Protein 9JBQ (pdb70)

Foldseek 3Di:
DAWAKDAAEEAEAQAKDKMKIFDDDDQLQPAKKWKWKAAPPGDIGTAWIARQVPGDIDGDPVQVVFWHWGADNVRSMIMIMGGRDDQVPFTWMKMWTDDPVCVVPVDIDIYPTYGYGYHNDDADFFDWAKAADCPKIWIKGDFGDDDDKDKDKPVNPDDPQKDKDDWDQDPVRGTITMIMGNDPPVPCPWIWMWMADPVVRDTDIGTHD/DKAKAKPPQEAEDAQQAKDKIKIFIPWWDQAKWKWWDAPPDDTHTAATRFFHGDPPHDPQWGKHDGIGMIMIMGGRDDLVRQTKMKMWDPGDPPTDIYPIYGYAYDADFDFWDKDKDWFDPVVLVVFKTKIKMKGPFGPDPDKDKFKAFLHHTDPDFKDKDKDDQDSPRRGIMMMMIGMDTSVVVVVTFKIWMWMDDPNDPHIDIDIGTPVD/DLVVLLQLLVLLLLLLVLVLVQLVVCVVVLWKAFQAPPHDWSLDQVSVPDDVPPPVSCVGSNVVLQCPWPLDDVTHGNQSNQQTDDDPLHHDPDDDRMFGGDPPPGRSVVVSVVSCVSCVVSVVSSCVSVVPPD

Nearest PDB structures (foldseek):
  9jbq-assembly1_A  TM=1.005E+00  e=4.884E-42  Homo sapiens
  4jdt-assembly1_H  TM=9.151E-01  e=2.539E-35  Homo sapiens
  4nm8-assembly1_J  TM=9.551E-01  e=8.050E-33  Homo sapiens
  8vlt-assembly1_H  TM=7.913E-01  e=8.785E-31  Homo sapiens
  6wo5-assembly1_A  TM=7.440E-01  e=3.707E-30  Homo sapiens

Solvent-accessible surface area: 24765 Å² total; per-residue (Å²): 52,118,12,77,9,35,54,79,45,50,64,93,70,58,39,48,2,112,0,28,0,93,3,50,65,34,57,16,32,3,8,39,0,4,0,0,18,25,16,97,94,116,28,14,51,2,0,0,0,0,5,0,29,77,24,169,43,59,56,14,159,119,1,77,129,28,5,66,5,59,76,57,64,105,70,25,11,0,68,0,48,0,32,61,4,111,63,118,1,23,2,45,0,11,0,0,0,2,2,22,10,0,38,49,105,51,63,17,53,33,1,115,13,2,56,0,6,3,19,94,13,68,68,84,18,10,48,13,22,21,3,26,112,111,13,3,8,0,0,4,0,11,37,0,1,6,62,86,17,77,25,41,1,46,104,42,92,34,96,81,26,36,19,55,4,69,23,27,94,27,132,76,18,32,25,5,12,6,0,0,0,26,12,88,58,112,30,104,96,90,20,28,0,24,2,37,0,153,60,34,136,30,148,50,89,56,85,6,175,140,12,128,6,76,4,63,47,46,153,41,43,6,44,77,43,50,169,10,61,0,37,0,36,8,77,84,72,12,35,31,0,0,0,0,16,21,66,98,90,128,28,6,102,6,3,0,17,16,14,56,108,63,5,58,80,12,61,107,42,4,51,10,59,37,85,29,47,85,0,32,0,16,0,44,52,0,65,81,92,2,28,9,27,0,11,0,0,0,4,12,60,80,19,3,25,20,2,90,6,0,74,5,30,40,117,87,75,83,20,43,8,58,9,36,20,1,40,14,14,114,72,2,28,180,82,36,40,0,1,0,1,0,0,0,5,49,0,17,20,100,119,28,110,18,56,10,54,7,62,121,54,108,55,108,90,38,53,73,90,17,28,16,93,35,25,106,157,57,14,5,12,0,3,7,3,20,0,47,13,59,74,63,55,8,76,158,52,122,35,0,8,0,39,0,49,17,128,28,33,130,71,74,43,74,88,60,30,47,92,70,160,108,61,128,89,81,24,128,58,13,64,2,5,34,86,0,3,51,13,0,38,65,55,0,76,61,10,59,98,57,134,96,36,21,71,0,6,13,29,25,54,64,0,26,44,21,77,45,17,75,48,67,122,68,23,109,167,18,129,125,5,39,22,42,51,28,0,18,67,0,17,1,6,5,16,18,1,13,2,19,6,0,0,16,0,33,84,22,101,18,23,86,18,192,77,22,58,31,91,32,68,73,85,105,78,123,28,24,0,25,63,3,14,64,56,0,39,73,81,13,130,70,2,54,80,75,16,89,103,40,64,95,91,74,193

Organism: Pseudomonas aeruginosa (strain ATCC 15692 / DSM 22644 / CIP 104116 / JCM 14847 / LMG 12228 / 1C / PRS 101 / PAO1) (NCBI:txid208964)

Secondary structure (DSSP, 8-state):
-EEEEPPPEEE-TT--EEEEEEEESS-GGGS-EEEEEE-TT--EEEEEEE-TTT--EEE-TTTTTTEEEEEETTTTEEEEEE-S--GGG-EEEEEEE-THHHHHHS--EE---EEEEE-S---BPPEEEEE---EEEEEEEEEEBSS--EEEEGGGTB-TTEEEPPPEE-TTS-EEEEEEEEE-GGG---EEEEEEEGGGTEEEEEEE-/---EEEE-SEEEE-TT-EEEEEEEESS--S--EEEEE-TTS--EEEEETTTEEPTT--TTEEEEEETTEEEEEEES--GGG-SEEEEEE-SSSSPEE---EEEEE----BPPEEEEEPPPHHHHTTTEEEEEEEEEEEBSS--EEEEEETTEE--SSEEEEEPPPPTTT--EEEEEEEEEEHHHHTT--EEEEEEE-TT-SS-EEEEEETT-/-HHHHHHHHHHHHHHHHHHHHHHHHHHHTT--EE-STTS--S--GGGGTPPTT-GGGGGSHHHHHHHTSTT-SSS--HHHHHH-SS-TT----S--SEE---SSS-HHHHHHHHHHHHHHHHHHHHHHHHHT--

Structure (mmCIF, N/CA/C/O backbone):
data_9JBQ
#
_entry.id   9JBQ
#
_cell.length_a   44.680
_cell.length_b   52.005
_cell.length_c   69.964
_cell.angle_alpha   99.02
_cell.angle_beta   104.61
_cell.angle_gamma   115.21
#
_symmetry.space_group_name_H-M   'P 1'
#
loop_
_entity.id
_entity.type
_entity.pdbx_description
1 polymer 'Heavy chain'
2 polymer 'light chain'
3 polymer PcrV
4 water water
#
loop_
_atom_site.group_PDB
_atom_site.id
_atom_site.type_symbol
_atom_site.label_atom_id
_atom_site.label_alt_id
_atom_site.label_comp_id
_atom_site.label_asym_id
_atom_site.label_entity_id
_atom_site.label_seq_id
_atom_site.pdbx_PDB_ins_code
_atom_site.Cartn_x
_atom_site.Cartn_y
_atom_site.Cartn_z
_atom_site.occupancy
_atom_site.B_iso_or_equiv
_atom_site.auth_seq_id
_atom_site.auth_comp_id
_atom_site.auth_asym_id
_atom_site.auth_atom_id
_atom_site.pdbx_PDB_model_num
ATOM 1 N N . VAL A 1 2 ? -14.591 40.767 -13.599 1.00 19.94 2 VAL A N 1
ATOM 2 C CA . VAL A 1 2 ? -14.147 41.771 -12.627 1.00 23.72 2 VAL A CA 1
ATOM 3 C C . VAL A 1 2 ? -13.638 41.143 -11.331 1.00 22.46 2 VAL A C 1
ATOM 4 O O . VAL A 1 2 ? -14.290 40.274 -10.758 1.00 22.23 2 VAL A O 1
ATOM 8 N N . GLN A 1 3 ? -12.470 41.582 -10.867 1.00 21.60 3 GLN A N 1
ATOM 9 C CA . GLN A 1 3 ? -11.983 41.164 -9.554 1.00 22.92 3 GLN A CA 1
ATOM 10 C C . GLN A 1 3 ? -11.592 42.356 -8.694 1.00 21.73 3 GLN A C 1
ATOM 11 O O . GLN A 1 3 ? -10.984 43.304 -9.188 1.00 18.89 3 GLN A O 1
ATOM 17 N N . LEU A 1 4 ? -11.946 42.304 -7.411 1.00 18.75 4 LEU A N 1
ATOM 18 C CA . LEU A 1 4 ? -11.489 43.304 -6.439 1.00 18.17 4 LEU A CA 1
ATOM 19 C C . LEU A 1 4 ? -10.731 42.568 -5.333 1.00 19.92 4 LEU A C 1
ATOM 20 O O . LEU A 1 4 ? -11.313 41.777 -4.578 1.00 19.32 4 LEU A O 1
ATOM 25 N N . VAL A 1 5 ? -9.428 42.808 -5.244 1.00 20.25 5 VAL A N 1
ATOM 26 C CA . VAL A 1 5 ? -8.594 42.006 -4.345 1.00 18.75 5 VAL A CA 1
ATOM 27 C C . VAL A 1 5 ? -8.023 42.852 -3.219 1.00 16.33 5 VAL A C 1
ATOM 28 O O . VAL A 1 5 ? -7.188 43.736 -3.453 1.00 17.24 5 VAL A O 1
ATOM 32 N N . GLN A 1 6 ? -8.472 42.570 -1.997 1.00 15.75 6 GLN A N 1
ATOM 33 C CA . GLN A 1 6 ? -8.117 43.386 -0.845 1.00 17.62 6 GLN A CA 1
ATOM 34 C C . GLN A 1 6 ? -6.920 42.822 -0.102 1.00 17.97 6 GLN A C 1
ATOM 35 O O . GLN A 1 6 ? -6.563 41.644 -0.262 1.00 14.73 6 GLN A O 1
ATOM 41 N N . SER A 1 7 ? -6.293 43.676 0.701 1.00 18.99 7 SER A N 1
ATOM 42 C CA . SER A 1 7 ? -5.161 43.264 1.510 1.00 16.94 7 SER A CA 1
ATOM 43 C C . SER A 1 7 ? -5.622 42.389 2.679 1.00 22.03 7 SER A C 1
ATOM 44 O O . SER A 1 7 ? -6.835 42.282 2.965 1.00 16.52 7 SER A O 1
ATOM 47 N N . GLY A 1 8 ? -4.651 41.766 3.352 1.00 18.30 8 GLY A N 1
ATOM 48 C CA . GLY A 1 8 ? -4.941 40.788 4.385 1.00 20.22 8 GLY A CA 1
ATOM 49 C C . GLY A 1 8 ? -5.338 41.389 5.719 1.00 22.86 8 GLY A C 1
ATOM 50 O O . GLY A 1 8 ? -5.180 42.587 5.948 1.00 19.24 8 GLY A O 1
ATOM 51 N N . ALA A 1 9 ? -5.854 40.535 6.604 1.00 19.39 9 ALA A N 1
ATOM 52 C CA . ALA A 1 9 ? -6.398 40.955 7.893 1.00 19.85 9 ALA A CA 1
ATOM 53 C C . ALA A 1 9 ? -5.383 41.740 8.727 1.00 20.27 9 ALA A C 1
ATOM 54 O O . ALA A 1 9 ? -4.179 41.517 8.621 1.00 17.31 9 ALA A O 1
ATOM 56 N N . GLU A 1 10 ? -5.865 42.668 9.553 1.00 17.45 10 GLU A N 1
ATOM 57 C CA . GLU A 1 10 ? -4.944 43.452 10.366 1.00 19.56 10 GLU A CA 1
ATOM 58 C C . GLU A 1 10 ? -5.395 43.551 11.802 1.00 19.07 10 GLU A C 1
ATOM 59 O O . GLU A 1 10 ? -6.578 43.365 12.107 1.00 18.81 10 GLU A O 1
ATOM 65 N N . VAL A 1 11 ? -4.438 43.829 12.682 1.00 20.25 11 VAL A N 1
ATOM 66 C CA . VAL A 1 11 ? -4.715 44.084 14.089 1.00 22.60 11 VAL A CA 1
ATOM 67 C C . VAL A 1 11 ? -4.091 45.422 14.481 1.00 25.65 11 VAL A C 1
ATOM 68 O O . VAL A 1 11 ? -2.962 45.713 14.081 1.00 22.68 11 VAL A O 1
ATOM 72 N N . LYS A 1 12 ? -4.833 46.249 15.219 1.00 22.51 12 LYS A N 1
ATOM 73 C CA . LYS A 1 12 ? -4.353 47.586 15.585 1.00 20.76 12 LYS A CA 1
ATOM 74 C C . LYS A 1 12 ? -4.711 47.925 17.021 1.00 22.32 12 LYS A C 1
ATOM 75 O O . LYS A 1 12 ? -5.702 47.420 17.551 1.00 22.50 12 LYS A O 1
ATOM 81 N N . LYS A 1 13 ? -3.900 48.783 17.642 1.00 24.15 13 LYS A N 1
ATOM 82 C CA . LYS A 1 13 ? -4.190 49.296 18.977 1.00 23.29 13 LYS A CA 1
ATOM 83 C C . LYS A 1 13 ? -5.096 50.519 18.832 1.00 21.83 13 LYS A C 1
ATOM 84 O O . LYS A 1 13 ? -5.119 51.145 17.768 1.00 24.12 13 LYS A O 1
ATOM 90 N N . PRO A 1 14 ? -5.861 50.851 19.891 1.00 19.83 14 PRO A N 1
ATOM 91 C CA . PRO A 1 14 ? -6.713 52.040 19.823 1.00 22.08 14 PRO A CA 1
ATOM 92 C C . PRO A 1 14 ? -5.843 53.260 19.596 1.00 21.66 14 PRO A C 1
ATOM 93 O O . PRO A 1 14 ? -4.748 53.317 20.167 1.00 21.25 14 PRO A O 1
ATOM 97 N N . GLY A 1 15 ? -6.308 54.200 18.776 1.00 19.01 15 GLY A N 1
ATOM 98 C CA . GLY A 1 15 ? -5.557 55.418 18.503 1.00 22.02 15 GLY A CA 1
ATOM 99 C C . GLY A 1 15 ? -4.728 55.338 17.238 1.00 23.79 15 GLY A C 1
ATOM 100 O O . GLY A 1 15 ? -4.420 56.357 16.613 1.00 26.03 15 GLY A O 1
ATOM 101 N N . ALA A 1 16 ? -4.365 54.118 16.856 1.00 21.28 16 ALA A N 1
ATOM 102 C CA . ALA A 1 16 ? -3.609 53.894 15.633 1.00 20.61 16 ALA A CA 1
ATOM 103 C C . ALA A 1 16 ? -4.493 54.041 14.393 1.00 20.23 16 ALA A C 1
ATOM 104 O O . ALA A 1 16 ? -5.657 54.412 14.480 1.00 19.04 16 ALA A O 1
ATOM 106 N N . SER A 1 17 ? -3.926 53.741 13.233 1.00 20.41 17 SER A N 1
ATOM 107 C CA . SER A 1 17 ? -4.654 53.876 11.982 1.00 24.47 17 SER A CA 1
ATOM 108 C C . SER A 1 17 ? -4.370 52.640 11.165 1.00 21.81 17 SER A C 1
ATOM 109 O O . SER A 1 17 ? -3.350 51.977 11.376 1.00 22.53 17 SER A O 1
ATOM 112 N N . VAL A 1 18 ? -5.269 52.332 10.234 1.00 19.21 18 VAL A N 1
ATOM 113 C CA . VAL A 1 18 ? -5.116 51.159 9.382 1.00 18.50 18 VAL A CA 1
ATOM 114 C C . VAL A 1 18 ? -5.280 51.625 7.943 1.00 21.23 18 VAL A C 1
ATOM 115 O O . VAL A 1 18 ? -6.007 52.590 7.687 1.00 20.17 18 VAL A O 1
ATOM 119 N N . LYS A 1 19 ? -4.580 50.978 7.011 1.00 17.42 19 LYS A N 1
ATOM 120 C CA . LYS A 1 19 ? -4.676 51.314 5.587 1.00 18.33 19 LYS A CA 1
ATOM 121 C C . LYS A 1 19 ? -4.871 50.022 4.798 1.00 19.27 19 LYS A C 1
ATOM 122 O O . LYS A 1 19 ? -3.997 49.148 4.780 1.00 17.05 19 LYS A O 1
ATOM 128 N N . VAL A 1 20 ? -6.047 49.897 4.185 1.00 20.56 20 VAL A N 1
ATOM 129 C CA . VAL A 1 20 ? -6.451 48.680 3.478 1.00 16.67 20 VAL A CA 1
ATOM 130 C C . VAL A 1 20 ? -6.395 48.985 1.990 1.00 18.17 20 VAL A C 1
ATOM 131 O O . VAL A 1 20 ? -6.784 50.076 1.570 1.00 16.86 20 VAL A O 1
ATOM 135 N N . SER A 1 21 ? -5.918 48.043 1.182 1.00 18.08 21 SER A N 1
ATOM 136 C CA . SER A 1 21 ? -5.839 48.299 -0.245 1.00 16.99 21 SER A CA 1
ATOM 137 C C . SER A 1 21 ? -6.873 47.468 -0.978 1.00 18.10 21 SER A C 1
ATOM 138 O O . SER A 1 21 ? -7.292 46.419 -0.488 1.00 16.91 21 SER A O 1
ATOM 141 N N . CYS A 1 22 ? -7.303 47.954 -2.141 1.00 17.39 22 CYS A N 1
ATOM 142 C CA . CYS A 1 22 ? -8.235 47.205 -2.973 1.00 16.91 22 CYS A CA 1
ATOM 143 C C . CYS A 1 22 ? -7.782 47.325 -4.414 1.00 18.31 22 CYS A C 1
ATOM 144 O O . CYS A 1 22 ? -7.832 48.406 -5.007 1.00 17.64 22 CYS A O 1
ATOM 147 N N . LYS A 1 23 ? -7.309 46.203 -4.947 1.00 15.15 23 LYS A N 1
ATOM 148 C CA . LYS A 1 23 ? -6.748 46.121 -6.296 1.00 18.32 23 LYS A CA 1
ATOM 149 C C . LYS A 1 23 ? -7.839 45.697 -7.285 1.00 20.86 23 LYS A C 1
ATOM 150 O O . LYS A 1 23 ? -8.410 44.609 -7.162 1.00 19.71 23 LYS A O 1
ATOM 156 N N . ALA A 1 24 ? -8.123 46.559 -8.263 1.00 16.32 24 ALA A N 1
ATOM 157 C CA . ALA A 1 24 ? -9.236 46.343 -9.188 1.00 19.04 24 ALA A CA 1
ATOM 158 C C . ALA A 1 24 ? -8.811 45.868 -10.578 1.00 20.09 24 ALA A C 1
ATOM 159 O O . ALA A 1 24 ? -7.819 46.330 -11.126 1.00 19.20 24 ALA A O 1
ATOM 161 N N . SER A 1 25 ? -9.579 44.950 -11.156 1.00 19.68 25 SER A N 1
ATOM 162 C CA . SER A 1 25 ? -9.340 44.535 -12.535 1.00 19.27 25 SER A CA 1
ATOM 163 C C . SER A 1 25 ? -10.641 44.156 -13.257 1.00 20.18 25 SER A C 1
ATOM 164 O O . SER A 1 25 ? -11.654 43.836 -12.617 1.00 19.71 25 SER A O 1
ATOM 167 N N . GLY A 1 26 ? -10.619 44.213 -14.586 1.00 19.47 26 GLY A N 1
ATOM 168 C CA . GLY A 1 26 ? -11.707 43.661 -15.382 1.00 17.50 26 GLY A CA 1
ATOM 169 C C . GLY A 1 26 ? -12.719 44.681 -15.854 1.00 21.23 26 GLY A C 1
ATOM 170 O O . GLY A 1 26 ? -13.706 44.334 -16.494 1.00 21.67 26 GLY A O 1
ATOM 171 N N . TYR A 1 27 ? -12.474 45.944 -15.538 1.00 19.99 27 TYR A N 1
ATOM 172 C CA . TYR A 1 27 ? -13.370 47.018 -15.943 1.00 18.72 27 TYR A CA 1
ATOM 173 C C . TYR A 1 27 ? -12.560 48.285 -16.044 1.00 20.17 27 TYR A C 1
ATOM 174 O O . TYR A 1 27 ? -11.428 48.352 -15.549 1.00 21.76 27 TYR A O 1
ATOM 183 N N . SER A 1 28 ? -13.131 49.300 -16.674 1.00 17.09 28 SER A N 1
ATOM 184 C CA . SER A 1 28 ? -12.459 50.588 -16.758 1.00 19.60 28 SER A CA 1
ATOM 185 C C . SER A 1 28 ? -12.355 51.270 -15.380 1.00 20.80 28 SER A C 1
ATOM 186 O O . SER A 1 28 ? -13.304 51.917 -14.926 1.00 19.46 28 SER A O 1
ATOM 189 N N . PHE A 1 29 ? -11.189 51.138 -14.741 1.00 21.93 29 PHE A N 1
ATOM 190 C CA . PHE A 1 29 ? -10.953 51.609 -13.364 1.00 18.98 29 PHE A CA 1
ATOM 191 C C . PHE A 1 29 ? -11.418 53.034 -13.111 1.00 19.55 29 PHE A C 1
ATOM 192 O O . PHE A 1 29 ? -12.117 53.287 -12.125 1.00 19.70 29 PHE A O 1
ATOM 200 N N . THR A 1 30 ? -11.066 53.964 -13.998 1.00 18.93 30 THR A N 1
ATOM 201 C CA . THR A 1 30 ? -11.367 55.373 -13.731 1.00 21.90 30 THR A CA 1
ATOM 202 C C . THR A 1 30 ? -12.771 55.796 -14.171 1.00 19.88 30 THR A C 1
ATOM 203 O O . THR A 1 30 ? -13.114 56.975 -14.108 1.00 22.95 30 THR A O 1
ATOM 207 N N . SER A 1 31 ? -13.581 54.836 -14.602 1.00 18.57 31 SER A N 1
ATOM 208 C CA . SER A 1 31 ? -14.877 55.160 -15.181 1.00 18.22 31 SER A CA 1
ATOM 209 C C . SER A 1 31 ? -16.029 55.139 -14.163 1.00 20.15 31 SER A C 1
ATOM 210 O O . SER A 1 31 ? -17.124 55.612 -14.469 1.00 21.37 31 SER A O 1
ATOM 213 N N . TYR A 1 32 ? -15.785 54.570 -12.984 1.00 15.96 32 TYR A N 1
ATOM 214 C CA . TYR A 1 32 ? -16.829 54.377 -11.966 1.00 19.74 32 TYR A CA 1
ATOM 215 C C . TYR A 1 32 ? -16.285 54.633 -10.571 1.00 21.08 32 TYR A C 1
ATOM 216 O O . TYR A 1 32 ? -15.123 54.368 -10.305 1.00 18.14 32 TYR A O 1
ATOM 225 N N . TRP A 1 33 ? -17.138 55.149 -9.690 1.00 18.69 33 TRP A N 1
ATOM 226 C CA . TRP A 1 33 ? -16.776 55.364 -8.306 1.00 19.63 33 TRP A CA 1
ATOM 227 C C . TRP A 1 33 ? -16.606 54.034 -7.571 1.00 18.69 33 TRP A C 1
ATOM 228 O O . TRP A 1 33 ? -17.316 53.059 -7.843 1.00 19.46 33 TRP A O 1
ATOM 239 N N . MET A 1 34 ? -15.659 54.010 -6.641 1.00 16.39 34 MET A N 1
ATOM 240 C CA . MET A 1 34 ? -15.432 52.847 -5.773 1.00 18.54 34 MET A CA 1
ATOM 241 C C . MET A 1 34 ? -15.895 53.165 -4.361 1.00 17.72 34 MET A C 1
ATOM 242 O O . MET A 1 34 ? -15.606 54.247 -3.822 1.00 18.14 34 MET A O 1
ATOM 247 N N . HIS A 1 35 ? -16.596 52.221 -3.746 1.00 17.19 35 HIS A N 1
ATOM 248 C CA . HIS A 1 35 ? -17.143 52.449 -2.416 1.00 14.21 35 HIS A CA 1
ATOM 249 C C . HIS A 1 35 ? -16.469 51.595 -1.357 1.00 17.79 35 HIS A C 1
ATOM 250 O O . HIS A 1 35 ? -15.837 50.580 -1.675 1.00 16.69 35 HIS A O 1
ATOM 257 N N . TRP A 1 36 ? -16.609 52.011 -0.098 1.00 15.17 36 TRP A N 1
ATOM 258 C CA . TRP A 1 36 ? -16.255 51.166 1.029 1.00 16.63 36 TRP A CA 1
ATOM 259 C C . TRP A 1 36 ? -17.442 50.976 1.959 1.00 16.81 36 TRP A C 1
ATOM 260 O O . TRP A 1 36 ? -18.189 51.921 2.262 1.00 15.32 36 TRP A O 1
ATOM 271 N N . VAL A 1 37 ? -17.620 49.736 2.392 1.00 14.12 37 VAL A N 1
ATOM 272 C CA . VAL A 1 37 ? -18.746 49.374 3.234 1.00 14.35 37 VAL A CA 1
ATOM 273 C C . VAL A 1 37 ? -18.151 48.503 4.310 1.00 15.19 37 VAL A C 1
ATOM 274 O O . VAL A 1 37 ? -17.259 47.710 4.016 1.00 15.37 37 VAL A O 1
ATOM 278 N N . ARG A 1 38 ? -18.614 48.643 5.548 1.00 14.60 38 ARG A N 1
ATOM 279 C CA . ARG A 1 38 ? -18.079 47.806 6.604 1.00 16.42 38 ARG A CA 1
ATOM 280 C C . ARG A 1 38 ? -19.172 47.082 7.357 1.00 17.81 38 ARG A C 1
ATOM 281 O O . ARG A 1 38 ? -20.358 47.422 7.245 1.00 17.79 38 ARG A O 1
ATOM 289 N N . GLN A 1 39 ? -18.766 46.084 8.135 1.00 17.41 39 GLN A N 1
ATOM 290 C CA . GLN A 1 39 ? -19.712 45.299 8.901 1.00 15.49 39 GLN A CA 1
ATOM 291 C C . GLN A 1 39 ? -19.069 44.778 10.175 1.00 17.66 39 GLN A C 1
ATOM 292 O O . GLN A 1 39 ? -18.150 43.952 10.119 1.00 16.23 39 GLN A O 1
ATOM 298 N N . ALA A 1 40 ? -19.561 45.247 11.322 1.00 17.14 40 ALA A N 1
ATOM 299 C CA . ALA A 1 40 ? -19.031 44.819 12.624 1.00 22.13 40 ALA A CA 1
ATOM 300 C C . ALA A 1 40 ? -19.637 43.457 12.965 1.00 24.96 40 ALA A C 1
ATOM 301 O O . ALA A 1 40 ? -20.707 43.133 12.455 1.00 22.89 40 ALA A O 1
ATOM 303 N N . PRO A 1 41 ? -18.955 42.652 13.807 1.00 24.13 41 PRO A N 1
ATOM 304 C CA . PRO A 1 41 ? -19.435 41.312 14.170 1.00 27.95 41 PRO A CA 1
ATOM 305 C C . PRO A 1 41 ? -20.883 41.306 14.644 1.00 23.08 41 PRO A C 1
ATOM 306 O O . PRO A 1 41 ? -21.244 42.091 15.529 1.00 24.66 41 PRO A O 1
ATOM 310 N N . GLY A 1 42 ? -21.698 40.433 14.061 1.00 28.50 42 GLY A N 1
ATOM 311 C CA . GLY A 1 42 ? -23.077 40.253 14.494 1.00 28.45 42 GLY A CA 1
ATOM 312 C C . GLY A 1 42 ? -23.992 41.391 14.088 1.00 28.68 42 GLY A C 1
ATOM 313 O O . GLY A 1 42 ? -25.166 41.422 14.452 1.00 30.03 42 GLY A O 1
ATOM 314 N N . GLN A 1 43 ? -23.455 42.337 13.330 1.00 27.45 43 GLN A N 1
ATOM 315 C CA . GLN A 1 43 ? -24.214 43.528 12.983 1.00 25.46 43 GLN A CA 1
ATOM 316 C C . GLN A 1 43 ? -24.519 43.622 11.497 1.00 24.67 43 GLN A C 1
ATOM 317 O O . GLN A 1 43 ? -24.249 42.688 10.735 1.00 25.73 43 GLN A O 1
ATOM 323 N N . GLY A 1 44 ? -25.083 44.760 11.099 1.00 21.37 44 GLY A N 1
ATOM 324 C CA . GLY A 1 44 ? -25.456 44.994 9.723 1.00 21.15 44 GLY A CA 1
ATOM 325 C C . GLY A 1 44 ? -24.380 45.734 8.958 1.00 20.58 44 GLY A C 1
ATOM 326 O O . GLY A 1 44 ? -23.225 45.801 9.398 1.00 18.63 44 GLY A O 1
ATOM 327 N N . LEU A 1 45 ? -24.772 46.307 7.820 1.00 18.00 45 LEU A N 1
ATOM 328 C CA . LEU A 1 45 ? -23.842 46.944 6.911 1.00 19.04 45 LEU A CA 1
ATOM 329 C C . LEU A 1 45 ? -23.943 48.465 6.959 1.00 20.52 45 LEU A C 1
ATOM 330 O O . LEU A 1 45 ? -25.027 49.036 7.154 1.00 19.81 45 LEU A O 1
ATOM 335 N N . GLU A 1 46 ? -22.800 49.118 6.781 1.00 17.82 46 GLU A N 1
ATOM 336 C CA . GLU A 1 46 ? -22.740 50.570 6.800 1.00 19.47 46 GLU A CA 1
ATOM 337 C C . GLU A 1 46 ? -21.828 51.047 5.678 1.00 19.82 46 GLU A C 1
ATOM 338 O O . GLU A 1 46 ? -20.705 50.549 5.530 1.00 15.46 46 GLU A O 1
ATOM 344 N N . TRP A 1 47 ? -22.331 52.000 4.889 1.00 16.06 47 TRP A N 1
ATOM 345 C CA . TRP A 1 47 ? -21.573 52.641 3.820 1.00 16.19 47 TRP A CA 1
ATOM 346 C C . TRP A 1 47 ? -20.638 53.689 4.404 1.00 18.24 47 TRP A C 1
ATOM 347 O O . TRP A 1 47 ? -21.063 54.546 5.198 1.00 16.05 47 TRP A O 1
ATOM 358 N N . MET A 1 48 ? -19.370 53.645 4.005 1.00 15.92 48 MET A N 1
ATOM 359 C CA . MET A 1 48 ? -18.377 54.537 4.610 1.00 16.95 48 MET A CA 1
ATOM 360 C C . MET A 1 48 ? -18.102 55.774 3.766 1.00 17.54 48 MET A C 1
ATOM 361 O O . MET A 1 48 ? -17.836 56.851 4.305 1.00 17.06 48 MET A O 1
ATOM 366 N N . GLY A 1 49 ? -18.168 55.616 2.445 1.00 16.44 49 GLY A N 1
ATOM 367 C CA . GLY A 1 49 ? -17.838 56.694 1.534 1.00 17.67 49 GLY A CA 1
ATOM 368 C C . GLY A 1 49 ? -17.434 56.154 0.185 1.00 18.36 49 GLY A C 1
ATOM 369 O O . GLY A 1 49 ? -17.480 54.943 -0.040 1.00 16.88 49 GLY A O 1
ATOM 370 N N . GLU A 1 50 ? -17.020 57.050 -0.703 1.00 15.96 50 GLU A N 1
ATOM 371 C CA . GLU A 1 50 ? -16.752 56.698 -2.086 1.00 17.28 50 GLU A CA 1
ATOM 372 C C . GLU A 1 50 ? -15.619 57.561 -2.602 1.00 17.02 50 GLU A C 1
ATOM 373 O O . GLU A 1 50 ? -15.383 58.659 -2.092 1.00 18.64 50 GLU A O 1
ATOM 379 N N . ILE A 1 51 ? -14.942 57.077 -3.636 1.00 16.05 51 ILE A N 1
ATOM 380 C CA . ILE A 1 51 ? -13.893 57.841 -4.290 1.00 17.80 51 ILE A CA 1
ATOM 381 C C . ILE A 1 51 ? -13.999 57.675 -5.794 1.00 18.78 51 ILE A C 1
ATOM 382 O O . ILE A 1 51 ? -14.266 56.586 -6.284 1.00 18.71 51 ILE A O 1
ATOM 387 N N . ASN A 1 52 ? -13.804 58.777 -6.514 1.00 19.24 52 ASN A N 1
ATOM 388 C CA . ASN A 1 52 ? -13.795 58.797 -7.966 1.00 21.32 52 ASN A CA 1
ATOM 389 C C . ASN A 1 52 ? -12.346 58.624 -8.390 1.00 20.65 52 ASN A C 1
ATOM 390 O O . ASN A 1 52 ? -11.530 59.523 -8.171 1.00 21.78 52 ASN A O 1
ATOM 395 N N . PRO A 1 53 ? -12.016 57.470 -8.991 1.00 20.06 53 PRO A N 1
ATOM 396 C CA . PRO A 1 53 ? -10.605 57.200 -9.298 1.00 21.45 53 PRO A CA 1
ATOM 397 C C . PRO A 1 53 ? -10.024 58.043 -10.433 1.00 25.43 53 PRO A C 1
ATOM 398 O O . PRO A 1 53 ? -8.800 58.109 -10.563 1.00 21.53 53 PRO A O 1
ATOM 402 N N . SER A 1 54 ? -10.865 58.668 -11.251 1.00 22.36 54 SER A N 1
ATOM 403 C CA . SER A 1 54 ? -10.326 59.506 -12.321 1.00 20.72 54 SER A CA 1
ATOM 404 C C . SER A 1 54 ? -9.709 60.786 -11.763 1.00 23.70 54 SER A C 1
ATOM 405 O O . SER A 1 54 ? -8.790 61.355 -12.351 1.00 23.63 54 SER A O 1
ATOM 408 N N . ASN A 1 55 ? -10.210 61.255 -10.629 1.00 25.86 55 ASN A N 1
ATOM 409 C CA . ASN A 1 55 ? -9.763 62.555 -10.135 1.00 25.30 55 ASN A CA 1
ATOM 410 C C . ASN A 1 55 ? -9.477 62.652 -8.631 1.00 26.99 55 ASN A C 1
ATOM 411 O O . ASN A 1 55 ? -9.108 63.719 -8.141 1.00 27.65 55 ASN A O 1
ATOM 416 N N . GLY A 1 56 ? -9.669 61.562 -7.890 1.00 23.22 56 GLY A N 1
ATOM 417 C CA . GLY A 1 56 ? -9.350 61.569 -6.469 1.00 25.14 56 GLY A CA 1
ATOM 418 C C . GLY A 1 56 ? -10.394 62.222 -5.572 1.00 27.11 56 GLY A C 1
ATOM 419 O O . GLY A 1 56 ? -10.233 62.260 -4.350 1.00 24.47 56 GLY A O 1
ATOM 420 N N . ARG A 1 57 ? -11.458 62.748 -6.175 1.00 22.15 57 ARG A N 1
ATOM 421 C CA . ARG A 1 57 ? -12.580 63.310 -5.422 1.00 25.47 57 ARG A CA 1
ATOM 422 C C . ARG A 1 57 ? -13.204 62.245 -4.527 1.00 21.85 57 ARG A C 1
ATOM 423 O O . ARG A 1 57 ? -13.266 61.080 -4.900 1.00 20.94 57 ARG A O 1
ATOM 431 N N . THR A 1 58 ? -13.685 62.646 -3.356 1.00 20.18 58 THR A N 1
ATOM 432 C CA . THR A 1 58 ? -14.256 61.694 -2.402 1.00 22.20 58 THR A CA 1
ATOM 433 C C . THR A 1 58 ? -15.521 62.266 -1.777 1.00 24.32 58 THR A C 1
ATOM 434 O O . THR A 1 58 ? -15.710 63.484 -1.743 1.00 25.11 58 THR A O 1
ATOM 438 N N . ASN A 1 59 ? -16.392 61.385 -1.300 1.00 21.64 59 ASN A N 1
ATOM 439 C CA . ASN A 1 59 ? -17.496 61.787 -0.441 1.00 22.32 59 ASN A CA 1
ATOM 440 C C . ASN A 1 59 ? -17.600 60.767 0.659 1.00 22.82 59 ASN A C 1
ATOM 441 O O . ASN A 1 59 ? -17.702 59.572 0.380 1.00 18.34 59 ASN A O 1
ATOM 446 N N . TYR A 1 60 ? -17.591 61.238 1.902 1.00 20.66 60 TYR A N 1
ATOM 447 C CA . TYR A 1 60 ? -17.601 60.351 3.058 1.00 20.41 60 TYR A CA 1
ATOM 448 C C . TYR A 1 60 ? -18.903 60.462 3.845 1.00 20.89 60 TYR A C 1
ATOM 449 O O . TYR A 1 60 ? -19.524 61.528 3.906 1.00 21.68 60 TYR A O 1
ATOM 458 N N . ASN A 1 61 ? -19.313 59.345 4.431 1.00 16.97 61 ASN A N 1
ATOM 459 C CA . ASN A 1 61 ? -20.353 59.329 5.441 1.00 19.86 61 ASN A CA 1
ATOM 460 C C . ASN A 1 61 ? -19.885 60.218 6.581 1.00 21.53 61 ASN A C 1
ATOM 461 O O . ASN A 1 61 ? -18.772 60.040 7.098 1.00 19.56 61 ASN A O 1
ATOM 466 N N . GLU A 1 62 ? -20.737 61.169 6.963 1.00 21.61 62 GLU A N 1
ATOM 467 C CA . GLU A 1 62 ? -20.431 62.165 7.988 1.00 23.56 62 GLU A CA 1
ATOM 468 C C . GLU A 1 62 ? -19.878 61.514 9.244 1.00 25.61 62 GLU A C 1
ATOM 469 O O . GLU A 1 62 ? -19.060 62.104 9.952 1.00 28.12 62 GLU A O 1
ATOM 475 N N . LYS A 1 63 ? -20.311 60.284 9.502 1.00 24.36 63 LYS A N 1
ATOM 476 C CA . LYS A 1 63 ? -19.854 59.516 10.657 1.00 26.01 63 LYS A CA 1
ATOM 477 C C . LYS A 1 63 ? -18.338 59.263 10.641 1.00 26.31 63 LYS A C 1
ATOM 478 O O . LYS A 1 63 ? -17.717 59.092 11.687 1.00 26.19 63 LYS A O 1
ATOM 484 N N . PHE A 1 64 ? -17.741 59.245 9.454 1.00 22.39 64 PHE A N 1
ATOM 485 C CA . PHE A 1 64 ? -16.328 58.892 9.336 1.00 23.28 64 PHE A CA 1
ATOM 486 C C . PHE A 1 64 ? -15.495 60.022 8.771 1.00 22.98 64 PHE A C 1
ATOM 487 O O . PHE A 1 64 ? -14.273 59.907 8.647 1.00 24.69 64 PHE A O 1
ATOM 495 N N . ASN A 1 65 ? -16.166 61.114 8.439 1.00 22.72 65 ASN A N 1
ATOM 496 C CA . ASN A 1 65 ? -15.576 62.171 7.619 1.00 25.44 65 ASN A CA 1
ATOM 497 C C . ASN A 1 65 ? -14.243 62.741 8.119 1.00 32.59 65 ASN A C 1
ATOM 498 O O . ASN A 1 65 ? -13.387 63.128 7.316 1.00 32.81 65 ASN A O 1
ATOM 503 N N . THR A 1 66 ? -14.052 62.769 9.435 1.00 23.37 66 THR A N 1
ATOM 504 C CA . THR A 1 66 ? -12.812 63.302 9.993 1.00 28.75 66 THR A CA 1
ATOM 505 C C . THR A 1 66 ? -11.752 62.236 10.244 1.00 26.31 66 THR A C 1
ATOM 506 O O . THR A 1 66 ? -10.628 62.569 10.635 1.00 28.16 66 THR A O 1
ATOM 510 N N . ARG A 1 67 ? -12.106 60.965 10.056 1.00 20.74 67 ARG A N 1
ATOM 511 C CA . ARG A 1 67 ? -11.172 59.879 10.361 1.00 24.18 67 ARG A CA 1
ATOM 512 C C . ARG A 1 67 ? -10.754 59.052 9.153 1.00 22.22 67 ARG A C 1
ATOM 513 O O . ARG A 1 67 ? -9.744 58.344 9.207 1.00 22.60 67 ARG A O 1
ATOM 521 N N . VAL A 1 68 ? -11.512 59.150 8.066 1.00 22.17 68 VAL A N 1
ATOM 522 C CA . VAL A 1 68 ? -11.259 58.303 6.892 1.00 20.20 68 VAL A CA 1
ATOM 523 C C . VAL A 1 68 ? -10.630 59.058 5.715 1.00 23.35 68 VAL A C 1
ATOM 524 O O . VAL A 1 68 ? -10.980 60.214 5.427 1.00 20.81 68 VAL A O 1
ATOM 528 N N . THR A 1 69 ? -9.690 58.401 5.040 1.00 18.06 69 THR A N 1
ATOM 529 C CA . THR A 1 69 ? -9.058 58.993 3.869 1.00 19.86 69 THR A CA 1
ATOM 530 C C . THR A 1 69 ? -9.023 57.962 2.773 1.00 20.24 69 THR A C 1
ATOM 531 O O . THR A 1 69 ? -8.408 56.892 2.924 1.00 20.41 69 THR A O 1
ATOM 535 N N . MET A 1 70 ? -9.675 58.266 1.663 1.00 18.52 70 MET A N 1
ATOM 536 C CA . MET A 1 70 ? -9.599 57.373 0.520 1.00 18.97 70 MET A CA 1
ATOM 537 C C . MET A 1 70 ? -8.716 57.980 -0.544 1.00 16.43 70 MET A C 1
ATOM 538 O O . MET A 1 70 ? -8.833 59.163 -0.841 1.00 17.53 70 MET A O 1
ATOM 543 N N . THR A 1 71 ? -7.839 57.162 -1.121 1.00 18.43 71 THR A N 1
ATOM 544 C CA . THR A 1 71 ? -6.964 57.599 -2.206 1.00 16.91 71 THR A CA 1
ATOM 545 C C . THR A 1 71 ? -6.905 56.500 -3.251 1.00 20.18 71 THR A C 1
ATOM 546 O O . THR A 1 71 ? -7.388 55.386 -3.027 1.00 17.46 71 THR A O 1
ATOM 550 N N . ARG A 1 72 ? -6.316 56.802 -4.398 1.00 17.10 72 ARG A N 1
ATOM 551 C CA . ARG A 1 72 ? -6.137 55.772 -5.402 1.00 17.50 72 ARG A CA 1
ATOM 552 C C . ARG A 1 72 ? -4.838 55.982 -6.149 1.00 18.73 72 ARG A C 1
ATOM 553 O O . ARG A 1 72 ? -4.228 57.054 -6.087 1.00 20.44 72 ARG A O 1
ATOM 561 N N . ASP A 1 73 ? -4.409 54.929 -6.831 1.00 20.94 73 ASP A N 1
ATOM 562 C CA . ASP A 1 73 ? -3.306 55.009 -7.765 1.00 23.37 73 ASP A CA 1
ATOM 563 C C . ASP A 1 73 ? -3.814 54.472 -9.099 1.00 22.35 73 ASP A C 1
ATOM 564 O O . ASP A 1 73 ? -4.083 53.278 -9.232 1.00 19.84 73 ASP A O 1
ATOM 569 N N . THR A 1 74 ? -3.969 55.343 -10.091 1.00 24.47 74 THR A N 1
ATOM 570 C CA . THR A 1 74 ? -4.542 54.883 -11.352 1.00 23.01 74 THR A CA 1
ATOM 571 C C . THR A 1 74 ? -3.611 53.937 -12.117 1.00 25.81 74 THR A C 1
ATOM 572 O O . THR A 1 74 ? -4.076 53.035 -12.814 1.00 28.73 74 THR A O 1
ATOM 576 N N . SER A 1 75 ? -2.305 54.125 -11.976 1.00 25.27 75 SER A N 1
ATOM 577 C CA . SER A 1 75 ? -1.339 53.272 -12.673 1.00 25.46 75 SER A CA 1
ATOM 578 C C . SER A 1 75 ? -1.479 51.800 -12.299 1.00 25.43 75 SER A C 1
ATOM 579 O O . SER A 1 75 ? -1.300 50.917 -13.140 1.00 25.64 75 SER A O 1
ATOM 582 N N . THR A 1 76 ? -1.813 51.540 -11.040 1.00 23.93 76 THR A N 1
ATOM 583 C CA . THR A 1 76 ? -1.926 50.165 -10.551 1.00 24.15 76 THR A CA 1
ATOM 584 C C . THR A 1 76 ? -3.365 49.730 -10.286 1.00 23.69 76 THR A C 1
ATOM 585 O O . THR A 1 76 ? -3.598 48.650 -9.747 1.00 24.49 76 THR A O 1
ATOM 589 N N . SER A 1 77 ? -4.320 50.573 -10.668 1.00 23.32 77 SER A N 1
ATOM 590 C CA . SER A 1 77 ? -5.739 50.274 -10.469 1.00 22.69 77 SER A CA 1
ATOM 591 C C . SER A 1 77 ? -6.061 49.870 -9.029 1.00 19.65 77 SER A C 1
ATOM 592 O O . SER A 1 77 ? -6.783 48.896 -8.790 1.00 19.67 77 SER A O 1
ATOM 595 N N . THR A 1 78 ? -5.509 50.612 -8.075 1.00 17.81 78 THR A N 1
ATOM 596 C CA . THR A 1 78 ? -5.695 50.288 -6.660 1.00 18.93 78 THR A CA 1
ATOM 597 C C . THR A 1 78 ? -6.297 51.472 -5.907 1.00 17.12 78 THR A C 1
ATOM 598 O O . THR A 1 78 ? -5.911 52.626 -6.120 1.00 19.61 78 THR A O 1
ATOM 602 N N . VAL A 1 79 ? -7.258 51.177 -5.039 1.00 15.18 79 VAL A N 1
ATOM 603 C CA . VAL A 1 79 ? -7.826 52.171 -4.130 1.00 17.14 79 VAL A CA 1
ATOM 604 C C . VAL A 1 79 ? -7.379 51.850 -2.694 1.00 17.68 79 VAL A C 1
ATOM 605 O O . VAL A 1 79 ? -7.269 50.673 -2.324 1.00 17.39 79 VAL A O 1
ATOM 609 N N . TYR A 1 80 ? -7.097 52.873 -1.891 1.00 16.53 80 TYR A N 1
ATOM 610 C CA . TYR A 1 80 ? -6.752 52.653 -0.488 1.00 17.43 80 TYR A CA 1
ATOM 611 C C . TYR A 1 80 ? -7.801 53.300 0.399 1.00 19.30 80 TYR A C 1
ATOM 612 O O . TYR A 1 80 ? -8.322 54.368 0.071 1.00 20.37 80 TYR A O 1
ATOM 621 N N . MET A 1 81 ? -8.124 52.639 1.508 1.00 18.23 81 MET A N 1
ATOM 622 C CA . MET A 1 81 ? -8.957 53.233 2.543 1.00 19.86 81 MET A CA 1
ATOM 623 C C . MET A 1 81 ? -8.114 53.287 3.798 1.00 21.83 81 MET A C 1
ATOM 624 O O . MET A 1 81 ? -7.667 52.244 4.295 1.00 20.26 81 MET A O 1
ATOM 629 N N . GLU A 1 82 ? -7.882 54.493 4.310 1.00 18.58 82 GLU A N 1
ATOM 630 C CA . GLU A 1 82 ? -7.225 54.619 5.605 1.00 22.53 82 GLU A CA 1
ATOM 631 C C . GLU A 1 82 ? -8.182 55.145 6.660 1.00 22.00 82 GLU A C 1
ATOM 632 O O . GLU A 1 82 ? -8.895 56.128 6.444 1.00 22.28 82 GLU A O 1
ATOM 638 N N . LEU A 1 83 ? -8.209 54.474 7.802 1.00 22.17 83 LEU A N 1
ATOM 639 C CA . LEU A 1 83 ? -9.087 54.879 8.883 1.00 19.86 83 LEU A CA 1
ATOM 640 C C . LEU A 1 83 ? -8.213 55.158 10.109 1.00 22.72 83 LEU A C 1
ATOM 641 O O . LEU A 1 83 ? -7.478 54.282 10.559 1.00 18.05 83 LEU A O 1
ATOM 646 N N . SER A 1 84 ? -8.296 56.379 10.635 1.00 22.04 84 SER A N 1
ATOM 647 C CA . SER A 1 84 ? -7.418 56.811 11.719 1.00 22.71 84 SER A CA 1
ATOM 648 C C . SER A 1 84 ? -8.161 56.929 13.045 1.00 21.32 84 SER A C 1
ATOM 649 O O . SER A 1 84 ? -9.385 56.790 13.090 1.00 21.25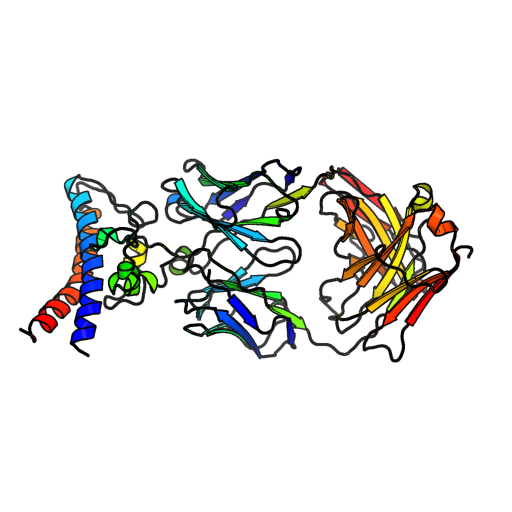 84 SER A O 1
ATOM 652 N N . SER A 1 85 ? -7.405 57.194 14.113 1.00 22.08 85 SER A N 1
ATOM 653 C CA . SER A 1 85 ? -7.921 57.243 15.483 1.00 22.48 85 SER A CA 1
ATOM 654 C C . SER A 1 85 ? -8.837 56.070 15.804 1.00 20.92 85 SER A C 1
ATOM 655 O O . SER A 1 85 ? -9.971 56.259 16.242 1.00 20.16 85 SER A O 1
ATOM 658 N N . LEU A 1 86 ? -8.325 54.862 15.583 1.00 19.23 86 LEU A N 1
ATOM 659 C CA . LEU A 1 86 ? -9.135 53.656 15.672 1.00 20.38 86 LEU A CA 1
ATOM 660 C C . LEU A 1 86 ? -9.644 53.402 17.084 1.00 22.68 86 LEU A C 1
ATOM 661 O O . LEU A 1 86 ? -8.936 53.627 18.073 1.00 21.43 86 LEU A O 1
ATOM 666 N N . ARG A 1 87 ? -10.885 52.942 17.178 1.00 21.26 87 ARG A N 1
ATOM 667 C CA . ARG A 1 87 ? -11.405 52.470 18.453 1.00 23.48 87 ARG A CA 1
ATOM 668 C C . ARG A 1 87 ? -11.921 51.062 18.298 1.00 22.14 87 ARG A C 1
ATOM 669 O O . ARG A 1 87 ? -12.020 50.561 17.174 1.00 19.30 87 ARG A O 1
ATOM 677 N N . SER A 1 88 ? -12.246 50.417 19.415 1.00 20.65 88 SER A N 1
ATOM 678 C CA . SER A 1 88 ? -12.717 49.029 19.351 1.00 23.06 88 SER A CA 1
ATOM 679 C C . SER A 1 88 ? -14.004 48.908 18.530 1.00 21.85 88 SER A C 1
ATOM 680 O O . SER A 1 88 ? -14.282 47.863 17.958 1.00 23.31 88 SER A O 1
ATOM 683 N N . GLU A 1 89 ? -14.777 49.982 18.443 1.00 21.38 89 GLU A N 1
ATOM 684 C CA . GLU A 1 89 ? -16.023 49.940 17.674 1.00 22.47 89 GLU A CA 1
ATOM 685 C C . GLU A 1 89 ? -15.729 49.850 16.186 1.00 18.13 89 GLU A C 1
ATOM 686 O O . GLU A 1 89 ? -16.628 49.595 15.390 1.00 22.26 89 GLU A O 1
ATOM 692 N N . ASP A 1 90 ? -14.469 50.066 15.813 1.00 17.02 90 ASP A N 1
ATOM 693 C CA . ASP A 1 90 ? -14.061 49.994 14.413 1.00 19.98 90 ASP A CA 1
ATOM 694 C C . ASP A 1 90 ? -13.685 48.582 14.007 1.00 20.19 90 ASP A C 1
ATOM 695 O O . ASP A 1 90 ? -13.315 48.349 12.849 1.00 18.96 90 ASP A O 1
ATOM 700 N N . THR A 1 91 ? -13.732 47.650 14.959 1.00 19.43 91 THR A N 1
ATOM 701 C CA . THR A 1 91 ? -13.519 46.236 14.640 1.00 18.43 91 THR A CA 1
ATOM 702 C C . THR A 1 91 ? -14.627 45.768 13.685 1.00 20.63 91 THR A C 1
ATOM 703 O O . THR A 1 91 ? -15.816 45.803 14.019 1.00 17.94 91 THR A O 1
ATOM 707 N N . ALA A 1 92 ? -14.235 45.346 12.491 1.00 18.18 92 ALA A N 1
ATOM 708 C CA . ALA A 1 92 ? -15.198 45.077 11.427 1.00 17.57 92 ALA A CA 1
ATOM 709 C C . ALA A 1 92 ? -14.525 44.414 10.245 1.00 20.32 92 ALA A C 1
ATOM 710 O O . ALA A 1 92 ? -13.294 44.382 10.163 1.00 17.20 92 ALA A O 1
ATOM 712 N N . VAL A 1 93 ? -15.342 43.895 9.331 1.00 15.78 93 VAL A N 1
ATOM 713 C CA . VAL A 1 93 ? -14.864 43.518 8.007 1.00 15.08 93 VAL A CA 1
ATOM 714 C C . VAL A 1 93 ? -15.099 44.719 7.096 1.00 17.80 93 VAL A C 1
ATOM 715 O O . VAL A 1 93 ? -16.180 45.304 7.118 1.00 17.06 93 VAL A O 1
ATOM 719 N N . TYR A 1 94 ? -14.074 45.110 6.338 1.00 14.58 94 TYR A N 1
ATOM 720 C CA . TYR A 1 94 ? -14.156 46.255 5.447 1.00 16.12 94 TYR A CA 1
ATOM 721 C C . TYR A 1 94 ? -14.151 45.732 4.009 1.00 17.90 94 TYR A C 1
ATOM 722 O O . TYR A 1 94 ? -13.317 44.884 3.662 1.00 15.81 94 TYR A O 1
ATOM 731 N N . TYR A 1 95 ? -15.096 46.209 3.192 1.00 13.84 95 TYR A N 1
ATOM 732 C CA . TYR A 1 95 ? -15.219 45.792 1.796 1.00 16.58 95 TYR A CA 1
ATOM 733 C C . TYR A 1 95 ? -15.082 46.977 0.852 1.00 17.43 95 TYR A C 1
ATOM 734 O O . TYR A 1 95 ? -15.665 48.044 1.100 1.00 18.17 95 TYR A O 1
ATOM 743 N N . CYS A 1 96 ? -14.320 46.802 -0.227 1.00 14.80 96 CYS A N 1
ATOM 744 C CA . CYS A 1 96 ? -14.412 47.744 -1.340 1.00 16.62 96 CYS A CA 1
ATOM 745 C C . CYS A 1 96 ? -15.476 47.193 -2.284 1.00 16.56 96 CYS A C 1
ATOM 746 O O . CYS A 1 96 ? -15.620 45.976 -2.405 1.00 17.21 96 CYS A O 1
ATOM 749 N N . VAL A 1 97 ? -16.252 48.080 -2.911 1.00 13.51 97 VAL A N 1
ATOM 750 C CA . VAL A 1 97 ? -17.432 47.667 -3.660 1.00 15.87 97 VAL A CA 1
ATOM 751 C C . VAL A 1 97 ? -17.562 48.508 -4.909 1.00 16.34 97 VAL A C 1
ATOM 752 O O . VAL A 1 97 ? -17.340 49.725 -4.868 1.00 17.26 97 VAL A O 1
ATOM 756 N N . LEU A 1 98 ? -17.895 47.849 -6.017 1.00 18.01 98 LEU A N 1
ATOM 757 C CA . LEU A 1 98 ? -18.206 48.515 -7.269 1.00 17.22 98 LEU A CA 1
ATOM 758 C C . LEU A 1 98 ? -19.673 48.247 -7.532 1.00 15.06 98 LEU A C 1
ATOM 759 O O . LEU A 1 98 ? -20.063 47.115 -7.799 1.00 15.52 98 LEU A O 1
ATOM 764 N N . TYR A 1 99 ? -20.493 49.285 -7.418 1.00 16.09 99 TYR A N 1
ATOM 765 C CA . TYR A 1 99 ? -21.922 49.127 -7.649 1.00 19.97 99 TYR A CA 1
ATOM 766 C C . TYR A 1 99 ? -22.528 50.420 -8.194 1.00 19.56 99 TYR A C 1
ATOM 767 O O . TYR A 1 99 ? -21.895 51.085 -9.011 1.00 19.95 99 TYR A O 1
ATOM 776 N N . GLY A 1 100 ? -23.733 50.775 -7.774 1.00 20.24 100 GLY A N 1
ATOM 777 C CA . GLY A 1 100 ? -24.369 51.973 -8.294 1.00 19.26 100 GLY A CA 1
ATOM 778 C C . GLY A 1 100 ? -24.686 51.875 -9.777 1.00 21.00 100 GLY A C 1
ATOM 779 O O . GLY A 1 100 ? -25.251 50.882 -10.241 1.00 19.26 100 GLY A O 1
ATOM 780 N N . ASN A 1 101 ? -24.303 52.901 -10.528 1.00 17.43 101 ASN A N 1
ATOM 781 C CA . ASN A 1 101 ? -24.631 52.957 -11.946 1.00 18.89 101 ASN A CA 1
ATOM 782 C C . ASN A 1 101 ? -24.003 51.805 -12.742 1.00 20.19 101 ASN A C 1
ATOM 783 O O . ASN A 1 101 ? -24.518 51.420 -13.796 1.00 20.63 101 ASN A O 1
ATOM 788 N N . TYR A 1 102 ? -22.906 51.245 -12.239 1.00 18.83 102 TYR A N 1
ATOM 789 C CA . TYR A 1 102 ? -22.273 50.101 -12.903 1.00 16.68 102 TYR A CA 1
ATOM 790 C C . TYR A 1 102 ? -23.263 48.937 -13.081 1.00 19.44 102 TYR A C 1
ATOM 791 O O . TYR A 1 102 ? -23.230 48.213 -14.084 1.00 18.32 102 TYR A O 1
ATOM 800 N N . VAL A 1 103 ? -24.148 48.764 -12.106 1.00 18.51 103 VAL A N 1
ATOM 801 C CA . VAL A 1 103 ? -25.096 47.657 -12.143 1.00 16.02 103 VAL A CA 1
ATOM 802 C C . VAL A 1 103 ? -26.151 47.840 -13.236 1.00 18.54 103 VAL A C 1
ATOM 803 O O . VAL A 1 103 ? -26.612 46.863 -13.829 1.00 17.28 103 VAL A O 1
ATOM 807 N N . VAL A 1 104 ? -26.542 49.086 -13.499 1.00 19.32 104 VAL A N 1
ATOM 808 C CA . VAL A 1 104 ? -27.492 49.345 -14.585 1.00 17.00 104 VAL A CA 1
ATOM 809 C C . VAL A 1 104 ? -26.874 48.900 -15.907 1.00 18.99 104 VAL A C 1
ATOM 810 O O . VAL A 1 104 ? -27.533 48.252 -16.719 1.00 19.04 104 VAL A O 1
ATOM 814 N N . TYR A 1 105 ? -25.596 49.211 -16.103 1.00 17.92 105 TYR A N 1
ATOM 815 C CA . TYR A 1 105 ? -24.921 48.864 -17.353 1.00 19.09 105 TYR A CA 1
ATOM 816 C C . TYR A 1 105 ? -24.655 47.371 -17.497 1.00 20.63 105 TYR A C 1
ATOM 817 O O . TYR A 1 105 ? -24.790 46.832 -18.590 1.00 18.52 105 TYR A O 1
ATOM 826 N N . TYR A 1 106 ? -24.289 46.696 -16.408 1.00 16.74 106 TYR A N 1
ATOM 827 C CA . TYR A 1 106 ? -23.775 45.321 -16.528 1.00 18.64 106 TYR A CA 1
ATOM 828 C C . TYR A 1 106 ? -24.579 44.230 -15.818 1.00 17.80 106 TYR A C 1
ATOM 829 O O . TYR A 1 106 ? -24.281 43.038 -15.965 1.00 18.35 106 TYR A O 1
ATOM 838 N N . THR A 1 107 ? -25.595 44.651 -15.062 1.00 15.78 107 THR A N 1
ATOM 839 C CA . THR A 1 107 ? -26.547 43.769 -14.366 1.00 16.23 107 THR A CA 1
ATOM 840 C C . THR A 1 107 ? -25.952 43.006 -13.193 1.00 18.62 107 THR A C 1
ATOM 841 O O . THR A 1 107 ? -26.513 42.002 -12.737 1.00 18.83 107 THR A O 1
ATOM 845 N N . MET A 1 108 ? -24.827 43.487 -12.685 1.00 16.97 108 MET A N 1
ATOM 846 C CA . MET A 1 108 ? -24.272 42.912 -11.474 1.00 18.10 108 MET A CA 1
ATOM 847 C C . MET A 1 108 ? -23.347 43.914 -10.816 1.00 17.98 108 MET A C 1
ATOM 848 O O . MET A 1 108 ? -22.912 44.864 -11.462 1.00 18.50 108 MET A O 1
ATOM 853 N N . ASP A 1 109 ? -23.065 43.712 -9.533 1.00 18.01 109 ASP A N 1
ATOM 854 C CA . ASP A 1 109 ? -22.066 44.506 -8.837 1.00 14.64 109 ASP A CA 1
ATOM 855 C C . ASP A 1 109 ? -20.895 43.595 -8.468 1.00 19.30 109 ASP A C 1
ATOM 856 O O . ASP A 1 109 ? -20.925 42.404 -8.774 1.00 19.27 109 ASP A O 1
ATOM 861 N N . TYR A 1 110 ? -19.870 44.145 -7.823 1.00 15.56 110 TYR A N 1
ATOM 862 C CA . TYR A 1 110 ? -18.738 43.337 -7.378 1.00 16.90 110 TYR A CA 1
ATOM 863 C C . TYR A 1 110 ? -18.248 43.847 -6.045 1.00 16.06 110 TYR A C 1
ATOM 864 O O . TYR A 1 110 ? -18.160 45.067 -5.835 1.00 15.82 110 TYR A O 1
ATOM 873 N N . TRP A 1 111 ? -17.927 42.912 -5.156 1.00 14.11 111 TRP A N 1
ATOM 874 C CA . TRP A 1 111 ? -17.378 43.233 -3.844 1.00 17.49 111 TRP A CA 1
ATOM 875 C C . TRP A 1 111 ? -16.017 42.564 -3.703 1.00 16.71 111 TRP A C 1
ATOM 876 O O . TRP A 1 111 ? -15.802 41.476 -4.245 1.00 17.35 111 TRP A O 1
ATOM 887 N N . GLY A 1 112 ? -15.102 43.200 -2.973 1.00 17.72 112 GLY A N 1
ATOM 888 C CA . GLY A 1 112 ? -13.851 42.551 -2.606 1.00 18.61 112 GLY A CA 1
ATOM 889 C C . GLY A 1 112 ? -14.121 41.415 -1.630 1.00 20.24 112 GLY A C 1
ATOM 890 O O . GLY A 1 112 ? -15.257 41.239 -1.188 1.00 18.78 112 GLY A O 1
ATOM 891 N N . GLN A 1 113 ? -13.104 40.631 -1.290 1.00 18.82 113 GLN A N 1
ATOM 892 C CA . GLN A 1 113 ? -13.340 39.497 -0.412 1.00 18.97 113 GLN A CA 1
ATOM 893 C C . GLN A 1 113 ? -13.483 39.965 1.036 1.00 19.65 113 GLN A C 1
ATOM 894 O O . GLN A 1 113 ? -13.899 39.202 1.908 1.00 18.11 113 GLN A O 1
ATOM 900 N N . GLY A 1 114 ? -13.153 41.228 1.289 1.00 17.31 114 GLY A N 1
ATOM 901 C CA . GLY A 1 114 ? -13.214 41.766 2.640 1.00 18.03 114 GLY A CA 1
ATOM 902 C C . GLY A 1 114 ? -11.881 41.688 3.364 1.00 19.09 114 GLY A C 1
ATOM 903 O O . GLY A 1 114 ? -11.052 40.808 3.088 1.00 18.53 114 GLY A O 1
ATOM 904 N N . THR A 1 115 ? -11.672 42.638 4.271 1.00 15.57 115 THR A N 1
ATOM 905 C CA . THR A 1 115 ? -10.521 42.659 5.161 1.00 16.47 115 THR A CA 1
ATOM 906 C C . THR A 1 115 ? -11.013 42.820 6.583 1.00 18.55 115 THR A C 1
ATOM 907 O O . THR A 1 115 ? -11.706 43.798 6.899 1.00 17.03 115 THR A O 1
ATOM 911 N N . THR A 1 116 ? -10.656 41.865 7.440 1.00 15.95 116 THR A N 1
ATOM 912 C CA . THR A 1 116 ? -10.967 41.947 8.873 1.00 20.23 116 THR A CA 1
ATOM 913 C C . THR A 1 116 ? -9.961 42.859 9.560 1.00 20.53 116 THR A C 1
ATOM 914 O O . THR A 1 116 ? -8.758 42.667 9.419 1.00 18.54 116 THR A O 1
ATOM 918 N N . VAL A 1 117 ? -10.450 43.866 10.276 1.00 17.00 117 VAL A N 1
ATOM 919 C CA . VAL A 1 117 ? -9.578 44.716 11.067 1.00 16.71 117 VAL A CA 1
ATOM 920 C C . VAL A 1 117 ? -10.063 44.589 12.505 1.00 20.03 117 VAL A C 1
ATOM 921 O O . VAL A 1 117 ? -11.258 44.741 12.779 1.00 17.17 117 VAL A O 1
ATOM 925 N N . THR A 1 118 ? -9.143 44.268 13.406 1.00 15.30 118 THR A N 1
ATOM 926 C CA . THR A 1 118 ? -9.472 44.143 14.817 1.00 16.03 118 THR A CA 1
ATOM 927 C C . THR A 1 118 ? -8.730 45.223 15.577 1.00 21.56 118 THR A C 1
ATOM 928 O O . THR A 1 118 ? -7.506 45.336 15.457 1.00 21.27 118 THR A O 1
ATOM 932 N N . VAL A 1 119 ? -9.472 46.031 16.333 1.00 18.83 119 VAL A N 1
ATOM 933 C CA . VAL A 1 119 ? -8.882 47.100 17.127 1.00 17.51 119 VAL A CA 1
ATOM 934 C C . VAL A 1 119 ? -9.098 46.748 18.593 1.00 23.16 119 VAL A C 1
ATOM 935 O O . VAL A 1 119 ? -10.236 46.541 19.035 1.00 19.09 119 VAL A O 1
ATOM 939 N N . SER A 1 120 ? -7.996 46.676 19.336 1.00 19.97 120 SER A N 1
ATOM 940 C CA . SER A 1 120 ? -8.037 46.244 20.725 1.00 19.68 120 SER A CA 1
ATOM 941 C C . SER A 1 120 ? -6.727 46.579 21.412 1.00 21.49 120 SER A C 1
ATOM 942 O O . SER A 1 120 ? -5.678 46.645 20.763 1.00 19.94 120 SER A O 1
ATOM 945 N N . SER A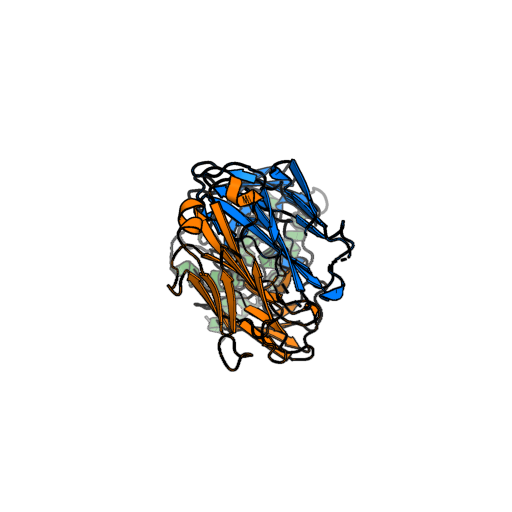 1 121 ? -6.766 46.774 22.728 1.00 22.58 121 SER A N 1
ATOM 946 C CA . SER A 1 121 ? -5.518 46.989 23.449 1.00 24.62 121 SER A CA 1
ATOM 947 C C . SER A 1 121 ? -4.851 45.642 23.702 1.00 25.40 121 SER A C 1
ATOM 948 O O . SER A 1 121 ? -3.735 45.570 24.224 1.00 23.57 121 SER A O 1
ATOM 951 N N . ALA A 1 122 ? -5.534 44.571 23.307 1.00 22.18 122 ALA A N 1
ATOM 952 C CA . ALA A 1 122 ? -4.966 43.229 23.422 1.00 24.83 122 ALA A CA 1
ATOM 953 C C . ALA A 1 122 ? -3.808 43.064 22.442 1.00 26.58 122 ALA A C 1
ATOM 954 O O . ALA A 1 122 ? -3.701 43.807 21.466 1.00 29.19 122 ALA A O 1
ATOM 956 N N . SER A 1 123 ? -2.947 42.087 22.708 1.00 30.33 123 SER A N 1
ATOM 957 C CA . SER A 1 123 ? -1.890 41.720 21.771 1.00 34.67 123 SER A CA 1
ATOM 958 C C . SER A 1 123 ? -2.011 40.252 21.315 1.00 30.80 123 SER A C 1
ATOM 959 O O . SER A 1 123 ? -2.573 39.407 22.026 1.00 26.55 123 SER A O 1
ATOM 962 N N . THR A 1 124 ? -1.491 39.964 20.125 1.00 30.58 124 THR A N 1
ATOM 963 C CA . THR A 1 124 ? -1.611 38.630 19.536 1.00 32.48 124 THR A CA 1
ATOM 964 C C . THR A 1 124 ? -1.141 37.526 20.484 1.00 30.57 124 THR A C 1
ATOM 965 O O . THR A 1 124 ? -0.018 37.565 20.984 1.00 30.38 124 THR A O 1
ATOM 969 N N . LYS A 1 125 ? -2.016 36.550 20.739 1.00 28.87 125 LYS A N 1
ATOM 970 C CA . LYS A 1 125 ? -1.721 35.470 21.683 1.00 23.19 125 LYS A CA 1
ATOM 971 C C . LYS A 1 125 ? -2.454 34.182 21.324 1.00 24.98 125 LYS A C 1
ATOM 972 O O . LYS A 1 125 ? -3.631 34.218 20.946 1.00 22.79 125 LYS A O 1
ATOM 978 N N . GLY A 1 126 ? -1.769 33.049 21.457 1.00 23.95 126 GLY A N 1
ATOM 979 C CA . GLY A 1 126 ? -2.360 31.768 21.122 1.00 26.95 126 GLY A CA 1
ATOM 980 C C . GLY A 1 126 ? -3.178 31.209 22.266 1.00 22.23 126 GLY A C 1
ATOM 981 O O . GLY A 1 126 ? -2.881 31.479 23.424 1.00 25.15 126 GLY A O 1
ATOM 982 N N . PRO A 1 127 ? -4.206 30.409 21.947 1.00 24.52 127 PRO A N 1
ATOM 983 C CA . PRO A 1 127 ? -5.118 29.907 22.987 1.00 23.44 127 PRO A CA 1
ATOM 984 C C . PRO A 1 127 ? -4.533 28.765 23.792 1.00 23.19 127 PRO A C 1
ATOM 985 O O . PRO A 1 127 ? -3.633 28.081 23.314 1.00 20.07 127 PRO A O 1
ATOM 989 N N . SER A 1 128 ? -5.066 28.556 24.991 1.00 21.98 128 SER A N 1
ATOM 990 C CA . SER A 1 128 ? -4.857 27.303 25.695 1.00 24.11 128 SER A CA 1
ATOM 991 C C . SER A 1 128 ? -6.010 26.414 25.276 1.00 24.59 128 SER A C 1
ATOM 992 O O . SER A 1 128 ? -7.125 26.907 25.082 1.00 24.92 128 SER A O 1
ATOM 995 N N . VAL A 1 129 ? -5.754 25.119 25.103 1.00 20.02 129 VAL A N 1
ATOM 996 C CA . VAL A 1 129 ? -6.816 24.216 24.678 1.00 21.57 129 VAL A CA 1
ATOM 997 C C . VAL A 1 129 ? -7.072 23.202 25.776 1.00 23.44 129 VAL A C 1
ATOM 998 O O . VAL A 1 129 ? -6.215 22.372 26.061 1.00 24.98 129 VAL A O 1
ATOM 1002 N N . PHE A 1 130 ? -8.243 23.283 26.401 1.00 22.06 130 PHE A N 1
ATOM 1003 C CA . PHE A 1 130 ? -8.569 22.404 27.524 1.00 23.23 130 PHE A CA 1
ATOM 1004 C C . PHE A 1 130 ? -9.644 21.395 27.121 1.00 20.80 130 PHE A C 1
ATOM 1005 O O . PHE A 1 130 ? -10.532 21.721 26.323 1.00 21.51 130 PHE A O 1
ATOM 1013 N N . PRO A 1 131 ? -9.565 20.165 27.663 1.00 23.13 131 PRO A N 1
ATOM 1014 C CA . PRO A 1 131 ? -10.584 19.147 27.367 1.00 19.85 131 PRO A CA 1
ATOM 1015 C C . PRO A 1 131 ? -11.915 19.499 28.022 1.00 25.77 131 PRO A C 1
ATOM 1016 O O . PRO A 1 131 ? -11.923 20.083 29.111 1.00 23.67 131 PRO A O 1
ATOM 1020 N N . LEU A 1 132 ? -13.016 19.172 27.351 1.00 20.91 132 LEU A N 1
ATOM 1021 C CA . LEU A 1 132 ? -14.347 19.240 27.948 1.00 20.90 132 LEU A CA 1
ATOM 1022 C C . LEU A 1 132 ? -14.825 17.798 28.055 1.00 26.01 132 LEU A C 1
ATOM 1023 O O . LEU A 1 132 ? -15.064 17.142 27.042 1.00 22.71 132 LEU A O 1
ATOM 1028 N N . ALA A 1 133 ? -14.920 17.294 29.280 1.00 25.75 133 ALA A N 1
ATOM 1029 C CA . ALA A 1 133 ? -15.252 15.896 29.516 1.00 31.06 133 ALA A CA 1
ATOM 1030 C C . ALA A 1 133 ? -16.298 15.793 30.622 1.00 31.13 133 ALA A C 1
ATOM 1031 O O . ALA A 1 133 ? -16.220 16.521 31.614 1.00 31.51 133 ALA A O 1
ATOM 1033 N N . PRO A 1 134 ? -17.265 14.871 30.467 1.00 39.07 134 PRO A N 1
ATOM 1034 C CA . PRO A 1 134 ? -18.360 14.609 31.419 1.00 37.26 134 PRO A CA 1
ATOM 1035 C C . PRO A 1 134 ? -17.969 14.693 32.892 1.00 38.55 134 PRO A C 1
ATOM 1036 O O . PRO A 1 134 ? -16.868 14.257 33.232 1.00 43.49 134 PRO A O 1
ATOM 1040 N N . THR A 1 143 ? -26.174 8.651 24.781 1.00 33.79 143 THR A N 1
ATOM 1041 C CA . THR A 1 143 ? -25.487 9.766 24.123 1.00 37.67 143 THR A CA 1
ATOM 1042 C C . THR A 1 143 ? -24.667 10.651 25.070 1.00 36.41 143 THR A C 1
ATOM 1043 O O . THR A 1 143 ? -25.191 11.193 26.045 1.00 36.86 143 THR A O 1
ATOM 1047 N N . ALA A 1 144 ? -23.381 10.802 24.759 1.00 34.23 144 ALA A N 1
ATOM 1048 C CA . ALA A 1 144 ? -22.463 11.635 25.540 1.00 31.60 144 ALA A CA 1
ATOM 1049 C C . ALA A 1 144 ? -21.949 12.811 24.714 1.00 33.20 144 ALA A C 1
ATOM 1050 O O . ALA A 1 144 ? -21.950 12.781 23.478 1.00 27.84 144 ALA A O 1
ATOM 1052 N N . ALA A 1 145 ? -21.483 13.841 25.404 1.00 27.40 145 ALA A N 1
ATOM 1053 C CA . ALA A 1 145 ? -20.880 14.969 24.724 1.00 26.99 145 ALA A CA 1
ATOM 1054 C C . ALA A 1 145 ? -19.480 15.192 25.261 1.00 26.21 145 ALA A C 1
ATOM 1055 O O . ALA A 1 145 ? -19.206 14.937 26.429 1.00 29.87 145 ALA A O 1
ATOM 1057 N N . LEU A 1 146 ? -18.586 15.640 24.395 1.00 25.95 146 LEU A N 1
ATOM 1058 C CA . LEU A 1 146 ? -17.237 15.990 24.796 1.00 25.10 146 LEU A CA 1
ATOM 1059 C C . LEU A 1 146 ? -16.796 17.115 23.881 1.00 27.36 146 LEU A C 1
ATOM 1060 O O . LEU A 1 146 ? -17.472 17.404 22.891 1.00 24.11 146 LEU A O 1
ATOM 1065 N N . GLY A 1 147 ? -15.678 17.758 24.197 1.00 22.60 147 GLY A N 1
ATOM 1066 C CA . GLY A 1 147 ? -15.271 18.907 23.409 1.00 22.38 147 GLY A CA 1
ATOM 1067 C C . GLY A 1 147 ? -13.963 19.518 23.842 1.00 23.22 147 GLY A C 1
ATOM 1068 O O . GLY A 1 147 ? -13.272 18.966 24.700 1.00 21.28 147 GLY A O 1
ATOM 1069 N N . CYS A 1 148 ? -13.628 20.659 23.245 1.00 21.37 148 CYS A N 1
ATOM 1070 C CA . CYS A 1 148 ? -12.415 21.387 23.595 1.00 20.87 148 CYS A CA 1
ATOM 1071 C C . CYS A 1 148 ? -12.730 22.843 23.881 1.00 21.12 148 CYS A C 1
ATOM 1072 O O . CYS A 1 148 ? -13.489 23.477 23.145 1.00 19.90 148 CYS A O 1
ATOM 1075 N N . LEU A 1 149 ? -12.166 23.359 24.969 1.00 21.24 149 LEU A N 1
ATOM 1076 C CA . LEU A 1 149 ? -12.313 24.771 25.300 1.00 20.37 149 LEU A CA 1
ATOM 1077 C C . LEU A 1 149 ? -11.058 25.486 24.811 1.00 20.24 149 LEU A C 1
ATOM 1078 O O . LEU A 1 149 ? -9.948 25.230 25.294 1.00 19.24 149 LEU A O 1
ATOM 1083 N N . VAL A 1 150 ? -11.239 26.351 23.817 1.00 18.30 150 VAL A N 1
ATOM 1084 C CA . VAL A 1 150 ? -10.139 27.068 23.173 1.00 19.39 150 VAL A CA 1
ATOM 1085 C C . VAL A 1 150 ? -10.120 28.476 23.752 1.00 21.10 150 VAL A C 1
ATOM 1086 O O . VAL A 1 150 ? -10.910 29.331 23.355 1.00 22.35 150 VAL A O 1
ATOM 1090 N N . LYS A 1 151 ? -9.244 28.708 24.723 1.00 21.37 151 LYS A N 1
ATOM 1091 C CA . LYS A 1 151 ? -9.421 29.856 25.604 1.00 25.36 151 LYS A CA 1
ATOM 1092 C C . LYS A 1 151 ? -8.255 30.854 25.585 1.00 22.90 151 LYS A C 1
ATOM 1093 O O . LYS A 1 151 ? -7.077 30.463 25.511 1.00 18.05 151 LYS A O 1
ATOM 1099 N N . ASP A 1 152 ? -8.607 32.140 25.641 1.00 21.20 152 ASP A N 1
ATOM 1100 C CA . ASP A 1 152 ? -7.644 33.232 25.812 1.00 22.87 152 ASP A CA 1
ATOM 1101 C C . ASP A 1 152 ? -6.735 33.438 24.601 1.00 21.06 152 ASP A C 1
ATOM 1102 O O . ASP A 1 152 ? -5.514 33.451 24.725 1.00 20.17 152 ASP A O 1
ATOM 1107 N N . TYR A 1 153 ? -7.337 33.629 23.430 1.00 18.12 153 TYR A N 1
ATOM 1108 C CA . TYR A 1 153 ? -6.551 33.915 22.233 1.00 18.11 153 TYR A CA 1
ATOM 1109 C C . TYR A 1 153 ? -6.946 35.265 21.658 1.00 19.02 153 TYR A C 1
ATOM 1110 O O . TYR A 1 153 ? -8.020 35.796 21.971 1.00 19.55 153 TYR A O 1
ATOM 1119 N N . PHE A 1 154 ? -6.078 35.815 20.811 1.00 18.04 154 PHE A N 1
ATOM 1120 C CA . PHE A 1 154 ? -6.374 37.051 20.096 1.00 19.08 154 PHE A CA 1
ATOM 1121 C C . PHE A 1 154 ? -5.429 37.147 18.891 1.00 20.80 154 PHE A C 1
ATOM 1122 O O . PHE A 1 154 ? -4.277 36.730 18.974 1.00 24.13 154 PHE A O 1
ATOM 1130 N N . PRO A 1 155 ? -5.919 37.653 17.751 1.00 21.56 155 PRO A N 1
ATOM 1131 C CA . PRO A 1 155 ? -7.307 37.990 17.439 1.00 21.81 155 PRO A CA 1
ATOM 1132 C C . PRO A 1 155 ? -8.008 36.758 16.870 1.00 21.79 155 PRO A C 1
ATOM 1133 O O . PRO A 1 155 ? -7.428 35.670 16.876 1.00 20.86 155 PRO A O 1
ATOM 1137 N N . GLU A 1 156 ? -9.237 36.929 16.398 1.00 20.57 156 GLU A N 1
ATOM 1138 C CA . GLU A 1 156 ? -9.887 35.916 15.578 1.00 23.40 156 GLU A CA 1
ATOM 1139 C C . GLU A 1 156 ? -9.100 35.817 14.268 1.00 26.26 156 GLU A C 1
ATOM 1140 O O . GLU A 1 156 ? -8.349 36.735 13.939 1.00 24.37 156 GLU A O 1
ATOM 1146 N N . PRO A 1 157 ? -9.246 34.703 13.523 1.00 27.21 157 PRO A N 1
ATOM 1147 C CA . PRO A 1 157 ? -10.054 33.522 13.823 1.00 23.42 157 PRO A CA 1
ATOM 1148 C C . PRO A 1 157 ? -9.223 32.361 14.349 1.00 22.55 157 PRO A C 1
ATOM 1149 O O . PRO A 1 157 ? -7.987 32.393 14.391 1.00 20.26 157 PRO A O 1
ATOM 1153 N N . VAL A 1 158 ? -9.947 31.323 14.749 1.00 22.14 158 VAL A N 1
ATOM 1154 C CA . VAL A 1 158 ? -9.379 30.043 15.119 1.00 21.91 158 VAL A CA 1
ATOM 1155 C C . VAL A 1 158 ? -10.154 28.985 14.318 1.00 20.85 158 VAL A C 1
ATOM 1156 O O . VAL A 1 158 ? -11.340 29.168 14.063 1.00 27.72 158 VAL A O 1
ATOM 1160 N N . THR A 1 159 ? -9.490 27.914 13.883 1.00 25.37 159 THR A N 1
ATOM 1161 C CA . THR A 1 159 ? -10.184 26.814 13.201 1.00 23.35 159 THR A CA 1
ATOM 1162 C C . THR A 1 159 ? -10.086 25.596 14.087 1.00 22.00 159 THR A C 1
ATOM 1163 O O . THR A 1 159 ? -9.040 25.368 14.705 1.00 20.24 159 THR A O 1
ATOM 1167 N N . VAL A 1 160 ? -11.168 24.827 14.173 1.00 17.96 160 VAL A N 1
ATOM 1168 C CA . VAL A 1 160 ? -11.148 23.597 14.951 1.00 21.15 160 VAL A CA 1
ATOM 1169 C C . VAL A 1 160 ? -11.687 22.479 14.073 1.00 22.42 160 VAL A C 1
ATOM 1170 O O . VAL A 1 160 ? -12.719 22.645 13.415 1.00 24.33 160 VAL A O 1
ATOM 1174 N N . SER A 1 161 ? -10.969 21.363 14.026 1.00 20.00 161 SER A N 1
ATOM 1175 C CA . SER A 1 161 ? -11.490 20.154 13.405 1.00 22.70 161 SER A CA 1
ATOM 1176 C C . SER A 1 161 ? -11.428 19.047 14.439 1.00 24.96 161 SER A C 1
ATOM 1177 O O . SER A 1 161 ? -10.813 19.216 15.504 1.00 25.91 161 SER A O 1
ATOM 1180 N N . TRP A 1 162 ? -12.066 17.919 14.148 1.00 21.68 162 TRP A N 1
ATOM 1181 C CA . TRP A 1 162 ? -11.977 16.765 15.038 1.00 22.17 162 TRP A CA 1
ATOM 1182 C C . TRP A 1 162 ? -11.457 15.548 14.286 1.00 23.41 162 TRP A C 1
ATOM 1183 O O . TRP A 1 162 ? -11.925 15.248 13.186 1.00 24.38 162 TRP A O 1
ATOM 1194 N N . ASN A 1 163 ? -10.499 14.853 14.892 1.00 19.88 163 ASN A N 1
ATOM 1195 C CA . ASN A 1 163 ? -9.875 13.686 14.278 1.00 24.40 163 ASN A CA 1
ATOM 1196 C C . ASN A 1 163 ? -9.327 13.968 12.889 1.00 25.57 163 ASN A C 1
ATOM 1197 O O . ASN A 1 163 ? -9.573 13.205 11.950 1.00 28.40 163 ASN A O 1
ATOM 1202 N N . SER A 1 164 ? -8.591 15.071 12.776 1.00 23.70 164 SER A N 1
ATOM 1203 C CA . SER A 1 164 ? -7.989 15.505 11.515 1.00 27.97 164 SER A CA 1
ATOM 1204 C C . SER A 1 164 ? -8.988 15.757 10.380 1.00 27.73 164 SER A C 1
ATOM 1205 O O . SER A 1 164 ? -8.629 15.666 9.202 1.00 27.82 164 SER A O 1
ATOM 1208 N N . GLY A 1 165 ? -10.233 16.074 10.728 1.00 21.83 165 GLY A N 1
ATOM 1209 C CA . GLY A 1 165 ? -11.219 16.436 9.721 1.00 22.18 165 GLY A CA 1
ATOM 1210 C C . GLY A 1 165 ? -12.163 15.303 9.385 1.00 27.65 165 GLY A C 1
ATOM 1211 O O . GLY A 1 165 ? -13.163 15.494 8.690 1.00 33.33 165 GLY A O 1
ATOM 1212 N N . ALA A 1 166 ? -11.857 14.118 9.902 1.00 27.37 166 ALA A N 1
ATOM 1213 C CA . ALA A 1 166 ? -12.646 12.927 9.610 1.00 26.70 166 ALA A CA 1
ATOM 1214 C C . ALA A 1 166 ? -13.973 12.907 10.363 1.00 29.09 166 ALA A C 1
ATOM 1215 O O . ALA A 1 166 ? -14.943 12.291 9.921 1.00 28.48 166 ALA A O 1
ATOM 1217 N N . LEU A 1 167 ? -14.009 13.563 11.518 1.00 23.46 167 LEU A N 1
ATOM 1218 C CA . LEU A 1 167 ? -15.222 13.597 12.318 1.00 23.33 167 LEU A CA 1
ATOM 1219 C C . LEU A 1 167 ? -15.932 14.944 12.144 1.00 29.60 167 LEU A C 1
ATOM 1220 O O . LEU A 1 167 ? -15.453 15.977 12.617 1.00 26.50 167 LEU A O 1
ATOM 1225 N N . THR A 1 168 ? -17.077 14.931 11.466 1.00 24.97 168 THR A N 1
ATOM 1226 C CA . THR A 1 168 ? -17.835 16.160 11.220 1.00 26.44 168 THR A CA 1
ATOM 1227 C C . THR A 1 168 ? -19.259 16.065 11.751 1.00 24.25 168 THR A C 1
ATOM 1228 O O . THR A 1 168 ? -19.835 17.057 12.199 1.00 27.42 168 THR A O 1
ATOM 1232 N N . SER A 1 169 ? -19.827 14.864 11.698 1.00 29.45 169 SER A N 1
ATOM 1233 C CA . SER A 1 169 ? -21.197 14.633 12.172 1.00 27.20 169 SER A CA 1
ATOM 1234 C C . SER A 1 169 ? -21.364 14.845 13.677 1.00 27.63 169 SER A C 1
ATOM 1235 O O . SER A 1 169 ? -20.604 14.301 14.480 1.00 28.88 169 SER A O 1
ATOM 1238 N N . GLY A 1 170 ? -22.367 15.632 14.058 1.00 26.15 170 GLY A N 1
ATOM 1239 C CA . GLY A 1 170 ? -22.591 15.963 15.454 1.00 29.85 170 GLY A CA 1
ATOM 1240 C C . GLY A 1 170 ? -21.552 16.902 16.054 1.00 29.63 170 GLY A C 1
ATOM 1241 O O . GLY A 1 170 ? -21.492 17.082 17.273 1.00 25.52 170 GLY A O 1
ATOM 1242 N N . VAL A 1 171 ? -20.720 17.500 15.214 1.00 26.16 171 VAL A N 1
ATOM 1243 C CA . VAL A 1 171 ? -19.773 18.508 15.705 1.00 26.72 171 VAL A CA 1
ATOM 1244 C C . VAL A 1 171 ? -20.426 19.890 15.728 1.00 28.46 171 VAL A C 1
ATOM 1245 O O . VAL A 1 171 ? -21.099 20.287 14.770 1.00 21.98 171 VAL A O 1
ATOM 1249 N N . HIS A 1 172 ? -20.257 20.613 16.832 1.00 21.56 172 HIS A N 1
ATOM 1250 C CA . HIS A 1 172 ? -20.679 22.008 16.871 1.00 21.80 172 HIS A CA 1
ATOM 1251 C C . HIS A 1 172 ? -19.506 22.841 17.342 1.00 23.53 172 HIS A C 1
ATOM 1252 O O . HIS A 1 172 ? -18.997 22.621 18.439 1.00 19.67 172 HIS A O 1
ATOM 1259 N N . THR A 1 173 ? -19.056 23.770 16.504 1.00 22.20 173 THR A N 1
ATOM 1260 C CA . THR A 1 173 ? -18.027 24.724 16.905 1.00 21.63 173 THR A CA 1
ATOM 1261 C C . THR A 1 173 ? -18.698 26.083 17.049 1.00 22.06 173 THR A C 1
ATOM 1262 O O . THR A 1 173 ? -19.222 26.630 16.088 1.00 21.20 173 THR A O 1
ATOM 1266 N N . PHE A 1 174 ? -18.698 26.617 18.265 1.00 22.09 174 PHE A N 1
ATOM 1267 C CA . PHE A 1 174 ? -19.479 27.807 18.577 1.00 17.31 174 PHE A CA 1
ATOM 1268 C C . PHE A 1 174 ? -18.770 29.109 18.213 1.00 18.79 174 PHE A C 1
ATOM 1269 O O . PHE A 1 174 ? -17.540 29.144 18.101 1.00 20.82 174 PHE A O 1
ATOM 1277 N N . PRO A 1 175 ? -19.547 30.185 18.006 1.00 19.05 175 PRO A N 1
ATOM 1278 C CA . PRO A 1 175 ? -18.918 31.501 17.832 1.00 18.70 175 PRO A CA 1
ATOM 1279 C C . PRO A 1 175 ? -18.146 31.838 19.096 1.00 21.53 175 PRO A C 1
ATOM 1280 O O . PRO A 1 175 ? -18.605 31.535 20.211 1.00 19.06 175 PRO A O 1
ATOM 1284 N N . ALA A 1 176 ? -16.967 32.423 18.925 1.00 18.64 176 ALA A N 1
ATOM 1285 C CA . ALA A 1 176 ? -16.151 32.854 20.049 1.00 20.62 176 ALA A CA 1
ATOM 1286 C C . ALA A 1 176 ? -16.864 33.975 20.795 1.00 20.01 176 ALA A C 1
ATOM 1287 O O . ALA A 1 176 ? -17.653 34.712 20.207 1.00 18.75 176 ALA A O 1
ATOM 1289 N N . VAL A 1 177 ? -16.590 34.098 22.090 1.00 19.41 177 VAL A N 1
ATOM 1290 C CA . VAL A 1 177 ? -17.045 35.259 22.854 1.00 21.45 177 VAL A CA 1
ATOM 1291 C C . VAL A 1 177 ? -15.827 36.085 23.220 1.00 19.55 177 VAL A C 1
ATOM 1292 O O . VAL A 1 177 ? -14.733 35.538 23.377 1.00 18.28 177 VAL A O 1
ATOM 1296 N N . LEU A 1 178 ? -16.015 37.396 23.334 1.00 20.38 178 LEU A N 1
ATOM 1297 C CA . LEU A 1 178 ? -14.931 38.301 23.694 1.00 21.42 178 LEU A CA 1
ATOM 1298 C C . LEU A 1 178 ? -14.993 38.590 25.182 1.00 19.92 178 LEU A C 1
ATOM 1299 O O . LEU A 1 178 ? -15.958 39.177 25.675 1.00 18.76 178 LEU A O 1
ATOM 1304 N N . GLN A 1 179 ? -13.968 38.162 25.904 1.00 21.79 179 GLN A N 1
ATOM 1305 C CA . GLN A 1 179 ? -13.967 38.310 27.352 1.00 21.31 179 GLN A CA 1
ATOM 1306 C C . GLN A 1 179 ? -13.559 39.717 27.761 1.00 19.30 179 GLN A C 1
ATOM 1307 O O . GLN A 1 179 ? -13.042 40.489 26.949 1.00 18.64 179 GLN A O 1
ATOM 1313 N N . SER A 1 180 ? -13.820 40.053 29.022 1.00 22.06 180 SER A N 1
ATOM 1314 C CA . SER A 1 180 ? -13.493 41.372 29.548 1.00 25.62 180 SER A CA 1
ATOM 1315 C C . SER A 1 180 ? -11.981 41.601 29.487 1.00 23.29 180 SER A C 1
ATOM 1316 O O . SER A 1 180 ? -11.518 42.739 29.443 1.00 21.66 180 SER A O 1
ATOM 1319 N N . SER A 1 181 ? -11.215 40.514 29.462 1.00 22.12 181 SER A N 1
ATOM 1320 C CA . SER A 1 181 ? -9.762 40.606 29.341 1.00 21.47 181 SER A CA 1
ATOM 1321 C C . SER A 1 181 ? -9.315 41.150 27.986 1.00 22.15 181 SER A C 1
ATOM 1322 O O . SER A 1 181 ? -8.176 41.588 27.842 1.00 22.62 181 SER A O 1
ATOM 1325 N N . GLY A 1 182 ? -10.203 41.129 26.994 1.00 21.17 182 GLY A N 1
ATOM 1326 C CA . GLY A 1 182 ? -9.831 41.491 25.628 1.00 17.34 182 GLY A CA 1
ATOM 1327 C C . GLY A 1 182 ? -9.506 40.273 24.761 1.00 22.95 182 GLY A C 1
ATOM 1328 O O . GLY A 1 182 ? -9.285 40.392 23.551 1.00 23.88 182 GLY A O 1
ATOM 1329 N N . LEU A 1 183 ? -9.492 39.097 25.388 1.00 18.99 183 LEU A N 1
ATOM 1330 C CA . LEU A 1 183 ? -9.144 37.848 24.715 1.00 21.02 183 LEU A CA 1
ATOM 1331 C C . LEU A 1 183 ? -10.405 37.076 24.375 1.00 22.98 183 LEU A C 1
ATOM 1332 O O . LEU A 1 183 ? -11.412 37.206 25.074 1.00 19.99 183 LEU A O 1
ATOM 1337 N N . TYR A 1 184 ? -10.340 36.259 23.319 1.00 20.55 184 TYR A N 1
ATOM 1338 C CA . TYR A 1 184 ? -11.498 35.479 22.858 1.00 18.20 184 TYR A CA 1
ATOM 1339 C C . TYR A 1 184 ? -11.515 34.083 23.466 1.00 17.02 184 TYR A C 1
ATOM 1340 O O . TYR A 1 184 ? -10.490 33.564 23.871 1.00 17.62 184 TYR A O 1
ATOM 1349 N N . SER A 1 185 ? -12.691 33.469 23.533 1.00 18.16 185 SER A N 1
ATOM 1350 C CA . SER A 1 185 ? -12.784 32.089 24.017 1.00 18.51 185 SER A CA 1
ATOM 1351 C C . SER A 1 185 ? -13.854 31.386 23.201 1.00 19.51 185 SER A C 1
ATOM 1352 O O . SER A 1 185 ? -14.872 31.984 22.845 1.00 16.10 185 SER A O 1
ATOM 1355 N N . LEU A 1 186 ? -13.604 30.125 22.875 1.00 19.97 186 LEU A N 1
ATOM 1356 C CA . LEU A 1 186 ? -14.449 29.396 21.950 1.00 20.39 186 LEU A CA 1
ATOM 1357 C C . LEU A 1 186 ? -14.539 27.976 22.463 1.00 15.86 186 LEU A C 1
ATOM 1358 O O . LEU A 1 186 ? -13.568 27.469 23.020 1.00 20.48 186 LEU A O 1
ATOM 1363 N N . SER A 1 187 ? -15.695 27.335 22.293 1.00 15.97 187 SER A N 1
ATOM 1364 C CA . SER A 1 187 ? -15.793 25.907 22.562 1.00 18.78 187 SER A CA 1
ATOM 1365 C C . SER A 1 187 ? -16.126 25.152 21.276 1.00 19.93 187 SER A C 1
ATOM 1366 O O . SER A 1 187 ? -16.756 25.694 20.363 1.00 16.73 187 SER A O 1
ATOM 1369 N N . SER A 1 188 ? -15.676 23.904 21.194 1.00 17.23 188 SER A N 1
ATOM 1370 C CA . SER A 1 188 ? -16.102 23.028 20.108 1.00 21.16 188 SER A CA 1
ATOM 1371 C C . SER A 1 188 ? -16.463 21.710 20.751 1.00 20.17 188 SER A C 1
ATOM 1372 O O . SER A 1 188 ? -15.719 21.223 21.592 1.00 18.19 188 SER A O 1
ATOM 1375 N N . VAL A 1 189 ? -17.623 21.154 20.406 1.00 17.28 189 VAL A N 1
ATOM 1376 C CA . VAL A 1 189 ? -18.050 19.888 20.995 1.00 21.52 189 VAL A CA 1
ATOM 1377 C C . VAL A 1 189 ? -18.491 18.881 19.942 1.00 26.45 189 VAL A C 1
ATOM 1378 O O . VAL A 1 189 ? -18.744 19.229 18.782 1.00 24.39 189 VAL A O 1
ATOM 1382 N N . VAL A 1 190 ? -18.576 17.622 20.351 1.00 24.64 190 VAL A N 1
ATOM 1383 C CA . VAL A 1 190 ? -19.180 16.606 19.501 1.00 24.61 190 VAL A CA 1
ATOM 1384 C C . VAL A 1 190 ? -19.983 15.666 20.383 1.00 28.54 190 VAL A C 1
ATOM 1385 O O . VAL A 1 190 ? -19.618 15.415 21.536 1.00 27.86 190 VAL A O 1
ATOM 1389 N N . THR A 1 191 ? -21.117 15.203 19.874 1.00 30.64 191 THR A N 1
ATOM 1390 C CA . THR A 1 191 ? -21.905 14.231 20.606 1.00 30.11 191 THR A CA 1
ATOM 1391 C C . THR A 1 191 ? -21.745 12.900 19.929 1.00 32.23 191 THR A C 1
ATOM 1392 O O . THR A 1 191 ? -21.690 12.823 18.700 1.00 31.48 191 THR A O 1
ATOM 1396 N N . VAL A 1 192 ? -21.650 11.854 20.738 1.00 27.18 192 VAL A N 1
ATOM 1397 C CA . VAL A 1 192 ? -21.471 10.510 20.226 1.00 32.02 192 VAL A CA 1
ATOM 1398 C C . VAL A 1 192 ? -22.339 9.559 21.056 1.00 34.98 192 VAL A C 1
ATOM 1399 O O . VAL A 1 192 ? -22.794 9.929 22.144 1.00 35.50 192 VAL A O 1
ATOM 1403 N N . PRO A 1 193 ? -22.602 8.343 20.540 1.00 36.74 193 PRO A N 1
ATOM 1404 C CA . PRO A 1 193 ? -23.178 7.323 21.430 1.00 37.29 193 PRO A CA 1
ATOM 1405 C C . PRO A 1 193 ? -22.257 7.059 22.625 1.00 34.32 193 PRO A C 1
ATOM 1406 O O . PRO A 1 193 ? -21.036 7.026 22.460 1.00 33.99 193 PRO A O 1
ATOM 1410 N N . SER A 1 194 ? -22.831 6.876 23.812 1.00 37.27 194 SER A N 1
ATOM 1411 C CA . SER A 1 194 ? -22.021 6.713 25.019 1.00 34.37 194 SER A CA 1
ATOM 1412 C C . SER A 1 194 ? -21.069 5.522 24.919 1.00 38.29 194 SER A C 1
ATOM 1413 O O . SER A 1 194 ? -19.941 5.580 25.413 1.00 39.20 194 SER A O 1
ATOM 1416 N N . SER A 1 195 ? -21.517 4.456 24.255 1.00 37.28 195 SER A N 1
ATOM 1417 C CA . SER A 1 195 ? -20.715 3.241 24.132 1.00 36.25 195 SER A CA 1
ATOM 1418 C C . SER A 1 195 ? -19.429 3.442 23.329 1.00 39.99 195 SER A C 1
ATOM 1419 O O . SER A 1 195 ? -18.516 2.617 23.412 1.00 44.24 195 SER A O 1
ATOM 1422 N N . SER A 1 196 ? -19.360 4.526 22.553 1.00 39.87 196 SER A N 1
ATOM 1423 C CA . SER A 1 196 ? -18.131 4.889 21.840 1.00 41.09 196 SER A CA 1
ATOM 1424 C C . SER A 1 196 ? -16.986 5.157 22.822 1.00 43.04 196 SER A C 1
ATOM 1425 O O . SER A 1 196 ? -15.843 4.768 22.582 1.00 47.52 196 SER A O 1
ATOM 1428 N N . LEU A 1 197 ? -17.307 5.829 23.924 1.00 41.84 197 LEU A N 1
ATOM 1429 C CA . LEU A 1 197 ? -16.323 6.170 24.955 1.00 43.42 197 LEU A CA 1
ATOM 1430 C C . LEU A 1 197 ? -15.627 4.939 25.540 1.00 46.85 197 LEU A C 1
ATOM 1431 O O . LEU A 1 197 ? -14.449 4.691 25.275 1.00 51.41 197 LEU A O 1
ATOM 1436 N N . LYS A 1 200 ? -13.502 4.410 21.646 1.00 41.38 200 LYS A N 1
ATOM 1437 C CA . LYS A 1 200 ? -12.905 5.106 20.508 1.00 43.38 200 LYS A CA 1
ATOM 1438 C C . LYS A 1 200 ? -12.235 6.422 20.925 1.00 37.96 200 LYS A C 1
ATOM 1439 O O . LYS A 1 200 ? -12.489 6.950 22.013 1.00 37.76 200 LYS A O 1
ATOM 1441 N N . THR A 1 201 ? -11.394 6.949 20.039 1.00 35.21 201 THR A N 1
ATOM 1442 C CA . THR A 1 201 ? -10.502 8.069 20.349 1.00 36.57 201 THR A CA 1
ATOM 1443 C C . THR A 1 201 ? -10.949 9.402 19.734 1.00 30.96 201 THR A C 1
ATOM 1444 O O . THR A 1 201 ? -11.284 9.455 18.562 1.00 29.35 201 THR A O 1
ATOM 1448 N N . TYR A 1 202 ? -10.933 10.476 20.529 1.00 30.36 202 TYR A N 1
ATOM 1449 C CA . TYR A 1 202 ? -11.392 11.788 20.071 1.00 26.03 202 TYR A CA 1
ATOM 1450 C C . TYR A 1 202 ? -10.360 12.887 20.320 1.00 27.15 202 TYR A C 1
ATOM 1451 O O . TYR A 1 202 ? -9.981 13.152 21.468 1.00 26.27 202 TYR A O 1
ATOM 1460 N N . THR A 1 203 ? -9.911 13.509 19.229 1.00 23.32 203 THR A N 1
ATOM 1461 C CA . THR A 1 203 ? -8.860 14.529 19.251 1.00 27.92 203 THR A CA 1
ATOM 1462 C C . THR A 1 203 ? -9.306 15.803 18.540 1.00 25.15 203 THR A C 1
ATOM 1463 O O . THR A 1 203 ? -9.746 15.749 17.387 1.00 20.79 203 THR A O 1
ATOM 1467 N N . CYS A 1 204 ? -9.193 16.952 19.207 1.00 22.91 204 CYS A N 1
ATOM 1468 C CA . CYS A 1 204 ? -9.512 18.210 18.534 1.00 23.69 204 CYS A CA 1
ATOM 1469 C C . CYS A 1 204 ? -8.244 18.857 18.011 1.00 26.40 204 CYS A C 1
ATOM 1470 O O . CYS A 1 204 ? -7.219 18.890 18.696 1.00 26.96 204 CYS A O 1
ATOM 1473 N N . ASN A 1 205 ? -8.304 19.336 16.775 1.00 24.73 205 ASN A N 1
ATOM 1474 C CA . ASN A 1 205 ? -7.157 19.984 16.158 1.00 23.77 205 ASN A CA 1
ATOM 1475 C C . ASN A 1 205 ? -7.430 21.480 16.080 1.00 23.21 205 ASN A C 1
ATOM 1476 O O . ASN A 1 205 ? -8.373 21.910 15.414 1.00 23.76 205 ASN A O 1
ATOM 1481 N N . VAL A 1 206 ? -6.622 22.270 16.776 1.00 19.77 206 VAL A N 1
ATOM 1482 C CA . VAL A 1 206 ? -6.843 23.714 16.855 1.00 22.61 206 VAL A CA 1
ATOM 1483 C C . VAL A 1 206 ? -5.722 24.434 16.129 1.00 22.14 206 VAL A C 1
ATOM 1484 O O . VAL A 1 206 ? -4.554 24.092 16.295 1.00 24.44 206 VAL A O 1
ATOM 1488 N N . ASP A 1 207 ? -6.065 25.441 15.337 1.00 21.55 207 ASP A N 1
ATOM 1489 C CA . ASP A 1 207 ? -5.044 26.183 14.620 1.00 22.66 207 ASP A CA 1
ATOM 1490 C C . ASP A 1 207 ? -5.358 27.666 14.730 1.00 24.62 207 ASP A C 1
ATOM 1491 O O . ASP A 1 207 ? -6.402 28.126 14.267 1.00 23.77 207 ASP A O 1
ATOM 1496 N N . HIS A 1 208 ? -4.468 28.414 15.377 1.00 21.10 208 HIS A N 1
ATOM 1497 C CA . HIS A 1 208 ? -4.646 29.861 15.491 1.00 22.46 208 HIS A CA 1
ATOM 1498 C C . HIS A 1 208 ? -3.525 30.497 14.701 1.00 24.00 208 HIS A C 1
ATOM 1499 O O . HIS A 1 208 ? -2.440 30.731 15.225 1.00 23.58 208 HIS A O 1
ATOM 1506 N N . LYS A 1 209 ? -3.787 30.752 13.427 1.00 26.02 209 LYS A N 1
ATOM 1507 C CA . LYS A 1 209 ? -2.751 31.251 12.528 1.00 27.76 209 LYS A CA 1
ATOM 1508 C C . LYS A 1 209 ? -2.007 32.520 12.988 1.00 29.85 209 LYS A C 1
ATOM 1509 O O . LYS A 1 209 ? -0.773 32.545 12.929 1.00 32.71 209 LYS A O 1
ATOM 1515 N N . PRO A 1 210 ? -2.734 33.559 13.469 1.00 27.57 210 PRO A N 1
ATOM 1516 C CA . PRO A 1 210 ? -2.015 34.786 13.843 1.00 27.68 210 PRO A CA 1
ATOM 1517 C C . PRO A 1 210 ? -0.896 34.582 14.859 1.00 29.94 210 PRO A C 1
ATOM 1518 O O . PRO A 1 210 ? 0.046 35.367 14.856 1.00 34.14 210 PRO A O 1
ATOM 1522 N N . SER A 1 211 ? -0.972 33.550 15.694 1.00 26.57 211 SER A N 1
ATOM 1523 C CA . SER A 1 211 ? 0.074 33.331 16.695 1.00 27.09 211 SER A CA 1
ATOM 1524 C C . SER A 1 211 ? 0.936 32.100 16.406 1.00 27.02 211 SER A C 1
ATOM 1525 O O . SER A 1 211 ? 1.804 31.745 17.197 1.00 29.76 211 SER A O 1
ATOM 1528 N N . ASN A 1 212 ? 0.682 31.457 15.273 1.00 29.85 212 ASN A N 1
ATOM 1529 C CA . ASN A 1 212 ? 1.307 30.172 14.946 1.00 31.78 212 ASN A CA 1
ATOM 1530 C C . ASN A 1 212 ? 1.180 29.141 16.067 1.00 26.06 212 ASN A C 1
ATOM 1531 O O . ASN A 1 212 ? 2.146 28.470 16.422 1.00 29.44 212 ASN A O 1
ATOM 1536 N N . THR A 1 213 ? -0.024 29.042 16.626 1.00 28.96 213 THR A N 1
ATOM 1537 C CA . THR A 1 213 ? -0.340 28.040 17.634 1.00 27.88 213 THR A CA 1
ATOM 1538 C C . THR A 1 213 ? -1.172 26.970 16.945 1.00 27.68 213 THR A C 1
ATOM 1539 O O . THR A 1 213 ? -2.345 27.197 16.627 1.00 27.13 213 THR A O 1
ATOM 1543 N N . LYS A 1 214 ? -0.562 25.816 16.696 1.00 27.72 214 LYS A N 1
ATOM 1544 C CA . LYS A 1 214 ? -1.268 24.684 16.105 1.00 28.13 214 LYS A CA 1
ATOM 1545 C C . LYS A 1 214 ? -1.140 23.542 17.077 1.00 29.69 214 LYS A C 1
ATOM 1546 O O . LYS A 1 214 ? -0.024 23.092 17.356 1.00 33.44 214 LYS A O 1
ATOM 1552 N N . VAL A 1 215 ? -2.285 23.082 17.590 1.00 25.62 215 VAL A N 1
ATOM 1553 C CA . VAL A 1 215 ? -2.339 22.169 18.725 1.00 29.91 215 VAL A CA 1
ATOM 1554 C C . VAL A 1 215 ? -3.311 21.013 18.475 1.00 29.97 215 VAL A C 1
ATOM 1555 O O . VAL A 1 215 ? -4.375 21.205 17.873 1.00 27.59 215 VAL A O 1
ATOM 1559 N N . ASP A 1 216 ? -2.921 19.814 18.909 1.00 27.51 216 ASP A N 1
ATOM 1560 C CA . ASP A 1 216 ? -3.781 18.638 18.849 1.00 31.34 216 ASP A CA 1
ATOM 1561 C C . ASP A 1 216 ? -4.067 18.160 20.259 1.00 32.70 216 ASP A C 1
ATOM 1562 O O . ASP A 1 216 ? -3.144 17.759 20.963 1.00 39.99 216 ASP A O 1
ATOM 1567 N N . LYS A 1 217 ? -5.329 18.182 20.681 1.00 26.56 217 LYS A N 1
ATOM 1568 C CA . LYS A 1 217 ? -5.657 17.793 22.052 1.00 29.61 217 LYS A CA 1
ATOM 1569 C C . LYS A 1 217 ? -6.524 16.542 22.082 1.00 28.72 217 LYS A C 1
ATOM 1570 O O . LYS A 1 217 ? -7.632 16.538 21.536 1.00 25.41 217 LYS A O 1
ATOM 1576 N N . ARG A 1 218 ? -6.019 15.485 22.711 1.00 26.17 218 ARG A N 1
ATOM 1577 C CA . ARG A 1 218 ? -6.774 14.245 22.860 1.00 27.30 218 ARG A CA 1
ATOM 1578 C C . ARG A 1 218 ? -7.738 14.415 24.021 1.00 30.00 218 ARG A C 1
ATOM 1579 O O . ARG A 1 218 ? -7.338 14.797 25.118 1.00 30.52 218 ARG A O 1
ATOM 1583 N N . VAL A 1 219 ? -9.015 14.147 23.781 1.00 30.35 219 VAL A N 1
ATOM 1584 C CA . VAL A 1 219 ? -10.030 14.385 24.803 1.00 33.00 219 VAL A CA 1
ATOM 1585 C C . VAL A 1 219 ? -10.484 13.086 25.462 1.00 39.96 219 VAL A C 1
ATOM 1586 O O . VAL A 1 219 ? -10.883 12.133 24.790 1.00 40.80 219 VAL A O 1
ATOM 1590 N N . GLU A 1 220 ? -10.418 13.069 26.789 1.00 48.52 220 GLU A N 1
ATOM 1591 C CA . GLU A 1 220 ? -10.690 11.872 27.571 1.00 52.04 220 GLU A CA 1
ATOM 1592 C C . GLU A 1 220 ? -11.341 12.256 28.894 1.00 49.26 220 GLU A C 1
ATOM 1593 O O . GLU A 1 220 ? -10.951 13.244 29.520 1.00 47.89 220 GLU A O 1
ATOM 1599 N N . ASP B 2 1 ? -30.449 61.595 6.608 1.00 30.64 1 ASP B N 1
ATOM 1600 C CA . ASP B 2 1 ? -30.314 60.174 6.326 1.00 29.01 1 ASP B CA 1
ATOM 1601 C C . ASP B 2 1 ? -31.677 59.547 6.090 1.00 28.88 1 ASP B C 1
ATOM 1602 O O . ASP B 2 1 ? -32.661 59.913 6.740 1.00 27.53 1 ASP B O 1
ATOM 1607 N N . ILE B 2 2 ? -31.726 58.602 5.156 1.00 23.87 2 ILE B N 1
ATOM 1608 C CA . ILE B 2 2 ? -32.908 57.774 4.964 1.00 19.59 2 ILE B CA 1
ATOM 1609 C C . ILE B 2 2 ? -32.748 56.469 5.731 1.00 23.55 2 ILE B C 1
ATOM 1610 O O . ILE B 2 2 ? -31.884 55.653 5.410 1.00 23.87 2 ILE B O 1
ATOM 1615 N N . GLN B 2 3 ? -33.565 56.271 6.760 1.00 20.11 3 GLN B N 1
ATOM 1616 C CA . GLN B 2 3 ? -33.516 55.019 7.492 1.00 22.49 3 GLN B CA 1
ATOM 1617 C C . GLN B 2 3 ? -34.363 53.982 6.777 1.00 19.68 3 GLN B C 1
ATOM 1618 O O . GLN B 2 3 ? -35.475 54.279 6.343 1.00 19.25 3 GLN B O 1
ATOM 1624 N N . LEU B 2 4 ? -33.829 52.774 6.638 1.00 18.06 4 LEU B N 1
ATOM 1625 C CA . LEU B 2 4 ? -34.573 51.669 6.036 1.00 19.13 4 LEU B CA 1
ATOM 1626 C C . LEU B 2 4 ? -34.912 50.688 7.150 1.00 17.68 4 LEU B C 1
ATOM 1627 O O . LEU B 2 4 ? -34.021 50.216 7.855 1.00 19.62 4 LEU B O 1
ATOM 1632 N N . THR B 2 5 ? -36.199 50.415 7.339 1.00 15.84 5 THR B N 1
ATOM 1633 C CA . THR B 2 5 ? -36.643 49.495 8.382 1.00 16.68 5 THR B CA 1
ATOM 1634 C C . THR B 2 5 ? -37.274 48.292 7.707 1.00 15.91 5 THR B C 1
ATOM 1635 O O . THR B 2 5 ? -38.241 48.435 6.948 1.00 17.25 5 THR B O 1
ATOM 1639 N N . GLN B 2 6 ? -36.723 47.109 7.965 1.00 15.93 6 GLN B N 1
ATOM 1640 C CA . GLN B 2 6 ? -37.237 45.896 7.333 1.00 18.74 6 GLN B CA 1
ATOM 1641 C C . GLN B 2 6 ? -38.232 45.202 8.240 1.00 21.70 6 GLN B C 1
ATOM 1642 O O . GLN B 2 6 ? -38.063 45.194 9.463 1.00 20.82 6 GLN B O 1
ATOM 1648 N N . SER B 2 7 ? -39.257 44.599 7.648 1.00 19.58 7 SER B N 1
ATOM 1649 C CA . SER B 2 7 ? -40.121 43.725 8.438 1.00 21.39 7 SER B CA 1
ATOM 1650 C C . SER B 2 7 ? -40.477 42.452 7.664 1.00 22.01 7 SER B C 1
ATOM 1651 O O . SER B 2 7 ? -40.714 42.506 6.453 1.00 17.99 7 SER B O 1
ATOM 1654 N N . PRO B 2 8 ? -40.479 41.296 8.355 1.00 17.87 8 PRO B N 1
ATOM 1655 C CA . PRO B 2 8 ? -40.103 41.185 9.772 1.00 21.03 8 PRO B CA 1
ATOM 1656 C C . PRO B 2 8 ? -38.589 41.189 9.919 1.00 19.55 8 PRO B C 1
ATOM 1657 O O . PRO B 2 8 ? -37.875 41.112 8.903 1.00 18.32 8 PRO B O 1
ATOM 1661 N N . SER B 2 9 ? -38.104 41.294 11.154 1.00 21.77 9 SER B N 1
ATOM 1662 C CA . SER B 2 9 ? -36.679 41.161 11.420 1.00 20.74 9 SER B CA 1
ATOM 1663 C C . SER B 2 9 ? -36.245 39.704 11.318 1.00 22.66 9 SER B C 1
ATOM 1664 O O . SER B 2 9 ? -35.121 39.410 10.892 1.00 20.32 9 SER B O 1
ATOM 1667 N N . PHE B 2 10 ? -37.139 38.802 11.724 1.00 19.80 10 PHE B N 1
ATOM 1668 C CA . PHE B 2 10 ? -36.868 37.373 11.690 1.00 19.87 10 PHE B CA 1
ATOM 1669 C C . PHE B 2 10 ? -38.082 36.662 11.140 1.00 21.58 10 PHE B C 1
ATOM 1670 O O . PHE B 2 10 ? -39.208 36.981 11.499 1.00 22.32 10 PHE B O 1
ATOM 1678 N N . LEU B 2 11 ? -37.851 35.695 10.260 1.00 20.88 11 LEU B N 1
ATOM 1679 C CA . LEU B 2 11 ? -38.950 34.987 9.634 1.00 23.98 11 LEU B CA 1
ATOM 1680 C C . LEU B 2 11 ? -38.636 33.507 9.476 1.00 22.55 11 LEU B C 1
ATOM 1681 O O . LEU B 2 11 ? -37.563 33.135 8.993 1.00 22.01 11 LEU B O 1
ATOM 1686 N N . SER B 2 12 ? -39.574 32.667 9.901 1.00 22.49 12 SER B N 1
ATOM 1687 C CA . SER B 2 12 ? -39.447 31.226 9.742 1.00 23.39 12 SER B CA 1
ATOM 1688 C C . SER B 2 12 ? -40.386 30.761 8.637 1.00 24.06 12 SER B C 1
ATOM 1689 O O . SER B 2 12 ? -41.503 31.262 8.511 1.00 24.94 12 SER B O 1
ATOM 1692 N N . ALA B 2 13 ? -39.923 29.815 7.828 1.00 24.73 13 ALA B N 1
ATOM 1693 C CA . ALA B 2 13 ? -40.737 29.266 6.758 1.00 24.66 13 ALA B CA 1
ATOM 1694 C C . ALA B 2 13 ? -40.228 27.881 6.397 1.00 23.74 13 ALA B C 1
ATOM 1695 O O . ALA B 2 13 ? -39.232 27.407 6.958 1.00 23.95 13 ALA B O 1
ATOM 1697 N N . SER B 2 14 ? -40.903 27.238 5.456 1.00 23.23 14 SER B N 1
ATOM 1698 C CA . SER B 2 14 ? -40.498 25.916 4.996 1.00 22.49 14 SER B CA 1
ATOM 1699 C C . SER B 2 14 ? -40.052 25.971 3.538 1.00 22.11 14 SER B C 1
ATOM 1700 O O . SER B 2 14 ? -40.490 26.838 2.777 1.00 22.81 14 SER B O 1
ATOM 1703 N N . VAL B 2 15 ? -39.176 25.050 3.149 1.00 24.03 15 VAL B N 1
ATOM 1704 C CA . VAL B 2 15 ? -38.887 24.849 1.731 1.00 26.23 15 VAL B CA 1
ATOM 1705 C C . VAL B 2 15 ? -40.217 24.745 0.979 1.00 24.09 15 VAL B C 1
ATOM 1706 O O . VAL B 2 15 ? -41.139 24.069 1.436 1.00 18.74 15 VAL B O 1
ATOM 1710 N N . GLY B 2 16 ? -40.338 25.456 -0.140 1.00 22.98 16 GLY B N 1
ATOM 1711 C CA . GLY B 2 16 ? -41.573 25.439 -0.912 1.00 23.77 16 GLY B CA 1
ATOM 1712 C C . GLY B 2 16 ? -42.473 26.629 -0.626 1.00 23.48 16 GLY B C 1
ATOM 1713 O O . GLY B 2 16 ? -43.305 26.983 -1.460 1.00 24.46 16 GLY B O 1
ATOM 1714 N N . ASP B 2 17 ? -42.326 27.248 0.544 1.00 21.51 17 ASP B N 1
ATOM 1715 C CA . ASP B 2 17 ? -43.141 28.423 0.885 1.00 21.12 17 ASP B CA 1
ATOM 1716 C C . ASP B 2 17 ? -42.867 29.628 -0.028 1.00 23.53 17 ASP B C 1
ATOM 1717 O O . ASP B 2 17 ? -41.767 29.778 -0.565 1.00 25.99 17 ASP B O 1
ATOM 1722 N N . ARG B 2 18 ? -43.877 30.479 -0.201 1.00 21.59 18 ARG B N 1
ATOM 1723 C CA . ARG B 2 18 ? -43.692 31.797 -0.810 1.00 23.07 18 ARG B CA 1
ATOM 1724 C C . ARG B 2 18 ? -43.592 32.793 0.327 1.00 22.94 18 ARG B C 1
ATOM 1725 O O . ARG B 2 18 ? -44.459 32.812 1.194 1.00 21.52 18 ARG B O 1
ATOM 1733 N N . VAL B 2 19 ? -42.537 33.605 0.340 1.00 22.54 19 VAL B N 1
ATOM 1734 C CA . VAL B 2 19 ? -42.349 34.603 1.391 1.00 20.16 19 VAL B CA 1
ATOM 1735 C C . VAL B 2 19 ? -42.143 36.016 0.826 1.00 21.17 19 VAL B C 1
ATOM 1736 O O . VAL B 2 19 ? -41.634 36.181 -0.292 1.00 19.44 19 VAL B O 1
ATOM 1740 N N . THR B 2 20 ? -42.562 37.028 1.590 1.00 18.35 20 THR B N 1
ATOM 1741 C CA . THR B 2 20 ? -42.358 38.418 1.219 1.00 20.30 20 THR B CA 1
ATOM 1742 C C . THR B 2 20 ? -41.716 39.189 2.364 1.00 21.00 20 THR B C 1
ATOM 1743 O O . THR B 2 20 ? -42.148 39.088 3.511 1.00 19.99 20 THR B O 1
ATOM 1747 N N . ILE B 2 21 ? -40.665 39.940 2.048 1.00 19.18 21 ILE B N 1
ATOM 1748 C CA . ILE B 2 21 ? -39.950 40.729 3.037 1.00 16.40 21 ILE B CA 1
ATOM 1749 C C . ILE B 2 21 ? -40.152 42.175 2.639 1.00 18.97 21 ILE B C 1
ATOM 1750 O O . ILE B 2 21 ? -40.059 42.495 1.464 1.00 20.26 21 ILE B O 1
ATOM 1755 N N . THR B 2 22 ? -40.441 43.043 3.605 1.00 17.32 22 THR B N 1
ATOM 1756 C CA . THR B 2 22 ? -40.754 44.442 3.301 1.00 17.21 22 THR B CA 1
ATOM 1757 C C . THR B 2 22 ? -39.651 45.357 3.799 1.00 16.73 22 THR B C 1
ATOM 1758 O O . THR B 2 22 ? -39.046 45.108 4.844 1.00 17.01 22 THR B O 1
ATOM 1762 N N . CYS B 2 23 ? -39.384 46.414 3.039 1.00 17.52 23 CYS B N 1
ATOM 1763 C CA . CYS B 2 23 ? -38.413 47.426 3.432 1.00 19.04 23 CYS B CA 1
ATOM 1764 C C . CYS B 2 23 ? -39.133 48.771 3.377 1.00 19.82 23 CYS B C 1
ATOM 1765 O O . CYS B 2 23 ? -39.647 49.152 2.322 1.00 18.62 23 CYS B O 1
ATOM 1768 N N . SER B 2 24 ? -39.218 49.462 4.518 1.00 16.15 24 SER B N 1
ATOM 1769 C CA . SER B 2 24 ? -39.885 50.768 4.581 1.00 19.34 24 SER B CA 1
ATOM 1770 C C . SER B 2 24 ? -38.883 51.887 4.835 1.00 18.67 24 SER B C 1
ATOM 1771 O O . SER B 2 24 ? -38.158 51.864 5.832 1.00 18.17 24 SER B O 1
ATOM 1774 N N . ALA B 2 25 ? -38.842 52.854 3.924 1.00 18.00 25 ALA B N 1
ATOM 1775 C CA . ALA B 2 25 ? -37.923 53.981 4.019 1.00 16.78 25 ALA B CA 1
ATOM 1776 C C . ALA B 2 25 ? -38.592 55.144 4.747 1.00 21.43 25 ALA B C 1
ATOM 1777 O O . ALA B 2 25 ? -39.805 55.344 4.637 1.00 19.75 25 ALA B O 1
ATOM 1779 N N . SER B 2 26 ? -37.801 55.927 5.469 1.00 19.60 26 SER B N 1
ATOM 1780 C CA . SER B 2 26 ? -38.348 57.015 6.277 1.00 19.30 26 SER B CA 1
ATOM 1781 C C . SER B 2 26 ? -38.778 58.211 5.424 1.00 20.69 26 SER B C 1
ATOM 1782 O O . SER B 2 26 ? -39.497 59.102 5.896 1.00 21.26 26 SER B O 1
ATOM 1785 N N . THR B 2 27 ? -38.334 58.224 4.168 1.00 16.68 27 THR B N 1
ATOM 1786 C CA . THR B 2 27 ? -38.795 59.177 3.166 1.00 23.92 27 THR B CA 1
ATOM 1787 C C . THR B 2 27 ? -38.774 58.465 1.820 1.00 23.15 27 THR B C 1
ATOM 1788 O O . THR B 2 27 ? -38.133 57.425 1.684 1.00 21.71 27 THR B O 1
ATOM 1792 N N . SER B 2 28 ? -39.464 59.024 0.832 1.00 18.32 28 SER B N 1
ATOM 1793 C CA . SER B 2 28 ? -39.501 58.440 -0.500 1.00 19.68 28 SER B CA 1
ATOM 1794 C C . SER B 2 28 ? -38.120 58.318 -1.112 1.00 21.91 28 SER B C 1
ATOM 1795 O O . SER B 2 28 ? -37.262 59.183 -0.926 1.00 20.96 28 SER B O 1
ATOM 1798 N N . VAL B 2 29 ? -37.912 57.236 -1.848 1.00 23.58 29 VAL B N 1
ATOM 1799 C CA . VAL B 2 29 ? -36.659 57.024 -2.536 1.00 17.23 29 VAL B CA 1
ATOM 1800 C C . VAL B 2 29 ? -37.004 56.454 -3.906 1.00 21.81 29 VAL B C 1
ATOM 1801 O O . VAL B 2 29 ? -37.997 55.733 -4.045 1.00 17.73 29 VAL B O 1
ATOM 1805 N N . SER B 2 30 ? -36.211 56.806 -4.915 1.00 16.49 30 SER B N 1
ATOM 1806 C CA . SER B 2 30 ? -36.516 56.447 -6.302 1.00 19.65 30 SER B CA 1
ATOM 1807 C C . SER B 2 30 ? -36.477 54.948 -6.578 1.00 16.79 30 SER B C 1
ATOM 1808 O O . SER B 2 30 ? -37.324 54.435 -7.310 1.00 20.42 30 SER B O 1
ATOM 1811 N N . TYR B 2 31 ? -35.492 54.242 -6.020 1.00 15.25 31 TYR B N 1
ATOM 1812 C CA . TYR B 2 31 ? -35.372 52.787 -6.233 1.00 15.96 31 TYR B CA 1
ATOM 1813 C C . TYR B 2 31 ? -34.820 52.074 -4.991 1.00 19.56 31 TYR B C 1
ATOM 1814 O O . TYR B 2 31 ? -34.188 52.694 -4.133 1.00 18.67 31 TYR B O 1
ATOM 1823 N N . MET B 2 32 ? -35.020 50.766 -4.910 1.00 16.89 32 MET B N 1
ATOM 1824 C CA . MET B 2 32 ? -34.417 49.991 -3.825 1.00 17.18 32 MET B CA 1
ATOM 1825 C C . MET B 2 32 ? -33.556 48.865 -4.408 1.00 16.27 32 MET B C 1
ATOM 1826 O O . MET B 2 32 ? -33.842 48.365 -5.489 1.00 16.69 32 MET B O 1
ATOM 1831 N N . GLU B 2 33 ? -32.490 48.486 -3.705 1.00 17.21 33 GLU B N 1
ATOM 1832 C CA . GLU B 2 33 ? -31.679 47.331 -4.100 1.00 15.09 33 GLU B CA 1
ATOM 1833 C C . GLU B 2 33 ? -31.776 46.286 -2.991 1.00 16.15 33 GLU B C 1
ATOM 1834 O O . GLU B 2 33 ? -32.034 46.641 -1.843 1.00 15.58 33 GLU B O 1
ATOM 1840 N N . TRP B 2 34 ? -31.583 45.007 -3.321 1.00 15.01 34 TRP B N 1
ATOM 1841 C CA . TRP B 2 34 ? -31.697 43.940 -2.322 1.00 14.65 34 TRP B CA 1
ATOM 1842 C C . TRP B 2 34 ? -30.505 43.007 -2.358 1.00 17.16 34 TRP B C 1
ATOM 1843 O O . TRP B 2 34 ? -30.105 42.576 -3.442 1.00 16.18 34 TRP B O 1
ATOM 1854 N N . TYR B 2 35 ? -29.961 42.698 -1.172 1.00 14.75 35 TYR B N 1
ATOM 1855 C CA . TYR B 2 35 ? -28.846 41.771 -0.997 1.00 16.10 35 TYR B CA 1
ATOM 1856 C C . TYR B 2 35 ? -29.202 40.548 -0.162 1.00 18.21 35 TYR B C 1
ATOM 1857 O O . TYR B 2 35 ? -30.024 40.618 0.767 1.00 18.38 35 TYR B O 1
ATOM 1866 N N . GLN B 2 36 ? -28.552 39.434 -0.481 1.00 15.73 36 GLN B N 1
ATOM 1867 C CA . GLN B 2 36 ? -28.580 38.239 0.359 1.00 16.58 36 GLN B CA 1
ATOM 1868 C C . GLN B 2 36 ? -27.216 38.125 1.022 1.00 16.74 36 GLN B C 1
ATOM 1869 O O . GLN B 2 36 ? -26.200 38.473 0.413 1.00 18.51 36 GLN B O 1
ATOM 1875 N N . GLN B 2 37 ? -27.171 37.657 2.266 1.00 16.79 37 GLN B N 1
ATOM 1876 C CA . GLN B 2 37 ? -25.883 37.401 2.903 1.00 17.48 37 GLN B CA 1
ATOM 1877 C C . GLN B 2 37 ? -25.856 36.116 3.719 1.00 22.60 37 GLN B C 1
ATOM 1878 O O . GLN B 2 37 ? -26.733 35.873 4.556 1.00 18.13 37 GLN B O 1
ATOM 1884 N N . LYS B 2 38 ? -24.835 35.302 3.475 1.00 21.84 38 LYS B N 1
ATOM 1885 C CA . LYS B 2 38 ? -24.610 34.092 4.257 1.00 24.14 38 LYS B CA 1
ATOM 1886 C C . LYS B 2 38 ? -23.357 34.246 5.145 1.00 29.57 38 LYS B C 1
ATOM 1887 O O . LYS B 2 38 ? -22.469 35.041 4.830 1.00 22.37 38 LYS B O 1
ATOM 1893 N N . PRO B 2 39 ? -23.305 33.505 6.271 1.00 33.29 39 PRO B N 1
ATOM 1894 C CA . PRO B 2 39 ? -22.187 33.588 7.220 1.00 29.46 39 PRO B CA 1
ATOM 1895 C C . PRO B 2 39 ? -20.823 33.512 6.553 1.00 33.12 39 PRO B C 1
ATOM 1896 O O . PRO B 2 39 ? -20.594 32.655 5.696 1.00 38.56 39 PRO B O 1
ATOM 1900 N N . GLY B 2 40 ? -19.943 34.438 6.920 1.00 34.62 40 GLY B N 1
ATOM 1901 C CA . GLY B 2 40 ? -18.594 34.483 6.387 1.00 33.73 40 GLY B CA 1
ATOM 1902 C C . GLY B 2 40 ? -18.463 34.780 4.905 1.00 33.80 40 GLY B C 1
ATOM 1903 O O . GLY B 2 40 ? -17.466 34.409 4.282 1.00 38.58 40 GLY B O 1
ATOM 1904 N N . LYS B 2 41 ? -19.465 35.443 4.332 1.00 30.87 41 LYS B N 1
ATOM 1905 C CA . LYS B 2 41 ? -19.434 35.794 2.914 1.00 30.65 41 LYS B CA 1
ATOM 1906 C C . LYS B 2 41 ? -19.896 37.225 2.694 1.00 23.86 41 LYS B C 1
ATOM 1907 O O . LYS B 2 41 ? -20.670 37.764 3.473 1.00 23.06 41 LYS B O 1
ATOM 1913 N N . ALA B 2 42 ? -19.404 37.840 1.633 1.00 21.18 42 ALA B N 1
ATOM 1914 C CA . ALA B 2 42 ? -19.827 39.176 1.258 1.00 23.41 42 ALA B CA 1
ATOM 1915 C C . ALA B 2 42 ? -21.291 39.151 0.817 1.00 21.77 42 ALA B C 1
ATOM 1916 O O . ALA B 2 42 ? -21.793 38.113 0.378 1.00 23.13 42 ALA B O 1
ATOM 1918 N N . PRO B 2 43 ? -21.982 40.291 0.949 1.00 18.93 43 PRO B N 1
ATOM 1919 C CA . PRO B 2 43 ? -23.373 40.385 0.495 1.00 19.68 43 PRO B CA 1
ATOM 1920 C C . PRO B 2 43 ? -23.474 40.080 -0.997 1.00 21.42 43 PRO B C 1
ATOM 1921 O O . PRO B 2 43 ? -22.562 40.426 -1.748 1.00 18.90 43 PRO B O 1
ATOM 1925 N N . LYS B 2 44 ? -24.569 39.446 -1.411 1.00 19.12 44 LYS B N 1
ATOM 1926 C CA . LYS B 2 44 ? -24.793 39.101 -2.807 1.00 18.47 44 LYS B CA 1
ATOM 1927 C C . LYS B 2 44 ? -26.004 39.865 -3.341 1.00 16.79 44 LYS B C 1
ATOM 1928 O O . LYS B 2 44 ? -27.111 39.702 -2.833 1.00 15.95 44 LYS B O 1
ATOM 1934 N N . LEU B 2 45 ? -25.790 40.699 -4.354 1.00 16.23 45 LEU B N 1
ATOM 1935 C CA . LEU B 2 45 ? -26.878 41.434 -4.994 1.00 18.11 45 LEU B CA 1
ATOM 1936 C C . LEU B 2 45 ? -27.878 40.488 -5.624 1.00 17.91 45 LEU B C 1
ATOM 1937 O O . LEU B 2 45 ? -27.493 39.581 -6.371 1.00 15.62 45 LEU B O 1
ATOM 1942 N N . LEU B 2 46 ? -29.162 40.707 -5.335 1.00 16.48 46 LEU B N 1
ATOM 1943 C CA . LEU B 2 46 ? -30.241 39.894 -5.920 1.00 16.44 46 LEU B CA 1
ATOM 1944 C C . LEU B 2 46 ? -31.072 40.687 -6.909 1.00 18.87 46 LEU B C 1
ATOM 1945 O O . LEU B 2 46 ? -31.351 40.233 -8.026 1.00 19.38 46 LEU B O 1
ATOM 1950 N N . ILE B 2 47 ? -31.488 41.868 -6.462 1.00 18.46 47 ILE B N 1
ATOM 1951 C CA . ILE B 2 47 ? -32.440 42.703 -7.181 1.00 15.69 47 ILE B CA 1
ATOM 1952 C C . ILE B 2 47 ? -31.890 44.117 -7.207 1.00 17.53 47 ILE B C 1
ATOM 1953 O O . ILE B 2 47 ? -31.413 44.608 -6.181 1.00 18.93 47 ILE B O 1
ATOM 1958 N N . TYR B 2 48 ? -31.917 44.771 -8.363 1.00 15.94 48 TYR B N 1
ATOM 1959 C CA . TYR B 2 48 ? -31.471 46.162 -8.429 1.00 17.63 48 TYR B CA 1
ATOM 1960 C C . TYR B 2 48 ? -32.509 47.011 -9.152 1.00 18.95 48 TYR B C 1
ATOM 1961 O O . TYR B 2 48 ? -33.381 46.466 -9.853 1.00 18.62 48 TYR B O 1
ATOM 1970 N N . THR B 2 49 ? -32.423 48.335 -8.992 1.00 16.60 49 THR B N 1
ATOM 1971 C CA . THR B 2 49 ? -33.421 49.224 -9.599 1.00 17.24 49 THR B CA 1
ATOM 1972 C C . THR B 2 49 ? -34.835 48.716 -9.264 1.00 16.84 49 THR B C 1
ATOM 1973 O O . THR B 2 49 ? -35.718 48.658 -10.122 1.00 18.76 49 THR B O 1
ATOM 1977 N N . THR B 2 50 ? -35.010 48.300 -8.008 1.00 16.16 50 THR B N 1
ATOM 1978 C CA . THR B 2 50 ? -36.311 47.904 -7.431 1.00 15.80 50 THR B CA 1
ATOM 1979 C C . THR B 2 50 ? -36.850 46.541 -7.859 1.00 16.67 50 THR B C 1
ATOM 1980 O O . THR B 2 50 ? -37.381 45.793 -7.036 1.00 17.80 50 THR B O 1
ATOM 1984 N N . SER B 2 51 ? -36.694 46.200 -9.130 1.00 17.26 51 SER B N 1
ATOM 1985 C CA . SER B 2 51 ? -37.341 45.002 -9.646 1.00 18.47 51 SER B CA 1
ATOM 1986 C C . SER B 2 51 ? -36.510 44.196 -10.659 1.00 21.11 51 SER B C 1
ATOM 1987 O O . SER B 2 51 ? -36.993 43.186 -11.176 1.00 21.34 51 SER B O 1
ATOM 1990 N N . LYS B 2 52 ? -35.279 44.621 -10.956 1.00 16.65 52 LYS B N 1
ATOM 1991 C CA . LYS B 2 52 ? -34.458 43.872 -11.922 1.00 20.13 52 LYS B CA 1
ATOM 1992 C C . LYS B 2 52 ? -33.633 42.791 -11.238 1.00 20.08 52 LYS B C 1
ATOM 1993 O O . LYS B 2 52 ? -33.076 43.024 -10.158 1.00 20.11 52 LYS B O 1
ATOM 1999 N N . LEU B 2 53 ? -33.525 41.628 -11.885 1.00 22.01 53 LEU B N 1
ATOM 2000 C CA . LEU B 2 53 ? -32.737 40.494 -11.369 1.00 19.92 53 LEU B CA 1
ATOM 2001 C C . LEU B 2 53 ? -31.271 40.603 -11.760 1.00 21.69 53 LEU B C 1
ATOM 2002 O O . LEU B 2 53 ? -30.939 40.777 -12.943 1.00 21.60 53 LEU B O 1
ATOM 2007 N N . ALA B 2 54 ? -30.394 40.498 -10.764 1.00 21.29 54 ALA B N 1
ATOM 2008 C CA . ALA B 2 54 ? -28.958 40.462 -11.012 1.00 21.09 54 ALA B CA 1
ATOM 2009 C C . ALA B 2 54 ? -28.618 39.224 -11.830 1.00 20.01 54 ALA B C 1
ATOM 2010 O O . ALA B 2 54 ? -29.286 38.196 -11.726 1.00 19.57 54 ALA B O 1
ATOM 2012 N N . SER B 2 55 ? -27.576 39.339 -12.643 1.00 22.44 55 SER B N 1
ATOM 2013 C CA . SER B 2 55 ? -27.099 38.254 -13.491 1.00 22.02 55 SER B CA 1
ATOM 2014 C C . SER B 2 55 ? -27.016 36.932 -12.734 1.00 21.53 55 SER B C 1
ATOM 2015 O O . SER B 2 55 ? -26.392 36.844 -11.668 1.00 19.19 55 SER B O 1
ATOM 2018 N N . GLY B 2 56 ? -27.681 35.914 -13.258 1.00 22.46 56 GLY B N 1
ATOM 2019 C CA . GLY B 2 56 ? -27.593 34.582 -12.675 1.00 22.56 56 GLY B CA 1
ATOM 2020 C C . GLY B 2 56 ? -28.460 34.303 -11.452 1.00 26.49 56 GLY B C 1
ATOM 2021 O O . GLY B 2 56 ? -28.501 33.171 -10.966 1.00 30.49 56 GLY B O 1
ATOM 2022 N N . VAL B 2 57 ? -29.154 35.318 -10.948 1.00 23.37 57 VAL B N 1
ATOM 2023 C CA . VAL B 2 57 ? -30.088 35.123 -9.832 1.00 22.83 57 VAL B CA 1
ATOM 2024 C C . VAL B 2 57 ? -31.352 34.425 -10.329 1.00 21.82 57 VAL B C 1
ATOM 2025 O O . VAL B 2 57 ? -31.949 34.858 -11.309 1.00 21.48 57 VAL B O 1
ATOM 2029 N N . PRO B 2 58 ? -31.772 33.351 -9.645 1.00 21.61 58 PRO B N 1
ATOM 2030 C CA . PRO B 2 58 ? -32.971 32.570 -10.009 1.00 24.45 58 PRO B CA 1
ATOM 2031 C C . PRO B 2 58 ? -34.256 33.408 -10.127 1.00 25.88 58 PRO B C 1
ATOM 2032 O O . PRO B 2 58 ? -34.475 34.313 -9.319 1.00 24.02 58 PRO B O 1
ATOM 2036 N N . SER B 2 59 ? -35.116 33.078 -11.092 1.00 26.77 59 SER B N 1
ATOM 2037 C CA . SER B 2 59 ? -36.348 33.833 -11.323 1.00 24.56 59 SER B CA 1
ATOM 2038 C C . SER B 2 59 ? -37.347 33.724 -10.173 1.00 24.98 59 SER B C 1
ATOM 2039 O O . SER B 2 59 ? -38.386 34.384 -10.179 1.00 24.75 59 SER B O 1
ATOM 2042 N N . ARG B 2 60 ? -37.026 32.862 -9.211 1.00 21.13 60 ARG B N 1
ATOM 2043 C CA . ARG B 2 60 ? -37.701 32.770 -7.919 1.00 26.87 60 ARG B CA 1
ATOM 2044 C C . ARG B 2 60 ? -37.759 34.083 -7.141 1.00 26.19 60 ARG B C 1
ATOM 2045 O O . ARG B 2 60 ? -38.658 34.302 -6.313 1.00 23.91 60 ARG B O 1
ATOM 2053 N N . PHE B 2 61 ? -36.745 34.913 -7.339 1.00 22.24 61 PHE B N 1
ATOM 2054 C CA . PHE B 2 61 ? -36.664 36.177 -6.629 1.00 22.02 61 PHE B CA 1
ATOM 2055 C C . PHE B 2 61 ? -37.279 37.266 -7.469 1.00 25.44 61 PHE B C 1
ATOM 2056 O O . PHE B 2 61 ? -37.074 37.308 -8.680 1.00 22.27 61 PHE B O 1
ATOM 2064 N N . SER B 2 62 ? -38.025 38.157 -6.832 1.00 20.49 62 SER B N 1
ATOM 2065 C CA . SER B 2 62 ? -38.538 39.322 -7.537 1.00 19.93 62 SER B CA 1
ATOM 2066 C C . SER B 2 62 ? -38.660 40.438 -6.530 1.00 18.86 62 SER B C 1
ATOM 2067 O O . SER B 2 62 ? -38.722 40.191 -5.310 1.00 19.14 62 SER B O 1
ATOM 2070 N N . GLY B 2 63 ? -38.655 41.665 -7.033 1.00 17.87 63 GLY B N 1
ATOM 2071 C CA . GLY B 2 63 ? -38.797 42.823 -6.176 1.00 17.85 63 GLY B CA 1
ATOM 2072 C C . GLY B 2 63 ? -39.869 43.736 -6.716 1.00 19.35 63 GLY B C 1
ATOM 2073 O O . GLY B 2 63 ? -40.153 43.724 -7.916 1.00 17.88 63 GLY B O 1
ATOM 2074 N N . SER B 2 64 ? -40.470 44.533 -5.838 1.00 18.25 64 SER B N 1
ATOM 2075 C CA . SER B 2 64 ? -41.435 45.523 -6.286 1.00 17.76 64 SER B CA 1
ATOM 2076 C C . SER B 2 64 ? -41.524 46.635 -5.265 1.00 17.02 64 SER B C 1
ATOM 2077 O O . SER B 2 64 ? -40.801 46.637 -4.267 1.00 16.89 64 SER B O 1
ATOM 2080 N N . GLY B 2 65 ? -42.400 47.597 -5.523 1.00 19.03 65 GLY B N 1
ATOM 2081 C CA . GLY B 2 65 ? -42.627 48.668 -4.576 1.00 17.83 65 GLY B CA 1
ATOM 2082 C C . GLY B 2 65 ? -42.352 50.025 -5.170 1.00 21.20 65 GLY B C 1
ATOM 2083 O O . GLY B 2 65 ? -41.885 50.134 -6.303 1.00 18.97 65 GLY B O 1
ATOM 2084 N N . SER B 2 66 ? -42.654 51.067 -4.398 1.00 18.36 66 SER B N 1
ATOM 2085 C CA . SER B 2 66 ? -42.387 52.442 -4.809 1.00 22.14 66 SER B CA 1
ATOM 2086 C C . SER B 2 66 ? -42.541 53.323 -3.590 1.00 18.84 66 SER B C 1
ATOM 2087 O O . SER B 2 66 ? -43.109 52.900 -2.582 1.00 19.41 66 SER B O 1
ATOM 2090 N N . GLY B 2 67 ? -42.055 54.552 -3.691 1.00 23.11 67 GLY B N 1
ATOM 2091 C CA . GLY B 2 67 ? -42.211 55.513 -2.619 1.00 24.42 67 GLY B CA 1
ATOM 2092 C C . GLY B 2 67 ? -41.399 55.148 -1.394 1.00 21.29 67 GLY B C 1
ATOM 2093 O O . GLY B 2 67 ? -40.169 55.261 -1.390 1.00 19.19 67 GLY B O 1
ATOM 2094 N N . THR B 2 68 ? -42.092 54.727 -0.340 1.00 19.51 68 THR B N 1
ATOM 2095 C CA . THR B 2 68 ? -41.429 54.356 0.897 1.00 20.90 68 THR B CA 1
ATOM 2096 C C . THR B 2 68 ? -41.514 52.859 1.114 1.00 20.69 68 THR B C 1
ATOM 2097 O O . THR B 2 68 ? -40.869 52.343 2.012 1.00 19.85 68 THR B O 1
ATOM 2101 N N . GLU B 2 69 ? -42.306 52.158 0.298 1.00 19.93 69 GLU B N 1
ATOM 2102 C CA . GLU B 2 69 ? -42.563 50.735 0.561 1.00 17.57 69 GLU B CA 1
ATOM 2103 C C . GLU B 2 69 ? -42.054 49.801 -0.541 1.00 18.49 69 GLU B C 1
ATOM 2104 O O . GLU B 2 69 ? -42.598 49.791 -1.646 1.00 16.05 69 GLU B O 1
ATOM 2110 N N . PHE B 2 70 ? -41.040 48.997 -0.226 1.00 15.45 70 PHE B N 1
ATOM 2111 C CA . PHE B 2 70 ? -40.439 48.090 -1.211 1.00 19.87 70 PHE B CA 1
ATOM 2112 C C . PHE B 2 70 ? -40.486 46.647 -0.714 1.00 16.94 70 PHE B C 1
ATOM 2113 O O . PHE B 2 70 ? -40.442 46.409 0.490 1.00 17.63 70 PHE B O 1
ATOM 2121 N N . THR B 2 71 ? -40.599 45.686 -1.629 1.00 15.74 71 THR B N 1
ATOM 2122 C CA . THR B 2 71 ? -40.734 44.283 -1.228 1.00 18.86 71 THR B CA 1
ATOM 2123 C C . THR B 2 71 ? -39.811 43.368 -2.010 1.00 19.04 71 THR B C 1
ATOM 2124 O O . THR B 2 71 ? -39.495 43.636 -3.168 1.00 20.11 71 THR B O 1
ATOM 2128 N N . LEU B 2 72 ? -39.367 42.306 -1.346 1.00 16.68 72 LEU B N 1
ATOM 2129 C CA . LEU B 2 72 ? -38.614 41.242 -1.986 1.00 16.72 72 LEU B CA 1
ATOM 2130 C C . LEU B 2 72 ? -39.439 40.003 -1.769 1.00 18.70 72 LEU B C 1
ATOM 2131 O O . LEU B 2 72 ? -39.836 39.707 -0.634 1.00 20.08 72 LEU B O 1
ATOM 2136 N N . THR B 2 73 ? -39.712 39.284 -2.849 1.00 18.06 73 THR B N 1
ATOM 2137 C CA . THR B 2 73 ? -40.555 38.109 -2.764 1.00 19.39 73 THR B CA 1
ATOM 2138 C C . THR B 2 73 ? -39.785 36.906 -3.268 1.00 19.95 73 THR B C 1
ATOM 2139 O O . THR B 2 73 ? -39.136 36.967 -4.308 1.00 19.76 73 THR B O 1
ATOM 2143 N N . ILE B 2 74 ? -39.846 35.806 -2.526 1.00 20.86 74 ILE B N 1
ATOM 2144 C CA . ILE B 2 74 ? -39.263 34.564 -3.007 1.00 20.75 74 ILE B CA 1
ATOM 2145 C C . ILE B 2 74 ? -40.373 33.539 -3.120 1.00 24.38 74 ILE B C 1
ATOM 2146 O O . ILE B 2 74 ? -40.991 33.168 -2.121 1.00 24.95 74 ILE B O 1
ATOM 2151 N N . SER B 2 75 ? -40.638 33.060 -4.322 1.00 24.67 75 SER B N 1
ATOM 2152 C CA . SER B 2 75 ? -41.706 32.082 -4.459 1.00 29.75 75 SER B CA 1
ATOM 2153 C C . SER B 2 75 ? -41.137 30.672 -4.544 1.00 30.49 75 SER B C 1
ATOM 2154 O O . SER B 2 75 ? -40.367 30.352 -5.451 1.00 35.97 75 SER B O 1
ATOM 2157 N N . SER B 2 76 ? -41.529 29.843 -3.586 1.00 30.12 76 SER B N 1
ATOM 2158 C CA . SER B 2 76 ? -41.021 28.481 -3.428 1.00 31.35 76 SER B CA 1
ATOM 2159 C C . SER B 2 76 ? -39.575 28.471 -2.939 1.00 26.95 76 SER B C 1
ATOM 2160 O O . SER B 2 76 ? -38.647 28.241 -3.712 1.00 25.61 76 SER B O 1
ATOM 2163 N N . LEU B 2 77 ? -39.401 28.696 -1.639 1.00 23.90 77 LEU B N 1
ATOM 2164 C CA . LEU B 2 77 ? -38.075 28.716 -1.030 1.00 25.28 77 LEU B CA 1
ATOM 2165 C C . LEU B 2 77 ? -37.315 27.415 -1.263 1.00 28.06 77 LEU B C 1
ATOM 2166 O O . LEU B 2 77 ? -37.871 26.330 -1.112 1.00 29.17 77 LEU B O 1
ATOM 2171 N N . GLN B 2 78 ? -36.045 27.536 -1.633 1.00 28.83 78 GLN B N 1
ATOM 2172 C CA . GLN B 2 78 ? -35.135 26.398 -1.710 1.00 28.83 78 GLN B CA 1
ATOM 2173 C C . GLN B 2 78 ? -34.236 26.443 -0.487 1.00 26.98 78 GLN B C 1
ATOM 2174 O O . GLN B 2 78 ? -34.123 27.490 0.153 1.00 27.75 78 GLN B O 1
ATOM 2180 N N . PRO B 2 79 ? -33.594 25.308 -0.150 1.00 28.65 79 PRO B N 1
ATOM 2181 C CA . PRO B 2 79 ? -32.748 25.268 1.044 1.00 28.21 79 PRO B CA 1
ATOM 2182 C C . PRO B 2 79 ? -31.669 26.339 1.034 1.00 28.24 79 PRO B C 1
ATOM 2183 O O . PRO B 2 79 ? -31.292 26.830 2.097 1.00 25.77 79 PRO B O 1
ATOM 2187 N N . GLU B 2 80 ? -31.197 26.720 -0.148 1.00 28.36 80 GLU B N 1
ATOM 2188 C CA . GLU B 2 80 ? -30.126 27.707 -0.225 1.00 25.20 80 GLU B CA 1
ATOM 2189 C C . GLU B 2 80 ? -30.572 29.149 0.024 1.00 26.33 80 GLU B C 1
ATOM 2190 O O . GLU B 2 80 ? -29.731 30.044 0.117 1.00 23.96 80 GLU B O 1
ATOM 2196 N N . ASP B 2 81 ? -31.873 29.388 0.139 1.00 21.74 81 ASP B N 1
ATOM 2197 C CA . ASP B 2 81 ? -32.351 30.758 0.337 1.00 23.74 81 ASP B CA 1
ATOM 2198 C C . ASP B 2 81 ? -32.467 31.177 1.792 1.00 20.40 81 ASP B C 1
ATOM 2199 O O . ASP B 2 81 ? -32.807 32.329 2.088 1.00 22.91 81 ASP B O 1
ATOM 2204 N N . PHE B 2 82 ? -32.222 30.247 2.700 1.00 21.04 82 PHE B N 1
ATOM 2205 C CA . PHE B 2 82 ? -32.309 30.591 4.117 1.00 21.20 82 PHE B CA 1
ATOM 2206 C C . PHE B 2 82 ? -31.035 31.316 4.489 1.00 22.74 82 PHE B C 1
ATOM 2207 O O . PHE B 2 82 ? -29.946 30.740 4.452 1.00 27.64 82 PHE B O 1
ATOM 2215 N N . ALA B 2 83 ? -31.185 32.607 4.774 1.00 17.35 83 ALA B N 1
ATOM 2216 C CA . ALA B 2 83 ? -30.057 33.524 4.846 1.00 19.06 83 ALA B CA 1
ATOM 2217 C C . ALA B 2 83 ? -30.558 34.850 5.399 1.00 18.18 83 ALA B C 1
ATOM 2218 O O . ALA B 2 83 ? -31.710 34.956 5.801 1.00 17.77 83 ALA B O 1
ATOM 2220 N N . THR B 2 84 ? -29.699 35.863 5.392 1.00 17.41 84 THR B N 1
ATOM 2221 C CA . THR B 2 84 ? -30.099 37.204 5.814 1.00 15.28 84 THR B CA 1
ATOM 2222 C C . THR B 2 84 ? -30.230 38.076 4.576 1.00 19.23 84 THR B C 1
ATOM 2223 O O . THR B 2 84 ? -29.398 37.995 3.663 1.00 18.68 84 THR B O 1
ATOM 2227 N N . TYR B 2 85 ? -31.285 38.882 4.536 1.00 16.42 85 TYR B N 1
ATOM 2228 C CA . TYR B 2 85 ? -31.579 39.740 3.389 1.00 16.34 85 TYR B CA 1
ATOM 2229 C C . TYR B 2 85 ? -31.555 41.190 3.818 1.00 17.10 85 TYR B C 1
ATOM 2230 O O . TYR B 2 85 ? -32.136 41.536 4.865 1.00 16.78 85 TYR B O 1
ATOM 2239 N N . TYR B 2 86 ? -30.878 42.026 3.027 1.00 14.32 86 TYR B N 1
ATOM 2240 C CA . TYR B 2 86 ? -30.801 43.460 3.294 1.00 15.04 86 TYR B CA 1
ATOM 2241 C C . TYR B 2 86 ? -31.292 44.263 2.117 1.00 15.47 86 TYR B C 1
ATOM 2242 O O . TYR B 2 86 ? -30.948 43.946 0.978 1.00 16.47 86 TYR B O 1
ATOM 2251 N N . CYS B 2 87 ? -32.066 45.314 2.395 1.00 17.16 87 CYS B N 1
ATOM 2252 C CA . CYS B 2 87 ? -32.366 46.336 1.400 1.00 17.04 87 CYS B CA 1
ATOM 2253 C C . CYS B 2 87 ? -31.331 47.442 1.521 1.00 17.54 87 CYS B C 1
ATOM 2254 O O . CYS B 2 87 ? -30.680 47.594 2.549 1.00 16.93 87 CYS B O 1
ATOM 2257 N N . HIS B 2 88 ? -31.150 48.188 0.441 1.00 19.47 88 HIS B N 1
ATOM 2258 C CA . HIS B 2 88 ? -30.097 49.182 0.384 1.00 16.17 88 HIS B CA 1
ATOM 2259 C C . HIS B 2 88 ? -30.477 50.239 -0.651 1.00 16.07 88 HIS B C 1
ATOM 2260 O O . HIS B 2 88 ? -30.942 49.901 -1.741 1.00 15.52 88 HIS B O 1
ATOM 2267 N N . GLN B 2 89 ? -30.307 51.514 -0.299 1.00 16.80 89 GLN B N 1
ATOM 2268 C CA . GLN B 2 89 ? -30.502 52.596 -1.254 1.00 15.37 89 GLN B CA 1
ATOM 2269 C C . GLN B 2 89 ? -29.179 53.328 -1.501 1.00 17.67 89 GLN B C 1
ATOM 2270 O O . GLN B 2 89 ? -28.445 53.643 -0.564 1.00 18.33 89 GLN B O 1
ATOM 2276 N N . TRP B 2 90 ? -28.856 53.567 -2.766 1.00 16.54 90 TRP B N 1
ATOM 2277 C CA . TRP B 2 90 ? -27.664 54.343 -3.083 1.00 15.65 90 TRP B CA 1
ATOM 2278 C C . TRP B 2 90 ? -28.033 55.593 -3.854 1.00 16.25 90 TRP B C 1
ATOM 2279 O O . TRP B 2 90 ? -27.372 55.950 -4.825 1.00 17.98 90 TRP B O 1
ATOM 2290 N N . ARG B 2 91 ? -29.084 56.270 -3.398 1.00 17.14 91 ARG B N 1
ATOM 2291 C CA . ARG B 2 91 ? -29.620 57.421 -4.112 1.00 18.20 91 ARG B CA 1
ATOM 2292 C C . ARG B 2 91 ? -29.416 58.691 -3.318 1.00 19.43 91 ARG B C 1
ATOM 2293 O O . ARG B 2 91 ? -29.354 59.780 -3.878 1.00 23.57 91 ARG B O 1
ATOM 2301 N N . ASN B 2 92 ? -29.308 58.545 -2.003 1.00 16.17 92 ASN B N 1
ATOM 2302 C CA . ASN B 2 92 ? -29.298 59.697 -1.110 1.00 17.21 92 ASN B CA 1
ATOM 2303 C C . ASN B 2 92 ? -28.163 59.515 -0.095 1.00 18.97 92 ASN B C 1
ATOM 2304 O O . ASN B 2 92 ? -28.089 58.480 0.564 1.00 18.27 92 ASN B O 1
ATOM 2309 N N . TYR B 2 93 ? -27.265 60.496 -0.001 1.00 20.38 93 TYR B N 1
ATOM 2310 C CA . TYR B 2 93 ? -26.150 60.425 0.946 1.00 19.77 93 TYR B CA 1
ATOM 2311 C C . TYR B 2 93 ? -26.604 60.670 2.381 1.00 21.33 93 TYR B C 1
ATOM 2312 O O . TYR B 2 93 ? -27.392 61.584 2.638 1.00 20.24 93 TYR B O 1
ATOM 2321 N N . PRO B 2 94 ? -26.096 59.863 3.330 1.00 21.83 94 PRO B N 1
ATOM 2322 C CA . PRO B 2 94 ? -25.222 58.708 3.080 1.00 21.41 94 PRO B CA 1
ATOM 2323 C C . PRO B 2 94 ? -26.031 57.503 2.641 1.00 18.77 94 PRO B C 1
ATOM 2324 O O . PRO B 2 94 ? -27.158 57.335 3.100 1.00 19.27 94 PRO B O 1
ATOM 2328 N N . PHE B 2 95 ? -25.475 56.662 1.775 1.00 20.38 95 PHE B N 1
ATOM 2329 C CA . PHE B 2 95 ? -26.184 55.436 1.395 1.00 18.55 95 PHE B CA 1
ATOM 2330 C C . PHE B 2 95 ? -26.425 54.593 2.649 1.00 15.71 95 PHE B C 1
ATOM 2331 O O . PHE B 2 95 ? -25.561 54.516 3.519 1.00 19.82 95 PHE B O 1
ATOM 2339 N N . THR B 2 96 ? -27.608 53.989 2.752 1.00 17.96 96 THR B N 1
ATOM 2340 C CA . THR B 2 96 ? -28.026 53.288 3.965 1.00 16.80 96 THR B CA 1
ATOM 2341 C C . THR B 2 96 ? -28.573 51.884 3.673 1.00 15.05 96 THR B C 1
ATOM 2342 O O . THR B 2 96 ? -29.070 51.600 2.568 1.00 15.74 96 THR B O 1
ATOM 2346 N N . PHE B 2 97 ? -28.487 51.019 4.678 1.00 16.04 97 PHE B N 1
ATOM 2347 C CA . PHE B 2 97 ? -28.931 49.625 4.579 1.00 16.84 97 PHE B CA 1
ATOM 2348 C C . PHE B 2 97 ? -30.057 49.378 5.579 1.00 17.31 97 PHE B C 1
ATOM 2349 O O . PHE B 2 97 ? -30.093 50.006 6.640 1.00 15.69 97 PHE B O 1
ATOM 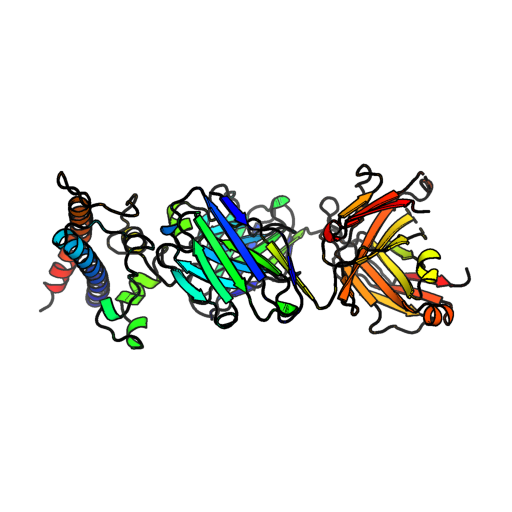2357 N N . GLY B 2 98 ? -30.960 48.449 5.265 1.00 18.32 98 GLY B N 1
ATOM 2358 C CA . GLY B 2 98 ? -31.896 47.953 6.273 1.00 18.20 98 GLY B CA 1
ATOM 2359 C C . GLY B 2 98 ? -31.139 47.210 7.365 1.00 19.82 98 GLY B C 1
ATOM 2360 O O . GLY B 2 98 ? -29.963 46.879 7.182 1.00 16.95 98 GLY B O 1
ATOM 2361 N N . GLN B 2 99 ? -31.801 46.946 8.496 1.00 16.30 99 GLN B N 1
ATOM 2362 C CA . GLN B 2 99 ? -31.169 46.261 9.619 1.00 16.83 99 GLN B CA 1
ATOM 2363 C C . GLN B 2 99 ? -31.044 44.757 9.338 1.00 20.82 99 GLN B C 1
ATOM 2364 O O . GLN B 2 99 ? -30.371 44.029 10.068 1.00 20.70 99 GLN B O 1
ATOM 2370 N N . GLY B 2 100 ? -31.690 44.290 8.272 1.00 17.72 100 GLY B N 1
ATOM 2371 C CA . GLY B 2 100 ? -31.589 42.892 7.899 1.00 19.53 100 GLY B CA 1
ATOM 2372 C C . GLY B 2 100 ? -32.795 42.066 8.301 1.00 20.46 100 GLY B C 1
ATOM 2373 O O . GLY B 2 100 ? -33.429 42.333 9.328 1.00 20.22 100 GLY B O 1
ATOM 2374 N N . THR B 2 101 ? -33.117 41.075 7.473 1.00 17.59 101 THR B N 1
ATOM 2375 C CA . THR B 2 101 ? -34.178 40.111 7.769 1.00 18.57 101 THR B CA 1
ATOM 2376 C C . THR B 2 101 ? -33.563 38.717 7.713 1.00 17.75 101 THR B C 1
ATOM 2377 O O . THR B 2 101 ? -33.023 38.311 6.687 1.00 17.15 101 THR B O 1
ATOM 2381 N N . LYS B 2 102 ? -33.615 37.993 8.822 1.00 15.92 102 LYS B N 1
ATOM 2382 C CA . LYS B 2 102 ? -33.030 36.664 8.841 1.00 20.25 102 LYS B CA 1
ATOM 2383 C C . LYS B 2 102 ? -34.099 35.598 8.648 1.00 21.50 102 LYS B C 1
ATOM 2384 O O . LYS B 2 102 ? -35.106 35.560 9.361 1.00 21.02 102 LYS B O 1
ATOM 2390 N N . LEU B 2 103 ? -33.861 34.713 7.690 1.00 19.54 103 LEU B N 1
ATOM 2391 C CA . LEU B 2 103 ? -34.852 33.708 7.309 1.00 21.74 103 LEU B CA 1
ATOM 2392 C C . LEU B 2 103 ? -34.394 32.329 7.778 1.00 23.19 103 LEU B C 1
ATOM 2393 O O . LEU B 2 103 ? -33.362 31.844 7.330 1.00 26.83 103 LEU B O 1
ATOM 2398 N N . GLU B 2 104 ? -35.148 31.712 8.691 1.00 22.92 104 GLU B N 1
ATOM 2399 C CA . GLU B 2 104 ? -34.813 30.372 9.203 1.00 25.63 104 GLU B CA 1
ATOM 2400 C C . GLU B 2 104 ? -35.834 29.303 8.783 1.00 22.60 104 GLU B C 1
ATOM 2401 O O . GLU B 2 104 ? -36.935 29.616 8.321 1.00 22.13 104 GLU B O 1
ATOM 2407 N N . ILE B 2 105 ? -35.454 28.039 8.938 1.00 23.80 105 ILE B N 1
ATOM 2408 C CA . ILE B 2 105 ? -36.316 26.923 8.552 1.00 25.05 105 ILE B CA 1
ATOM 2409 C C . ILE B 2 105 ? -37.211 26.474 9.713 1.00 27.27 105 ILE B C 1
ATOM 2410 O O . ILE B 2 105 ? -36.739 26.297 10.845 1.00 26.36 105 ILE B O 1
ATOM 2415 N N . LYS B 2 106 ? -38.499 26.300 9.431 1.00 24.13 106 LYS B N 1
ATOM 2416 C CA . LYS B 2 106 ? -39.456 25.806 10.424 1.00 26.33 106 LYS B CA 1
ATOM 2417 C C . LYS B 2 106 ? -39.247 24.332 10.702 1.00 29.26 106 LYS B C 1
ATOM 2418 O O . LYS B 2 106 ? -38.849 23.567 9.819 1.00 29.45 106 LYS B O 1
ATOM 2424 N N . ARG B 2 107 ? -39.560 23.935 11.932 1.00 29.67 107 ARG B N 1
ATOM 2425 C CA . ARG B 2 107 ? -39.187 22.636 12.426 1.00 26.55 107 ARG B CA 1
ATOM 2426 C C . ARG B 2 107 ? -40.101 22.311 13.592 1.00 31.15 107 ARG B C 1
ATOM 2427 O O . ARG B 2 107 ? -40.705 23.208 14.189 1.00 29.60 107 ARG B O 1
ATOM 2435 N N . ALA B 2 108 ? -40.214 21.029 13.921 1.00 31.55 108 ALA B N 1
ATOM 2436 C CA . ALA B 2 108 ? -40.929 20.643 15.132 1.00 33.71 108 ALA B CA 1
ATOM 2437 C C . ALA B 2 108 ? -40.103 21.063 16.344 1.00 32.68 108 ALA B C 1
ATOM 2438 O O . ALA B 2 108 ? -38.884 21.197 16.257 1.00 32.92 108 ALA B O 1
ATOM 2440 N N . VAL B 2 109 ? -40.765 21.286 17.468 1.00 31.90 109 VAL B N 1
ATOM 2441 C CA . VAL B 2 109 ? -40.063 21.607 18.700 1.00 32.65 109 VAL B CA 1
ATOM 2442 C C . VAL B 2 109 ? -39.126 20.46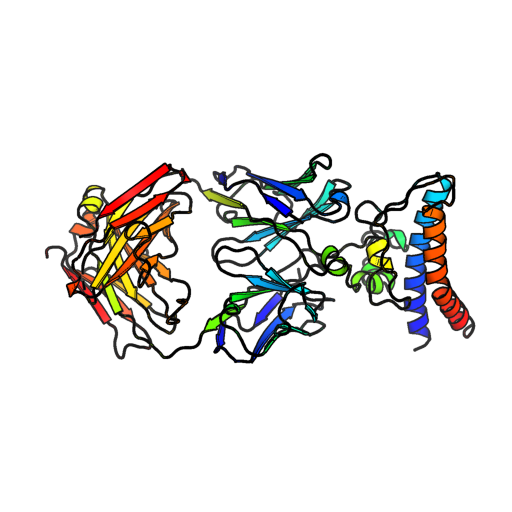1 19.064 1.00 33.10 109 VAL B C 1
ATOM 2443 O O . VAL B 2 109 ? -39.475 19.285 18.886 1.00 30.63 109 VAL B O 1
ATOM 2447 N N . ALA B 2 110 ? -37.922 20.801 19.523 1.00 27.86 110 ALA B N 1
ATOM 2448 C CA . ALA B 2 110 ? -37.000 19.803 20.060 1.00 28.44 110 ALA B CA 1
ATOM 2449 C C . ALA B 2 110 ? -36.422 20.338 21.350 1.00 31.75 110 ALA B C 1
ATOM 2450 O O . ALA B 2 110 ? -35.928 21.469 21.392 1.00 27.77 110 ALA B O 1
ATOM 2452 N N . ALA B 2 111 ? -36.501 19.531 22.409 1.00 29.22 111 ALA B N 1
ATOM 2453 C CA . ALA B 2 111 ? -35.909 19.898 23.683 1.00 27.98 111 ALA B CA 1
ATOM 2454 C C . ALA B 2 111 ? -34.402 19.775 23.583 1.00 24.42 111 ALA B C 1
ATOM 2455 O O . ALA B 2 111 ? -33.892 18.848 22.946 1.00 24.33 111 ALA B O 1
ATOM 2457 N N . PRO B 2 112 ? -33.674 20.707 24.217 1.00 28.99 112 PRO B N 1
ATOM 2458 C CA . PRO B 2 112 ? -32.213 20.585 24.253 1.00 24.06 112 PRO B CA 1
ATOM 2459 C C . PRO B 2 112 ? -31.775 19.393 25.078 1.00 25.82 112 PRO B C 1
ATOM 2460 O O . PRO B 2 112 ? -32.362 19.152 26.132 1.00 30.34 112 PRO B O 1
ATOM 2464 N N . SER B 2 113 ? -30.780 18.652 24.606 1.00 24.44 113 SER B N 1
ATOM 2465 C CA . SER B 2 113 ? -30.048 17.747 25.485 1.00 26.73 113 SER B CA 1
ATOM 2466 C C . SER B 2 113 ? -28.996 18.601 26.197 1.00 28.56 113 SER B C 1
ATOM 2467 O O . SER B 2 113 ? -28.310 19.399 25.559 1.00 24.98 113 SER B O 1
ATOM 2470 N N . VAL B 2 114 ? -28.872 18.448 27.511 1.00 25.84 114 VAL B N 1
ATOM 2471 C CA . VAL B 2 114 ? -28.009 19.325 28.300 1.00 24.54 114 VAL B CA 1
ATOM 2472 C C . VAL B 2 114 ? -26.831 18.573 28.916 1.00 24.93 114 VAL B C 1
ATOM 2473 O O . VAL B 2 114 ? -26.998 17.471 29.434 1.00 24.99 114 VAL B O 1
ATOM 2477 N N . PHE B 2 115 ? -25.645 19.178 28.853 1.00 23.12 115 PHE B N 1
ATOM 2478 C CA . PHE B 2 115 ? -24.435 18.588 29.403 1.00 22.36 115 PHE B CA 1
ATOM 2479 C C . PHE B 2 115 ? -23.673 19.670 30.151 1.00 26.42 115 PHE B C 1
ATOM 2480 O O . PHE B 2 115 ? -23.680 20.840 29.741 1.00 23.35 115 PHE B O 1
ATOM 2488 N N . ILE B 2 116 ? -23.026 19.288 31.251 1.00 24.41 116 ILE B N 1
ATOM 2489 C CA . ILE B 2 116 ? -22.158 20.210 31.978 1.00 21.62 116 ILE B CA 1
ATOM 2490 C C . ILE B 2 116 ? -20.750 19.639 32.013 1.00 23.74 116 ILE B C 1
ATOM 2491 O O . ILE B 2 116 ? -20.574 18.415 32.055 1.00 26.20 116 ILE B O 1
ATOM 2496 N N . PHE B 2 117 ? -19.751 20.519 31.963 1.00 19.26 117 PHE B N 1
ATOM 2497 C CA . PHE B 2 117 ? -18.352 20.106 31.941 1.00 21.36 117 PHE B CA 1
ATOM 2498 C C . PHE B 2 117 ? -17.609 20.884 33.010 1.00 20.14 117 PHE B C 1
ATOM 2499 O O . PHE B 2 117 ? -17.646 22.114 32.999 1.00 18.30 117 PHE B O 1
ATOM 2507 N N . PRO B 2 118 ? -16.941 20.171 33.931 1.00 17.90 118 PRO B N 1
ATOM 2508 C CA . PRO B 2 118 ? -16.132 20.776 34.995 1.00 20.88 118 PRO B CA 1
ATOM 2509 C C . PRO B 2 118 ? -14.864 21.353 34.384 1.00 22.50 118 PRO B C 1
ATOM 2510 O O . PRO B 2 118 ? -14.543 21.006 33.235 1.00 21.74 118 PRO B O 1
ATOM 2514 N N . PRO B 2 119 ? -14.167 22.239 35.111 1.00 22.02 119 PRO B N 1
ATOM 2515 C CA . PRO B 2 119 ? -12.889 22.724 34.581 1.00 20.56 119 PRO B CA 1
ATOM 2516 C C . PRO B 2 119 ? -11.891 21.587 34.546 1.00 24.40 119 PRO B C 1
ATOM 2517 O O . PRO B 2 119 ? -11.963 20.706 35.397 1.00 19.54 119 PRO B O 1
ATOM 2521 N N . SER B 2 120 ? -10.990 21.589 33.570 1.00 23.05 120 SER B N 1
ATOM 2522 C CA . SER B 2 120 ? -9.950 20.575 33.520 1.00 23.54 120 SER B CA 1
ATOM 2523 C C . SER B 2 120 ? -8.921 20.856 34.610 1.00 27.12 120 SER B C 1
ATOM 2524 O O . SER B 2 120 ? -8.770 21.993 35.046 1.00 25.73 120 SER B O 1
ATOM 2527 N N . ASP B 2 121 ? -8.207 19.826 35.048 1.00 26.34 121 ASP B N 1
ATOM 2528 C CA . ASP B 2 121 ? -7.114 20.026 35.995 1.00 30.73 121 ASP B CA 1
ATOM 2529 C C . ASP B 2 121 ? -6.005 20.912 35.416 1.00 32.02 121 ASP B C 1
ATOM 2530 O O . ASP B 2 121 ? -5.348 21.654 36.157 1.00 32.09 121 ASP B O 1
ATOM 2535 N N . GLU B 2 122 ? -5.801 20.840 34.097 1.00 31.22 122 GLU B N 1
ATOM 2536 C CA . GLU B 2 122 ? -4.791 21.673 33.438 1.00 28.03 122 GLU B CA 1
ATOM 2537 C C . GLU B 2 122 ? -5.119 23.151 33.560 1.00 28.03 122 GLU B C 1
ATOM 2538 O O . GLU B 2 122 ? -4.219 23.979 33.716 1.00 29.20 122 GLU B O 1
ATOM 2544 N N . GLN B 2 123 ? -6.401 23.495 33.483 1.00 24.43 123 GLN B N 1
ATOM 2545 C CA . GLN B 2 123 ? -6.770 24.907 33.555 1.00 27.94 123 GLN B CA 1
ATOM 2546 C C . GLN B 2 123 ? -6.613 25.419 34.981 1.00 24.66 123 GLN B C 1
ATOM 2547 O O . GLN B 2 123 ? -6.163 26.548 35.203 1.00 24.75 123 GLN B O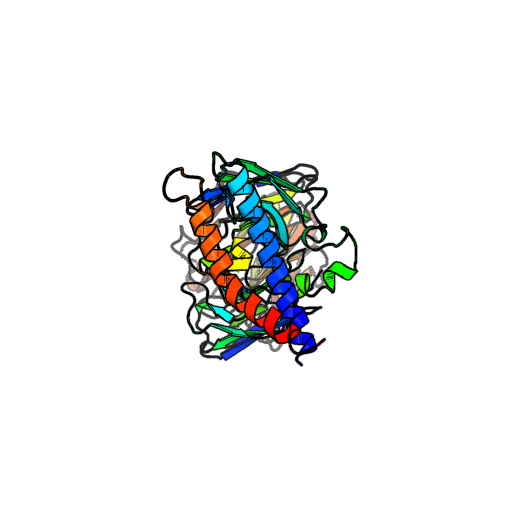 1
ATOM 2553 N N . LEU B 2 124 ? -6.985 24.577 35.939 1.00 21.56 124 LEU B N 1
ATOM 2554 C CA . LEU B 2 124 ? -6.945 24.962 37.340 1.00 28.63 124 LEU B CA 1
ATOM 2555 C C . LEU B 2 124 ? -5.510 25.330 37.714 1.00 32.18 124 LEU B C 1
ATOM 2556 O O . LEU B 2 124 ? -5.280 26.220 38.531 1.00 37.06 124 LEU B O 1
ATOM 2561 N N . LYS B 2 125 ? -4.550 24.668 37.074 1.00 34.24 125 LYS B N 1
ATOM 2562 C CA . LYS B 2 125 ? -3.140 24.957 37.300 1.00 33.83 125 LYS B CA 1
ATOM 2563 C C . LYS B 2 125 ? -2.819 26.423 37.031 1.00 34.10 125 LYS B C 1
ATOM 2564 O O . LYS B 2 125 ? -1.843 26.945 37.565 1.00 33.72 125 LYS B O 1
ATOM 2570 N N . SER B 2 126 ? -3.647 27.089 36.224 1.00 29.41 126 SER B N 1
ATOM 2571 C CA . SER B 2 126 ? -3.351 28.450 35.765 1.00 25.89 126 SER B CA 1
ATOM 2572 C C . SER B 2 126 ? -4.023 29.584 36.549 1.00 33.14 126 SER B C 1
ATOM 2573 O O . SER B 2 126 ? -3.770 30.760 36.267 1.00 39.80 126 SER B O 1
ATOM 2576 N N . GLY B 2 127 ? -4.872 29.253 37.518 1.00 28.74 127 GLY B N 1
ATOM 2577 C CA . GLY B 2 127 ? -5.484 30.286 38.354 1.00 32.02 127 GLY B CA 1
ATOM 2578 C C . GLY B 2 127 ? -6.902 30.710 37.978 1.00 30.02 127 GLY B C 1
ATOM 2579 O O . GLY B 2 127 ? -7.480 31.624 38.605 1.00 25.53 127 GLY B O 1
ATOM 2580 N N . THR B 2 128 ? -7.457 30.035 36.970 1.00 23.46 128 THR B N 1
ATOM 2581 C CA . THR B 2 128 ? -8.808 30.296 36.467 1.00 23.93 128 THR B CA 1
ATOM 2582 C C . THR B 2 128 ? -9.591 28.978 36.303 1.00 24.22 128 THR B C 1
ATOM 2583 O O . THR B 2 128 ? -9.010 27.944 35.978 1.00 23.60 128 THR B O 1
ATOM 2587 N N . ALA B 2 129 ? -10.903 29.011 36.544 1.00 22.68 129 ALA B N 1
ATOM 2588 C CA . ALA B 2 129 ? -11.761 27.850 36.314 1.00 19.73 129 ALA B CA 1
ATOM 2589 C C . ALA B 2 129 ? -12.920 28.210 35.386 1.00 20.44 129 ALA B C 1
ATOM 2590 O O . ALA B 2 129 ? -13.647 29.173 35.639 1.00 20.54 129 ALA B O 1
ATOM 2592 N N . SER B 2 130 ? -13.103 27.435 34.324 1.00 21.79 130 SER B N 1
ATOM 2593 C CA . SER B 2 130 ? -14.243 27.641 33.436 1.00 19.37 130 SER B CA 1
ATOM 2594 C C . SER B 2 130 ? -15.163 26.433 33.494 1.00 17.53 130 SER B C 1
ATOM 2595 O O . SER B 2 130 ? -14.729 25.300 33.280 1.00 20.99 130 SER B O 1
ATOM 2598 N N . VAL B 2 131 ? -16.428 26.661 33.817 1.00 17.28 131 VAL B N 1
ATOM 2599 C CA . VAL B 2 131 ? -17.411 25.598 33.780 1.00 15.56 131 VAL B CA 1
ATOM 2600 C C . VAL B 2 131 ? -18.284 25.848 32.561 1.00 17.14 131 VAL B C 1
ATOM 2601 O O . VAL B 2 131 ? -18.714 26.978 32.319 1.00 16.34 131 VAL B O 1
ATOM 2605 N N . VAL B 2 132 ? -18.540 24.795 31.790 1.00 18.37 132 VAL B N 1
ATOM 2606 C CA . VAL B 2 132 ? -19.255 24.938 30.527 1.00 18.85 132 VAL B CA 1
ATOM 2607 C C . VAL B 2 132 ? -20.554 24.148 30.541 1.00 17.39 132 VAL B C 1
ATOM 2608 O O . VAL B 2 132 ? -20.614 23.033 31.066 1.00 19.24 132 VAL B O 1
ATOM 2612 N N . CYS B 2 133 ? -21.600 24.753 29.986 1.00 19.89 133 CYS B N 1
ATOM 2613 C CA . CYS B 2 133 ? -22.913 24.132 29.877 1.00 19.61 133 CYS B CA 1
ATOM 2614 C C . CYS B 2 133 ? -23.293 24.102 28.396 1.00 22.31 133 CYS B C 1
ATOM 2615 O O . CYS B 2 133 ? -23.241 25.134 27.715 1.00 21.63 133 CYS B O 1
ATOM 2618 N N . LEU B 2 134 ? -23.626 22.912 27.899 1.00 21.68 134 LEU B N 1
ATOM 2619 C CA . LEU B 2 134 ? -23.993 22.712 26.500 1.00 22.11 134 LEU B CA 1
ATOM 2620 C C . LEU B 2 134 ? -25.471 22.377 26.367 1.00 24.30 134 LEU B C 1
ATOM 2621 O O . LEU B 2 134 ? -25.954 21.425 26.994 1.00 24.63 134 LEU B O 1
ATOM 2626 N N . LEU B 2 135 ? -26.178 23.167 25.556 1.00 19.70 135 LEU B N 1
ATOM 2627 C CA . LEU B 2 135 ? -27.569 22.907 25.193 1.00 22.44 135 LEU B CA 1
ATOM 2628 C C . LEU B 2 135 ? -27.548 22.438 23.762 1.00 24.62 135 LEU B C 1
ATOM 2629 O O . LEU B 2 135 ? -27.271 23.230 22.857 1.00 23.44 135 LEU B O 1
ATOM 2634 N N . ASN B 2 136 ? -27.826 21.155 23.540 1.00 21.44 136 ASN B N 1
ATOM 2635 C CA . ASN B 2 136 ? -27.622 20.599 22.216 1.00 23.20 136 ASN B CA 1
ATOM 2636 C C . ASN B 2 136 ? -28.871 20.322 21.385 1.00 24.74 136 ASN B C 1
ATOM 2637 O O . ASN B 2 136 ? -29.837 19.702 21.854 1.00 25.80 136 ASN B O 1
ATOM 2642 N N . ASN B 2 137 ? -28.818 20.780 20.138 1.00 27.90 137 ASN B N 1
ATOM 2643 C CA . ASN B 2 137 ? -29.820 20.460 19.125 1.00 26.17 137 ASN B CA 1
ATOM 2644 C C . ASN B 2 137 ? -31.231 20.736 19.577 1.00 25.89 137 ASN B C 1
ATOM 2645 O O . ASN B 2 137 ? -32.037 19.809 19.684 1.00 27.89 137 ASN B O 1
ATOM 2650 N N . PHE B 2 138 ? -31.529 22.001 19.865 1.00 21.61 138 PHE B N 1
ATOM 2651 C CA . PHE B 2 138 ? -32.881 22.365 20.258 1.00 25.89 138 PHE B CA 1
ATOM 2652 C C . PHE B 2 138 ? -33.574 23.221 19.201 1.00 26.42 138 PHE B C 1
ATOM 2653 O O . PHE B 2 138 ? -32.934 23.742 18.287 1.00 23.63 138 PHE B O 1
ATOM 2661 N N . TYR B 2 139 ? -34.892 23.323 19.324 1.00 27.75 139 TYR B N 1
ATOM 2662 C CA . TYR B 2 139 ? -35.714 24.179 18.478 1.00 26.77 139 TYR B CA 1
ATOM 2663 C C . TYR B 2 139 ? -37.007 24.414 19.232 1.00 32.13 139 TYR B C 1
ATOM 2664 O O . TYR B 2 139 ? -37.607 23.458 19.749 1.00 29.37 139 TYR B O 1
ATOM 2673 N N . PRO B 2 140 ? -37.471 25.673 19.269 1.00 28.81 140 PRO B N 1
ATOM 2674 C CA . PRO B 2 140 ? -36.889 26.834 18.587 1.00 29.19 140 PRO B CA 1
ATOM 2675 C C . PRO B 2 140 ? -35.652 27.414 19.255 1.00 32.38 140 PRO B C 1
ATOM 2676 O O . PRO B 2 140 ? -35.173 26.914 20.276 1.00 30.81 140 PRO B O 1
ATOM 2680 N N . ARG B 2 141 ? -35.163 28.496 18.664 1.00 31.69 141 ARG B N 1
ATOM 2681 C CA . ARG B 2 141 ? -33.889 29.086 19.031 1.00 31.03 141 ARG B CA 1
ATOM 2682 C C . ARG B 2 141 ? -33.848 29.670 20.454 1.00 32.40 141 ARG B C 1
ATOM 2683 O O . ARG B 2 141 ? -32.814 29.629 21.119 1.00 25.33 141 ARG B O 1
ATOM 2691 N N . GLU B 2 142 ? -34.963 30.202 20.937 1.00 32.83 142 GLU B N 1
ATOM 2692 C CA . GLU B 2 142 ? -34.941 30.851 22.246 1.00 32.11 142 GLU B CA 1
ATOM 2693 C C . GLU B 2 142 ? -34.738 29.841 23.380 1.00 30.08 142 GLU B C 1
ATOM 2694 O O . GLU B 2 142 ? -35.402 28.808 23.442 1.00 29.48 142 GLU B O 1
ATOM 2700 N N . ALA B 2 143 ? -33.799 30.144 24.269 1.00 34.50 143 ALA B N 1
ATOM 2701 C CA . ALA B 2 143 ? -33.508 29.276 25.402 1.00 28.29 143 ALA B CA 1
ATOM 2702 C C . ALA B 2 143 ? -32.824 30.082 26.475 1.00 32.62 143 ALA B C 1
ATOM 2703 O O . ALA B 2 143 ? -32.064 31.010 26.181 1.00 38.54 143 ALA B O 1
ATOM 2705 N N . LYS B 2 144 ? -33.088 29.726 27.724 1.00 28.96 144 LYS B N 1
ATOM 2706 C CA . LYS B 2 144 ? -32.508 30.433 28.848 1.00 31.82 144 LYS B CA 1
ATOM 2707 C C . LYS B 2 144 ? -31.613 29.505 29.671 1.00 33.11 144 LYS B C 1
ATOM 2708 O O . LYS B 2 144 ? -31.988 28.372 29.995 1.00 32.38 144 LYS B O 1
ATOM 2714 N N . VAL B 2 145 ? -30.417 29.988 29.984 1.00 32.28 145 VAL B N 1
ATOM 2715 C CA . VAL B 2 145 ? -29.490 29.254 30.835 1.00 27.83 145 VAL B CA 1
ATOM 2716 C C . VAL B 2 145 ? -29.240 30.064 32.098 1.00 25.82 145 VAL B C 1
ATOM 2717 O O . VAL B 2 145 ? -28.890 31.237 32.028 1.00 25.40 145 VAL B O 1
ATOM 2721 N N . GLN B 2 146 ? -29.435 29.451 33.258 1.00 24.02 146 GLN B N 1
ATOM 2722 C CA . GLN B 2 146 ? -29.032 30.105 34.494 1.00 25.68 146 GLN B CA 1
ATOM 2723 C C . GLN B 2 146 ? -27.980 29.275 35.214 1.00 22.40 146 GLN B C 1
ATOM 2724 O O . GLN B 2 146 ? -28.126 28.061 35.361 1.00 24.94 146 GLN B O 1
ATOM 2730 N N . TRP B 2 147 ? -26.912 29.939 35.631 1.00 20.45 147 TRP B N 1
ATOM 2731 C CA . TRP B 2 147 ? -25.858 29.306 36.400 1.00 21.73 147 TRP B CA 1
ATOM 2732 C C . TRP B 2 147 ? -26.140 29.455 37.879 1.00 23.32 147 TRP B C 1
ATOM 2733 O O . TRP B 2 147 ? -26.459 30.552 38.346 1.00 20.99 147 TRP B O 1
ATOM 2744 N N . LYS B 2 148 ? -26.021 28.351 38.613 1.00 22.63 148 LYS B N 1
ATOM 2745 C CA . LYS B 2 148 ? -26.105 28.396 40.066 1.00 23.56 148 LYS B CA 1
ATOM 2746 C C . LYS B 2 148 ? -24.899 27.722 40.705 1.00 20.69 148 LYS B C 1
ATOM 2747 O O . LYS B 2 148 ? -24.559 26.587 40.365 1.00 20.77 148 LYS B O 1
ATOM 2753 N N . VAL B 2 149 ? -24.265 28.438 41.628 1.00 20.14 149 VAL B N 1
ATOM 2754 C CA . VAL B 2 149 ? -23.150 27.923 42.415 1.00 18.92 149 VAL B CA 1
ATOM 2755 C C . VAL B 2 149 ? -23.597 27.840 43.899 1.00 22.79 149 VAL B C 1
ATOM 2756 O O . VAL B 2 149 ? -23.923 28.859 44.505 1.00 22.10 149 VAL B O 1
ATOM 2760 N N . ASP B 2 150 ? -23.605 26.635 44.469 1.00 21.18 150 ASP B N 1
ATOM 2761 C CA . ASP B 2 150 ? -24.249 26.378 45.766 1.00 24.58 150 ASP B CA 1
ATOM 2762 C C . ASP B 2 150 ? -25.644 27.011 45.837 1.00 24.36 150 ASP B C 1
ATOM 2763 O O . ASP B 2 150 ? -25.989 27.696 46.809 1.00 24.25 150 ASP B O 1
ATOM 2768 N N . ASN B 2 151 ? -26.402 26.792 44.765 1.00 22.30 151 ASN B N 1
ATOM 2769 C CA . ASN B 2 151 ? -27.776 27.255 44.617 1.00 26.26 151 ASN B CA 1
ATOM 2770 C C . ASN B 2 151 ? -27.969 28.764 44.555 1.00 25.42 151 ASN B C 1
ATOM 2771 O O . ASN B 2 151 ? -29.094 29.247 44.638 1.00 24.98 151 ASN B O 1
ATOM 2776 N N . ALA B 2 152 ? -26.879 29.507 44.391 1.00 26.82 152 ALA B N 1
ATOM 2777 C CA . ALA B 2 152 ? -26.959 30.960 44.239 1.00 23.83 152 ALA B CA 1
ATOM 2778 C C . ALA B 2 152 ? -26.787 31.349 42.779 1.00 29.25 152 ALA B C 1
ATOM 2779 O O . ALA B 2 152 ? -25.814 30.940 42.117 1.00 25.39 152 ALA B O 1
ATOM 2781 N N . LEU B 2 153 ? -27.733 32.144 42.286 1.00 24.99 153 LEU B N 1
ATOM 2782 C CA . LEU B 2 153 ? -27.677 32.692 40.934 1.00 26.90 153 LEU B CA 1
ATOM 2783 C C . LEU B 2 153 ? -26.424 33.529 40.712 1.00 27.25 153 LEU B C 1
ATOM 2784 O O . LEU B 2 153 ? -26.010 34.281 41.595 1.00 27.46 153 LEU B O 1
ATOM 2789 N N . GLN B 2 154 ? -25.828 33.396 39.529 1.00 25.35 154 GLN B N 1
ATOM 2790 C CA . GLN B 2 154 ? -24.576 34.069 39.219 1.00 24.42 154 GLN B CA 1
ATOM 2791 C C . GLN B 2 154 ? -24.836 35.228 38.292 1.00 27.20 154 GLN B C 1
ATOM 2792 O O . GLN B 2 154 ? -25.744 35.166 37.465 1.00 28.72 154 GLN B O 1
ATOM 2798 N N . SER B 2 155 ? -24.015 36.268 38.410 1.00 26.36 155 SER B N 1
ATOM 2799 C CA . SER B 2 155 ? -24.193 37.487 37.624 1.00 28.10 155 SER B CA 1
ATOM 2800 C C . SER B 2 155 ? -22.848 38.030 37.158 1.00 25.70 155 SER B C 1
ATOM 2801 O O . SER B 2 155 ? -21.911 38.130 37.953 1.00 30.03 155 SER B O 1
ATOM 2804 N N . GLY B 2 156 ? -22.745 38.381 35.882 1.00 26.71 156 GLY B N 1
ATOM 2805 C CA . GLY B 2 156 ? -21.559 39.059 35.374 1.00 26.36 156 GLY B CA 1
ATOM 2806 C C . GLY B 2 156 ? -20.303 38.221 35.194 1.00 26.59 156 GLY B C 1
ATOM 2807 O O . GLY B 2 156 ? -19.221 38.758 34.950 1.00 32.19 156 GLY B O 1
ATOM 2808 N N . ASN B 2 157 ? -20.437 36.904 35.320 1.00 24.55 157 ASN B N 1
ATOM 2809 C CA . ASN B 2 157 ? -19.303 36.008 35.168 1.00 20.31 157 ASN B CA 1
ATOM 2810 C C . ASN B 2 157 ? -19.552 34.891 34.151 1.00 20.41 157 ASN B C 1
ATOM 2811 O O . ASN B 2 157 ? -18.843 33.888 34.149 1.00 23.41 157 ASN B O 1
ATOM 2816 N N . SER B 2 158 ? -20.565 35.051 33.301 1.00 22.46 158 SER B N 1
ATOM 2817 C CA . SER B 2 158 ? -20.823 34.066 32.248 1.00 22.08 158 SER B CA 1
ATOM 2818 C C . SER B 2 158 ? -21.044 34.706 30.872 1.00 23.21 158 SER B C 1
ATOM 2819 O O . SER B 2 158 ? -21.495 35.852 30.761 1.00 21.27 158 SER B O 1
ATOM 2822 N N . GLN B 2 159 ? -20.706 33.957 29.830 1.00 23.41 159 GLN B N 1
ATOM 2823 C CA . GLN B 2 159 ? -20.949 34.380 28.455 1.00 21.77 159 GLN B CA 1
ATOM 2824 C C . GLN B 2 159 ? -21.436 33.179 27.668 1.00 20.91 159 GLN B C 1
ATOM 2825 O O . GLN B 2 159 ? -21.099 32.034 28.002 1.00 19.27 159 GLN B O 1
ATOM 2831 N N . GLU B 2 160 ? -22.229 33.430 26.630 1.00 16.95 160 GLU B N 1
ATOM 2832 C CA . GLU B 2 160 ? -22.778 32.338 25.832 1.00 19.64 160 GLU B CA 1
ATOM 2833 C C . GLU B 2 160 ? -22.737 32.681 24.351 1.00 18.71 160 GLU B C 1
ATOM 2834 O O . GLU B 2 160 ? -22.651 33.852 23.980 1.00 17.54 160 GLU B O 1
ATOM 2840 N N . SER B 2 161 ? -22.781 31.661 23.504 1.00 17.80 161 SER B N 1
ATOM 2841 C CA . SER B 2 161 ? -23.059 31.895 22.100 1.00 19.16 161 SER B CA 1
ATOM 2842 C C . SER B 2 161 ? -23.873 30.740 21.536 1.00 19.21 161 SER B C 1
ATOM 2843 O O . SER B 2 161 ? -23.987 29.677 22.156 1.00 18.59 161 SER B O 1
ATOM 2846 N N . VAL B 2 162 ? -24.423 30.955 20.348 1.00 19.74 162 VAL B N 1
ATOM 2847 C CA . VAL B 2 162 ? -25.351 30.014 19.730 1.00 20.33 162 VAL B CA 1
ATOM 2848 C C . VAL B 2 162 ? -24.921 29.712 18.293 1.00 19.42 162 VAL B C 1
ATOM 2849 O O . VAL B 2 162 ? -24.416 30.586 17.594 1.00 15.14 162 VAL B O 1
ATOM 2853 N N . THR B 2 163 ? -25.091 28.473 17.850 1.00 19.46 163 THR B N 1
ATOM 2854 C CA . THR B 2 163 ? -24.713 28.126 16.479 1.00 19.18 163 THR B CA 1
ATOM 2855 C C . THR B 2 163 ? -25.750 28.605 15.473 1.00 19.68 163 THR B C 1
ATOM 2856 O O . THR B 2 163 ? -26.893 28.899 15.838 1.00 20.03 163 THR B O 1
ATOM 2860 N N . GLU B 2 164 ? -25.345 28.691 14.204 1.00 20.38 164 GLU B N 1
ATOM 2861 C CA . GLU B 2 164 ? -26.294 28.905 13.121 1.00 20.62 164 GLU B CA 1
ATOM 2862 C C . GLU B 2 164 ? -27.175 27.680 13.043 1.00 21.56 164 GLU B C 1
ATOM 2863 O O . GLU B 2 164 ? -26.778 26.604 13.491 1.00 19.18 164 GLU B O 1
ATOM 2869 N N . GLN B 2 165 ? -28.369 27.839 12.483 1.00 21.26 165 GLN B N 1
ATOM 2870 C CA . GLN B 2 165 ? -29.276 26.712 12.330 1.00 22.94 165 GLN B CA 1
ATOM 2871 C C . GLN B 2 165 ? -28.589 25.572 11.579 1.00 18.98 165 GLN B C 1
ATOM 2872 O O . GLN B 2 165 ? -27.942 25.791 10.566 1.00 23.95 165 GLN B O 1
ATOM 2878 N N . ASP B 2 166 ? -28.717 24.354 12.086 1.00 21.73 166 ASP B N 1
ATOM 2879 C CA . ASP B 2 166 ? -28.024 23.230 11.479 1.00 24.54 166 ASP B CA 1
ATOM 2880 C C . ASP B 2 166 ? -28.536 22.927 10.071 1.00 29.09 166 ASP B C 1
ATOM 2881 O O . ASP B 2 166 ? -29.742 22.954 9.827 1.00 26.47 166 ASP B O 1
ATOM 2886 N N . SER B 2 167 ? -27.610 22.623 9.165 1.00 30.07 167 SER B N 1
ATOM 2887 C CA . SER B 2 167 ? -27.921 22.352 7.761 1.00 38.92 167 SER B CA 1
ATOM 2888 C C . SER B 2 167 ? -28.745 21.080 7.516 1.00 34.29 167 SER B C 1
ATOM 2889 O O . SER B 2 167 ? -29.343 20.932 6.461 1.00 36.80 167 SER B O 1
ATOM 2892 N N . LYS B 2 168 ? -28.772 20.167 8.482 1.00 36.60 168 LYS B N 1
ATOM 2893 C CA . LYS B 2 168 ? -29.435 18.875 8.288 1.00 37.95 168 LYS B CA 1
ATOM 2894 C C . LYS B 2 168 ? -30.706 18.708 9.125 1.00 35.01 168 LYS B C 1
ATOM 2895 O O . LYS B 2 168 ? -31.734 18.292 8.598 1.00 38.32 168 LYS B O 1
ATOM 2901 N N . ASP B 2 169 ? -30.644 19.025 10.422 1.00 29.23 169 ASP B N 1
ATOM 2902 C CA . ASP B 2 169 ? -31.801 18.817 11.299 1.00 25.88 169 ASP B CA 1
ATOM 2903 C C . ASP B 2 169 ? -32.520 20.096 11.715 1.00 26.19 169 ASP B C 1
ATOM 2904 O O . ASP B 2 169 ? -33.498 20.041 12.465 1.00 24.96 169 ASP B O 1
ATOM 2909 N N . SER B 2 170 ? -32.003 21.236 11.255 1.00 30.37 170 SER B N 1
ATOM 2910 C CA . SER B 2 170 ? -32.609 22.549 11.502 1.00 23.88 170 SER B CA 1
ATOM 2911 C C . SER B 2 170 ? -32.684 22.981 12.972 1.00 23.51 170 SER B C 1
ATOM 2912 O O . SER B 2 170 ? -33.472 23.861 13.326 1.00 22.26 170 SER B O 1
ATOM 2915 N N . THR B 2 171 ? -31.852 22.386 13.820 1.00 21.76 171 THR B N 1
ATOM 2916 C CA . THR B 2 171 ? -31.810 22.778 15.224 1.00 23.81 171 THR B CA 1
ATOM 2917 C C . THR B 2 171 ? -30.752 23.840 15.529 1.00 22.63 171 THR B C 1
ATOM 2918 O O . THR B 2 171 ? -29.927 24.193 14.674 1.00 20.61 171 THR B O 1
ATOM 2922 N N . TYR B 2 172 ? -30.777 24.323 16.770 1.00 19.80 172 TYR B N 1
ATOM 2923 C CA . TYR B 2 172 ? -29.730 25.199 17.295 1.00 22.18 172 TYR B CA 1
ATOM 2924 C C . TYR B 2 172 ? -29.018 24.553 18.479 1.00 22.33 172 TYR B C 1
ATOM 2925 O O . TYR B 2 172 ? -29.552 23.647 19.122 1.00 18.61 172 TYR B O 1
ATOM 2934 N N . SER B 2 173 ? -27.804 25.023 18.751 1.00 17.28 173 SER B N 1
ATOM 2935 C CA . SER B 2 173 ? -27.048 24.585 19.915 1.00 19.79 173 SER B CA 1
ATOM 2936 C C . SER B 2 173 ? -26.462 25.810 20.596 1.00 21.21 173 SER B C 1
ATOM 2937 O O . SER B 2 173 ? -26.203 26.832 19.939 1.00 17.96 173 SER B O 1
ATOM 2940 N N . LEU B 2 174 ? -26.271 25.710 21.911 1.00 18.70 174 LEU B N 1
ATOM 2941 C CA . LEU B 2 174 ? -25.824 26.838 22.719 1.00 18.61 174 LEU B CA 1
ATOM 2942 C C . LEU B 2 174 ? -24.760 26.375 23.693 1.00 19.55 174 LEU B C 1
ATOM 2943 O O . LEU B 2 174 ? -24.840 25.279 24.263 1.00 18.00 174 LEU B O 1
ATOM 2948 N N . SER B 2 175 ? -23.772 27.228 23.902 1.00 16.98 175 SER B N 1
ATOM 2949 C CA . SER B 2 175 ? -22.705 26.938 24.845 1.00 17.25 175 SER B CA 1
ATOM 2950 C C . SER B 2 175 ? -22.562 28.153 25.734 1.00 20.09 175 SER B C 1
ATOM 2951 O O . SER B 2 175 ? -22.518 29.288 25.250 1.00 18.13 175 SER B O 1
ATOM 2954 N N . SER B 2 176 ? -22.522 27.909 27.038 1.00 19.90 176 SER B N 1
ATOM 2955 C CA . SER B 2 176 ? -22.388 28.966 28.034 1.00 18.72 176 SER B CA 1
ATOM 2956 C C . SER B 2 176 ? -21.171 28.632 28.886 1.00 17.80 176 SER B C 1
ATOM 2957 O O . SER B 2 176 ? -20.978 27.478 29.262 1.00 18.87 176 SER B O 1
ATOM 2960 N N . THR B 2 177 ? -20.343 29.630 29.176 1.00 18.99 177 THR B N 1
ATOM 2961 C CA . THR B 2 177 ? -19.152 29.411 29.996 1.00 17.04 177 THR B CA 1
ATOM 2962 C C . THR B 2 177 ? -19.225 30.259 31.256 1.00 20.68 177 THR B C 1
ATOM 2963 O O . THR B 2 177 ? -19.420 31.472 31.169 1.00 17.32 177 THR B O 1
ATOM 2967 N N . LEU B 2 178 ? -19.089 29.609 32.416 1.00 17.50 178 LEU B N 1
ATOM 2968 C CA . LEU B 2 178 ? -18.958 30.307 33.694 1.00 20.44 178 LEU B CA 1
ATOM 2969 C C . LEU B 2 178 ? -17.486 30.358 34.062 1.00 18.35 178 LEU B C 1
ATOM 2970 O O . LEU B 2 178 ? -16.818 29.332 34.104 1.00 19.69 178 LEU B O 1
ATOM 2975 N N . THR B 2 179 ? -16.975 31.548 34.329 1.00 18.39 179 THR B N 1
ATOM 2976 C CA . THR B 2 179 ? -15.560 31.685 34.624 1.00 19.93 179 THR B CA 1
ATOM 2977 C C . THR B 2 179 ? -15.347 32.288 36.015 1.00 22.41 179 THR B C 1
ATOM 2978 O O . THR B 2 179 ? -15.849 33.374 36.321 1.00 21.15 179 THR B O 1
ATOM 2982 N N . LEU B 2 180 ? -14.627 31.555 36.861 1.00 19.90 180 LEU B N 1
ATOM 2983 C CA . LEU B 2 180 ? -14.273 32.018 38.199 1.00 20.42 180 LEU B CA 1
ATOM 2984 C C . LEU B 2 180 ? -12.778 31.900 38.329 1.00 19.22 180 LEU B C 1
ATOM 2985 O O . LEU B 2 180 ? -12.139 31.171 37.569 1.00 19.56 180 LEU B O 1
ATOM 2990 N N . SER B 2 181 ? -12.207 32.575 39.311 1.00 20.64 181 SER B N 1
ATOM 2991 C CA . SER B 2 181 ? -10.807 32.338 39.602 1.00 21.24 181 SER B CA 1
ATOM 2992 C C . SER B 2 181 ? -10.741 30.957 40.231 1.00 21.86 181 SER B C 1
ATOM 2993 O O . SER B 2 181 ? -11.755 30.444 40.703 1.00 20.30 181 SER B O 1
ATOM 2996 N N . LYS B 2 182 ? -9.561 30.346 40.230 1.00 23.32 182 LYS B N 1
ATOM 2997 C CA . LYS B 2 182 ? -9.368 29.061 40.905 1.00 23.20 182 LYS B CA 1
ATOM 2998 C C . LYS B 2 182 ? -9.803 29.087 42.376 1.00 26.64 182 LYS B C 1
ATOM 2999 O O . LYS B 2 182 ? -10.565 28.219 42.829 1.00 24.68 182 LYS B O 1
ATOM 3005 N N . ALA B 2 183 ? -9.325 30.081 43.118 1.00 24.28 183 ALA B N 1
ATOM 3006 C CA . ALA B 2 183 ? -9.592 30.150 44.555 1.00 26.14 183 ALA B CA 1
ATOM 3007 C C . ALA B 2 183 ? -11.088 30.262 44.827 1.00 26.02 183 ALA B C 1
ATOM 3008 O O . ALA B 2 183 ? -11.609 29.683 45.773 1.00 25.39 183 ALA B O 1
ATOM 3010 N N . ASP B 2 184 ? -11.774 31.016 43.983 1.00 23.71 184 ASP B N 1
ATOM 3011 C CA . ASP B 2 184 ? -13.204 31.191 44.117 1.00 24.15 184 ASP B CA 1
ATOM 3012 C C . ASP B 2 184 ? -13.890 29.853 43.842 1.00 22.92 184 ASP B C 1
ATOM 3013 O O . ASP B 2 184 ? -14.760 29.420 44.596 1.00 23.59 184 ASP B O 1
ATOM 3018 N N . TYR B 2 185 ? -13.469 29.191 42.766 1.00 24.33 185 TYR B N 1
ATOM 3019 C CA . TYR B 2 185 ? -13.985 27.877 42.399 1.00 18.49 185 TYR B CA 1
ATOM 3020 C C . TYR B 2 185 ? -13.871 26.910 43.565 1.00 24.54 185 TYR B C 1
ATOM 3021 O O . TYR B 2 185 ? -14.814 26.166 43.868 1.00 23.60 185 TYR B O 1
ATOM 3030 N N . GLU B 2 186 ? -12.721 26.931 44.232 1.00 22.48 186 GLU B N 1
ATOM 3031 C CA . GLU B 2 186 ? -12.466 25.995 45.326 1.00 28.83 186 GLU B CA 1
ATOM 3032 C C . GLU B 2 186 ? -13.196 26.317 46.639 1.00 28.97 186 GLU B C 1
ATOM 3033 O O . GLU B 2 186 ? -13.045 25.590 47.622 1.00 33.78 186 GLU B O 1
ATOM 3039 N N . LYS B 2 187 ? -13.983 27.391 46.647 1.00 26.68 187 LYS B N 1
ATOM 3040 C CA . LYS B 2 187 ? -14.755 27.789 47.824 1.00 28.17 187 LYS B CA 1
ATOM 3041 C C . LYS B 2 187 ? -16.188 27.293 47.771 1.00 31.02 187 LYS B C 1
ATOM 3042 O O . LYS B 2 187 ? -16.948 27.460 48.731 1.00 31.49 187 LYS B O 1
ATOM 3048 N N . HIS B 2 188 ? -16.564 26.686 46.651 1.00 26.73 188 HIS B N 1
ATOM 3049 C CA . HIS B 2 188 ? -17.949 26.253 46.463 1.00 24.06 188 HIS B CA 1
ATOM 3050 C C . HIS B 2 188 ? -17.991 24.786 46.069 1.00 24.92 188 HIS B C 1
ATOM 3051 O O . HIS B 2 188 ? -17.002 24.244 45.563 1.00 24.55 188 HIS B O 1
ATOM 3058 N N . LYS B 2 189 ? -19.133 24.148 46.295 1.00 20.31 189 LYS B N 1
ATOM 3059 C CA . LYS B 2 189 ? -19.242 22.711 46.096 1.00 21.88 189 LYS B CA 1
ATOM 3060 C C . LYS B 2 189 ? -20.074 22.385 44.863 1.00 24.35 189 LYS B C 1
ATOM 3061 O O . LYS B 2 189 ? -19.615 21.667 43.972 1.00 22.38 189 LYS B O 1
ATOM 3067 N N . VAL B 2 190 ? -21.288 22.931 44.798 1.00 20.65 190 VAL B N 1
ATOM 3068 C CA . VAL B 2 190 ? -22.241 22.521 43.770 1.00 19.94 190 VAL B CA 1
ATOM 3069 C C . VAL B 2 190 ? -22.273 23.497 42.588 1.00 21.37 190 VAL B C 1
ATOM 3070 O O . VAL B 2 190 ? -22.515 24.698 42.754 1.00 23.91 190 VAL B O 1
ATOM 3074 N N . TYR B 2 191 ? -22.015 22.971 41.397 1.00 19.23 191 TYR B N 1
ATOM 3075 C CA . TYR B 2 191 ? -22.024 23.783 40.186 1.00 21.33 191 TYR B CA 1
ATOM 3076 C C . TYR B 2 191 ? -23.133 23.299 39.268 1.00 21.02 191 TYR B C 1
ATOM 3077 O O . TYR B 2 191 ? -23.184 22.124 38.933 1.00 20.12 191 TYR B O 1
ATOM 3086 N N . ALA B 2 192 ? -24.034 24.194 38.877 1.00 18.49 192 ALA B N 1
ATOM 3087 C CA . ALA B 2 192 ? -25.218 23.759 38.146 1.00 22.04 192 ALA B CA 1
ATOM 3088 C C . ALA B 2 192 ? -25.597 24.740 37.044 1.00 21.24 192 ALA B C 1
ATOM 3089 O O . ALA B 2 192 ? -25.484 25.947 37.216 1.00 20.93 192 ALA B O 1
ATOM 3091 N N . CYS B 2 193 ? -26.047 24.220 35.907 1.00 23.66 193 CYS B N 1
ATOM 3092 C CA . CYS B 2 193 ? -26.720 25.080 34.949 1.00 23.22 193 CYS B CA 1
ATOM 3093 C C . CYS B 2 193 ? -28.179 24.659 34.819 1.00 21.88 193 CYS B C 1
ATOM 3094 O O . CYS B 2 193 ? -28.497 23.467 34.778 1.00 21.80 193 CYS B O 1
ATOM 3097 N N . GLU B 2 194 ? -29.062 25.650 34.788 1.00 22.20 194 GLU B N 1
ATOM 3098 C CA . GLU B 2 194 ? -30.496 25.403 34.761 1.00 26.62 194 GLU B CA 1
ATOM 3099 C C . GLU B 2 194 ? -31.074 25.916 33.446 1.00 24.81 194 GLU B C 1
ATOM 3100 O O . GLU B 2 194 ? -30.954 27.097 33.113 1.00 24.70 194 GLU B O 1
ATOM 3106 N N . VAL B 2 195 ? -31.699 25.015 32.705 1.00 27.79 195 VAL B N 1
ATOM 3107 C CA . VAL B 2 195 ? -32.128 25.304 31.343 1.00 29.89 195 VAL B CA 1
ATOM 3108 C C . VAL B 2 195 ? -33.645 25.361 31.225 1.00 29.16 195 VAL B C 1
ATOM 3109 O O . VAL B 2 195 ? -34.342 24.466 31.702 1.00 26.82 195 VAL B O 1
ATOM 3113 N N . THR B 2 196 ? -34.147 26.413 30.582 1.00 29.22 196 THR B N 1
ATOM 3114 C CA . THR B 2 196 ? -35.567 26.520 30.291 1.00 31.21 196 THR B CA 1
ATOM 3115 C C . THR B 2 196 ? -35.786 26.707 28.792 1.00 33.34 196 THR B C 1
ATOM 3116 O O . THR B 2 196 ? -35.082 27.497 28.147 1.00 30.51 196 THR B O 1
ATOM 3120 N N . HIS B 2 197 ? -36.752 25.968 28.245 1.00 28.45 197 HIS B N 1
ATOM 3121 C CA . HIS B 2 197 ? -36.991 25.939 26.802 1.00 33.98 197 HIS B CA 1
ATOM 3122 C C . HIS B 2 197 ? -38.394 25.394 26.547 1.00 35.24 197 HIS B C 1
ATOM 3123 O O . HIS B 2 197 ? -38.928 24.665 27.386 1.00 33.50 197 HIS B O 1
ATOM 3130 N N . GLN B 2 198 ? -38.977 25.732 25.393 1.00 33.26 198 GLN B N 1
ATOM 3131 C CA . GLN B 2 198 ? -40.345 25.327 25.052 1.00 28.70 198 GLN B CA 1
ATOM 3132 C C . GLN B 2 198 ? -40.507 23.821 25.014 1.00 31.30 198 GLN B C 1
ATOM 3133 O O . GLN B 2 198 ? -41.565 23.296 25.337 1.00 34.61 198 GLN B O 1
ATOM 3139 N N . GLY B 2 199 ? -39.459 23.121 24.606 1.00 31.47 199 GLY B N 1
ATOM 3140 C CA . GLY B 2 199 ? -39.515 21.675 24.524 1.00 30.34 199 GLY B CA 1
ATOM 3141 C C . GLY B 2 199 ? -39.505 20.955 25.867 1.00 33.96 199 GLY B C 1
ATOM 3142 O O . GLY B 2 199 ? -39.640 19.732 25.900 1.00 33.90 199 GLY B O 1
ATOM 3143 N N . LEU B 2 200 ? -39.342 21.698 26.963 1.00 30.19 200 LEU B N 1
ATOM 3144 C CA . LEU B 2 200 ? -39.245 21.101 28.302 1.00 32.87 200 LEU B CA 1
ATOM 3145 C C . LEU B 2 200 ? -40.433 21.486 29.186 1.00 35.40 200 LEU B C 1
ATOM 3146 O O . LEU B 2 200 ? -40.695 22.680 29.409 1.00 30.74 200 LEU B O 1
ATOM 3151 N N . SER B 2 201 ? -41.138 20.473 29.691 1.00 34.18 201 SER B N 1
ATOM 3152 C CA . SER B 2 201 ? -42.300 20.696 30.552 1.00 43.11 201 SER B CA 1
ATOM 3153 C C . SER B 2 201 ? -41.877 21.432 31.814 1.00 43.81 201 SER B C 1
ATOM 3154 O O . SER B 2 201 ? -42.633 22.247 32.351 1.00 50.90 201 SER B O 1
ATOM 3157 N N . SER B 2 202 ? -40.660 21.141 32.275 1.00 39.38 202 SER B N 1
ATOM 3158 C CA . SER B 2 202 ? -40.061 21.831 33.418 1.00 41.44 202 SER B CA 1
ATOM 3159 C C . SER B 2 202 ? -38.559 22.013 33.181 1.00 38.12 202 SER B C 1
ATOM 3160 O O . SER B 2 202 ? -37.974 21.271 32.389 1.00 40.62 202 SER B O 1
ATOM 3163 N N . PRO B 2 203 ? -37.934 23.002 33.855 1.00 34.44 203 PRO B N 1
ATOM 3164 C CA . PRO B 2 203 ? -36.490 23.254 33.700 1.00 35.30 203 PRO B CA 1
ATOM 3165 C C . PRO B 2 203 ? -35.632 22.028 33.968 1.00 33.85 203 PRO B C 1
ATOM 3166 O O . PRO B 2 203 ? -35.916 21.264 34.894 1.00 32.09 203 PRO B O 1
ATOM 3170 N N . VAL B 2 204 ? -34.600 21.846 33.150 1.00 29.10 204 VAL B N 1
ATOM 3171 C CA . VAL B 2 204 ? -33.629 20.780 33.352 1.00 29.14 204 VAL B CA 1
ATOM 3172 C C . VAL B 2 204 ? -32.394 21.341 34.052 1.00 29.95 204 VAL B C 1
ATOM 3173 O O . VAL B 2 204 ? -31.849 22.365 33.631 1.00 28.21 204 VAL B O 1
ATOM 3177 N N . THR B 2 205 ? -31.961 20.681 35.125 1.00 24.45 205 THR B N 1
ATOM 3178 C CA . THR B 2 205 ? -30.714 21.051 35.797 1.00 29.44 205 THR B CA 1
ATOM 3179 C C . THR B 2 205 ? -29.661 19.963 35.605 1.00 28.90 205 THR B C 1
ATOM 3180 O O . THR B 2 205 ? -29.935 18.768 35.786 1.00 25.34 205 THR B O 1
ATOM 3184 N N . LYS B 2 206 ? -28.465 20.367 35.190 1.00 21.54 206 LYS B N 1
ATOM 3185 C CA . LYS B 2 206 ? -27.338 19.456 35.197 1.00 21.97 206 LYS B CA 1
ATOM 3186 C C . LYS B 2 206 ? -26.324 20.039 36.166 1.00 27.64 206 LYS B C 1
ATOM 3187 O O . LYS B 2 206 ? -26.045 21.244 36.137 1.00 21.29 206 LYS B O 1
ATOM 3193 N N . SER B 2 207 ? -25.773 19.193 37.027 1.00 25.69 207 SER B N 1
ATOM 3194 C CA . SER B 2 207 ? -24.864 19.687 38.046 1.00 23.13 207 SER B CA 1
ATOM 3195 C C . SER B 2 207 ? -23.794 18.665 38.359 1.00 24.26 207 SER B C 1
ATOM 3196 O O . SER B 2 207 ? -23.900 17.495 37.976 1.00 25.01 207 SER B O 1
ATOM 3199 N N . PHE B 2 208 ? -22.759 19.119 39.052 1.00 21.65 208 PHE B N 1
ATOM 3200 C CA . PHE B 2 208 ? -21.734 18.237 39.574 1.00 24.69 208 PHE B CA 1
ATOM 3201 C C . PHE B 2 208 ? -21.255 18.864 40.872 1.00 26.75 208 PHE B C 1
ATOM 3202 O O . PHE B 2 208 ? -21.489 20.056 41.110 1.00 24.08 208 PHE B O 1
ATOM 3210 N N . ASN B 2 209 ? -20.629 18.053 41.722 1.00 27.30 209 ASN B N 1
ATOM 3211 C CA . ASN B 2 209 ? -20.006 18.538 42.947 1.00 28.96 209 ASN B CA 1
ATOM 3212 C C . ASN B 2 209 ? -18.505 18.538 42.745 1.00 30.10 209 ASN B C 1
ATOM 3213 O O . ASN B 2 209 ? -17.952 17.550 42.262 1.00 31.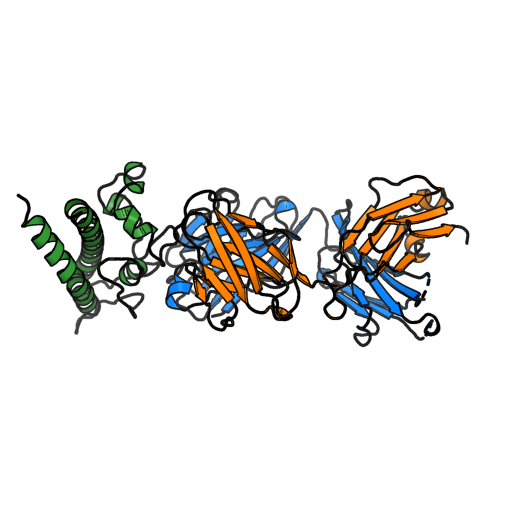93 209 ASN B O 1
ATOM 3218 N N . ARG B 2 210 ? -17.850 19.639 43.107 1.00 29.78 210 ARG B N 1
ATOM 3219 C CA . ARG B 2 210 ? -16.416 19.808 42.866 1.00 31.29 210 ARG B CA 1
ATOM 3220 C C . ARG B 2 210 ? -15.551 18.657 43.408 1.00 36.17 210 ARG B C 1
ATOM 3221 O O . ARG B 2 210 ? -14.626 18.195 42.738 1.00 44.02 210 ARG B O 1
ATOM 3229 N N . GLY B 2 211 ? -15.860 18.165 44.595 1.00 34.94 211 GLY B N 1
ATOM 3230 C CA . GLY B 2 211 ? -15.087 17.050 45.121 1.00 50.47 211 GLY B CA 1
ATOM 3231 C C . GLY B 2 211 ? -15.134 15.767 44.292 1.00 50.72 211 GLY B C 1
ATOM 3232 O O . GLY B 2 211 ? -14.155 15.016 44.235 1.00 51.91 211 GLY B O 1
ATOM 3233 N N . GLU B 2 212 ? -16.272 15.520 43.646 1.00 49.79 212 GLU B N 1
ATOM 3234 C CA . GLU B 2 212 ? -16.523 14.249 42.969 1.00 49.70 212 GLU B CA 1
ATOM 3235 C C . GLU B 2 212 ? -16.462 14.363 41.443 1.00 52.18 212 GLU B C 1
ATOM 3236 O O . GLU B 2 212 ? -17.448 14.711 40.786 1.00 55.47 212 GLU B O 1
ATOM 3242 N N . ALA C 3 1 ? -52.283 70.137 -17.632 1.00 67.63 130 ALA C N 1
ATOM 3243 C CA . ALA C 3 1 ? -51.846 68.983 -18.410 1.00 68.04 130 ALA C CA 1
ATOM 3244 C C . ALA C 3 1 ? -50.755 69.415 -19.368 1.00 67.57 130 ALA C C 1
ATOM 3245 O O . ALA C 3 1 ? -49.612 68.970 -19.265 1.00 70.64 130 ALA C O 1
ATOM 3247 N N . LEU C 3 2 ? -51.114 70.293 -20.297 1.00 63.74 131 LEU C N 1
ATOM 3248 C CA . LEU C 3 2 ? -50.156 70.805 -21.264 1.00 63.85 131 LEU C CA 1
ATOM 3249 C C . LEU C 3 2 ? -49.051 71.606 -20.571 1.00 61.76 131 LEU C C 1
ATOM 3250 O O . LEU C 3 2 ? -47.872 71.442 -20.884 1.00 56.37 131 LEU C O 1
ATOM 3255 N N . LEU C 3 3 ? -49.436 72.492 -19.656 1.00 63.27 132 LEU C N 1
ATOM 3256 C CA . LEU C 3 3 ? -48.477 73.406 -19.032 1.00 62.27 132 LEU C CA 1
ATOM 3257 C C . LEU C 3 3 ? -47.391 72.676 -18.241 1.00 60.26 132 LEU C C 1
ATOM 3258 O O . LEU C 3 3 ? -46.233 73.111 -18.198 1.00 53.61 132 LEU C O 1
ATOM 3263 N N . ASP C 3 4 ? -47.776 71.568 -17.616 1.00 60.85 133 ASP C N 1
ATOM 3264 C CA . ASP C 3 4 ? -46.862 70.783 -16.797 1.00 59.32 133 ASP C CA 1
ATOM 3265 C C . ASP C 3 4 ? -45.902 69.990 -17.673 1.00 54.79 133 ASP C C 1
ATOM 3266 O O . ASP C 3 4 ? -44.727 69.827 -17.329 1.00 49.78 133 ASP C O 1
ATOM 3271 N N . GLU C 3 5 ? -46.414 69.492 -18.798 1.00 53.15 134 GLU C N 1
ATOM 3272 C CA . GLU C 3 5 ? -45.603 68.768 -19.773 1.00 49.66 134 GLU C CA 1
ATOM 3273 C C . GLU C 3 5 ? -44.487 69.661 -20.298 1.00 47.40 134 GLU C C 1
ATOM 3274 O O . GLU C 3 5 ? -43.330 69.243 -20.376 1.00 43.29 134 GLU C O 1
ATOM 3280 N N . LEU C 3 6 ? -44.842 70.896 -20.649 1.00 45.54 135 LEU C N 1
ATOM 3281 C CA . LEU C 3 6 ? -43.873 71.857 -21.158 1.00 45.54 135 LEU C CA 1
ATOM 3282 C C . LEU C 3 6 ? -42.750 72.109 -20.152 1.00 39.24 135 LEU C C 1
ATOM 3283 O O . LEU C 3 6 ? -41.591 72.265 -20.540 1.00 35.99 135 LEU C O 1
ATOM 3288 N N . LYS C 3 7 ? -43.087 72.128 -18.865 1.00 42.58 136 LYS C N 1
ATOM 3289 C CA . LYS C 3 7 ? -42.083 72.361 -17.828 1.00 35.49 136 LYS C CA 1
ATOM 3290 C C . LYS C 3 7 ? -41.052 71.226 -17.742 1.00 36.21 136 LYS C C 1
ATOM 3291 O O . LYS C 3 7 ? -39.843 71.470 -17.643 1.00 33.27 136 LYS C O 1
ATOM 3297 N N . ALA C 3 8 ? -41.536 69.987 -17.776 1.00 35.25 137 ALA C N 1
ATOM 3298 C CA . ALA C 3 8 ? -40.665 68.822 -17.659 1.00 34.98 137 ALA C CA 1
ATOM 3299 C C . ALA C 3 8 ? -39.853 68.639 -18.932 1.00 30.60 137 ALA C C 1
ATOM 3300 O O . ALA C 3 8 ? -38.656 68.376 -18.887 1.00 30.20 137 ALA C O 1
ATOM 3302 N N . LEU C 3 9 ? -40.519 68.776 -20.072 1.00 30.88 138 LEU C N 1
ATOM 3303 C CA . LEU C 3 9 ? -39.863 68.718 -21.370 1.00 28.36 138 LEU C CA 1
ATOM 3304 C C . LEU C 3 9 ? -38.727 69.731 -21.495 1.00 27.35 138 LEU C C 1
ATOM 3305 O O . LEU C 3 9 ? -37.660 69.412 -22.026 1.00 25.67 138 LEU C O 1
ATOM 3310 N N . THR C 3 10 ? -38.977 70.958 -21.042 1.00 28.74 139 THR C N 1
ATOM 3311 C CA . THR C 3 10 ? -37.997 72.051 -21.116 1.00 29.20 139 THR C CA 1
ATOM 3312 C C . THR C 3 10 ? -36.786 71.809 -20.210 1.00 25.32 139 THR C C 1
ATOM 3313 O O . THR C 3 10 ? -35.651 72.100 -20.580 1.00 25.04 139 THR C O 1
ATOM 3317 N N . ALA C 3 11 ? -37.040 71.281 -19.020 1.00 27.82 140 ALA C N 1
ATOM 3318 C CA . ALA C 3 11 ? -35.972 70.880 -18.114 1.00 25.53 140 ALA C CA 1
ATOM 3319 C C . ALA C 3 11 ? -35.109 69.781 -18.745 1.00 23.00 140 ALA C C 1
ATOM 3320 O O . ALA C 3 11 ? -33.880 69.829 -18.665 1.00 24.59 140 ALA C O 1
ATOM 3322 N N . GLU C 3 12 ? -35.744 68.782 -19.358 1.00 23.54 141 GLU C N 1
ATOM 3323 C CA . GLU C 3 12 ? -34.989 67.717 -20.023 1.00 20.15 141 GLU C CA 1
ATOM 3324 C C . GLU C 3 12 ? -34.133 68.266 -21.173 1.00 23.99 141 GLU C C 1
ATOM 3325 O O . GLU C 3 12 ? -32.949 67.919 -21.328 1.00 19.18 141 GLU C O 1
ATOM 3331 N N . LEU C 3 13 ? -34.719 69.151 -21.966 1.00 26.35 142 LEU C N 1
ATOM 3332 C CA . LEU C 3 13 ? -33.975 69.789 -23.048 1.00 23.93 142 LEU C CA 1
ATOM 3333 C C . LEU C 3 13 ? -32.804 70.616 -22.500 1.00 25.81 142 LEU C C 1
ATOM 3334 O O . LEU C 3 13 ? -31.728 70.661 -23.106 1.00 25.43 142 LEU C O 1
ATOM 3339 N N . LYS C 3 14 ? -33.007 71.261 -21.352 1.00 25.29 143 LYS C N 1
ATOM 3340 C CA . LYS C 3 14 ? -31.935 72.042 -20.727 1.00 29.60 143 LYS C CA 1
ATOM 3341 C C . LYS C 3 14 ? -30.712 71.168 -20.407 1.00 26.37 143 LYS C C 1
ATOM 3342 O O . LYS C 3 14 ? -29.573 71.578 -20.635 1.00 27.41 143 LYS C O 1
ATOM 3348 N N . VAL C 3 15 ? -30.949 69.959 -19.896 1.00 23.76 144 VAL C N 1
ATOM 3349 C CA . VAL C 3 15 ? -29.840 69.055 -19.601 1.00 24.40 144 VAL C CA 1
ATOM 3350 C C . VAL C 3 15 ? -29.125 68.683 -20.901 1.00 22.80 144 VAL C C 1
ATOM 3351 O O . VAL C 3 15 ? -27.891 68.627 -20.937 1.00 23.85 144 VAL C O 1
ATOM 3355 N N . TYR C 3 16 ? -29.887 68.453 -21.973 1.00 23.23 145 TYR C N 1
ATOM 3356 C CA . TYR C 3 16 ? -29.276 68.192 -23.280 1.00 21.62 145 TYR C CA 1
ATOM 3357 C C . TYR C 3 16 ? -28.407 69.371 -23.742 1.00 23.76 145 TYR C C 1
ATOM 3358 O O . TYR C 3 16 ? -27.341 69.178 -24.322 1.00 23.52 145 TYR C O 1
ATOM 3367 N N . SER C 3 17 ? -28.861 70.597 -23.502 1.00 23.87 146 SER C N 1
ATOM 3368 C CA . SER C 3 17 ? -28.091 71.751 -23.963 1.00 25.90 146 SER C CA 1
ATOM 3369 C C . SER C 3 17 ? -26.797 71.857 -23.168 1.00 27.64 146 SER C C 1
ATOM 3370 O O . SER C 3 17 ? -25.748 72.164 -23.726 1.00 25.04 146 SER C O 1
ATOM 3373 N N . VAL C 3 18 ? -26.870 71.605 -21.864 1.00 25.36 147 VAL C N 1
ATOM 3374 C CA . VAL C 3 18 ? -25.654 71.558 -21.046 1.00 26.47 147 VAL C CA 1
ATOM 3375 C C . VAL C 3 18 ? -24.656 70.541 -21.615 1.00 25.51 147 VAL C C 1
ATOM 3376 O O . VAL C 3 18 ? -23.448 70.813 -21.698 1.00 26.02 147 VAL C O 1
ATOM 3380 N N . ILE C 3 19 ? -25.163 69.381 -22.029 1.00 24.76 148 ILE C N 1
ATOM 3381 C CA . ILE C 3 19 ? -24.306 68.349 -22.614 1.00 23.14 148 ILE C CA 1
ATOM 3382 C C . ILE C 3 19 ? -23.692 68.829 -23.939 1.00 29.11 148 ILE C C 1
ATOM 3383 O O . ILE C 3 19 ? -22.478 68.719 -24.134 1.00 24.15 148 ILE C O 1
ATOM 3388 N N . GLN C 3 20 ? -24.526 69.368 -24.829 1.00 27.76 149 GLN C N 1
ATOM 3389 C CA . GLN C 3 20 ? -24.055 69.907 -26.108 1.00 29.81 149 GLN C CA 1
ATOM 3390 C C . GLN C 3 20 ? -22.956 70.931 -25.886 1.00 29.99 149 GLN C C 1
ATOM 3391 O O . GLN C 3 20 ? -21.981 70.982 -26.629 1.00 35.92 149 GLN C O 1
ATOM 3397 N N . SER C 3 21 ? -23.127 71.745 -24.852 1.00 29.01 150 SER C N 1
ATOM 3398 C CA . SER C 3 21 ? -22.174 72.789 -24.526 1.00 29.54 150 SER C CA 1
ATOM 3399 C C . SER C 3 21 ? -20.796 72.178 -24.259 1.00 36.25 150 SER C C 1
ATOM 3400 O O . SER C 3 21 ? -19.785 72.613 -24.834 1.00 34.87 150 SER C O 1
ATOM 3403 N N . GLN C 3 22 ? -20.768 71.152 -23.407 1.00 28.06 151 GLN C N 1
ATOM 3404 C CA . GLN C 3 22 ? -19.532 70.441 -23.079 1.00 28.77 151 GLN C CA 1
ATOM 3405 C C . GLN C 3 22 ? -18.852 69.848 -24.305 1.00 33.77 151 GLN C C 1
ATOM 3406 O O . GLN C 3 22 ? -17.634 69.939 -24.452 1.00 32.01 151 GLN C O 1
ATOM 3412 N N . ILE C 3 23 ? -19.647 69.232 -25.175 1.00 29.83 152 ILE C N 1
ATOM 3413 C CA . ILE C 3 23 ? -19.143 68.654 -26.414 1.00 30.11 152 ILE C CA 1
ATOM 3414 C C . ILE C 3 23 ? -18.569 69.733 -27.330 1.00 36.49 152 ILE C C 1
ATOM 3415 O O . ILE C 3 23 ? -17.470 69.586 -27.879 1.00 31.09 152 ILE C O 1
ATOM 3420 N N . ASN C 3 24 ? -19.321 70.813 -27.506 1.00 37.09 153 ASN C N 1
ATOM 3421 C CA . ASN C 3 24 ? -18.853 71.919 -28.329 1.00 37.98 153 ASN C CA 1
ATOM 3422 C C . ASN C 3 24 ? -17.528 72.486 -27.827 1.00 38.03 153 ASN C C 1
ATOM 3423 O O . ASN C 3 24 ? -16.638 72.800 -28.612 1.00 39.84 153 ASN C O 1
ATOM 3428 N N . ALA C 3 25 ? -17.400 72.621 -26.512 1.00 38.89 154 ALA C N 1
ATOM 3429 C CA . ALA C 3 25 ? -16.162 73.126 -25.931 1.00 37.18 154 ALA C CA 1
ATOM 3430 C C . ALA C 3 25 ? -15.011 72.170 -26.219 1.00 41.02 154 ALA C C 1
ATOM 3431 O O . ALA C 3 25 ? -13.861 72.590 -26.366 1.00 44.23 154 ALA C O 1
ATOM 3433 N N . ALA C 3 26 ? -15.320 70.881 -26.304 1.00 40.43 155 ALA C N 1
ATOM 3434 C CA . ALA C 3 26 ? -14.310 69.888 -26.654 1.00 39.82 155 ALA C CA 1
ATOM 3435 C C . ALA C 3 26 ? -13.900 69.996 -28.124 1.00 38.41 155 ALA C C 1
ATOM 3436 O O . ALA C 3 26 ? -12.717 69.923 -28.443 1.00 38.94 155 ALA C O 1
ATOM 3438 N N . LEU C 3 27 ? -14.888 70.145 -29.008 1.00 40.29 156 LEU C N 1
ATOM 3439 C CA . LEU C 3 27 ? -14.654 70.336 -30.444 1.00 36.88 156 LEU C CA 1
ATOM 3440 C C . LEU C 3 27 ? -13.856 71.601 -30.748 1.00 40.33 156 LEU C C 1
ATOM 3441 O O . LEU C 3 27 ? -13.047 71.630 -31.675 1.00 42.01 156 LEU C O 1
ATOM 3446 N N . SER C 3 28 ? -14.107 72.650 -29.975 1.00 38.98 157 SER C N 1
ATOM 3447 C CA . SER C 3 28 ? -13.393 73.913 -30.123 1.00 44.89 157 SER C CA 1
ATOM 3448 C C . SER C 3 28 ? -11.908 73.820 -29.772 1.00 45.97 157 SER C C 1
ATOM 3449 O O . SER C 3 28 ? -11.075 74.448 -30.423 1.00 49.43 157 SER C O 1
ATOM 3452 N N . ALA C 3 29 ? -11.579 73.037 -28.750 1.00 46.14 158 ALA C N 1
ATOM 3453 C CA . ALA C 3 29 ? -10.191 72.901 -28.316 1.00 45.19 158 ALA C CA 1
ATOM 3454 C C . ALA C 3 29 ? -9.480 71.700 -28.931 1.00 47.22 158 ALA C C 1
ATOM 3455 O O . ALA C 3 29 ? -8.349 71.392 -28.547 1.00 53.02 158 ALA C O 1
ATOM 3457 N N . LYS C 3 30 ? -10.143 71.032 -29.877 1.00 44.99 159 LYS C N 1
ATOM 3458 C CA . LYS C 3 30 ? -9.634 69.797 -30.482 1.00 46.77 159 LYS C CA 1
ATOM 3459 C C . LYS C 3 30 ? -9.310 68.769 -29.404 1.00 50.60 159 LYS C C 1
ATOM 3460 O O . LYS C 3 30 ? -8.224 68.184 -29.396 1.00 47.35 159 LYS C O 1
ATOM 3466 N N . GLN C 3 31 ? -10.253 68.566 -28.489 1.00 47.14 160 GLN C N 1
ATOM 3467 C CA . GLN C 3 31 ? -10.065 67.633 -27.386 1.00 42.91 160 GLN C CA 1
ATOM 3468 C C . GLN C 3 31 ? -11.112 66.540 -27.442 1.00 42.32 160 GLN C C 1
ATOM 3469 O O . GLN C 3 31 ? -12.204 66.735 -27.979 1.00 36.90 160 GLN C O 1
ATOM 3475 N N . GLY C 3 32 ? -10.775 65.384 -26.887 1.00 39.04 161 GLY C N 1
ATOM 3476 C CA . GLY C 3 32 ? -11.763 64.351 -26.672 1.00 37.12 161 GLY C CA 1
ATOM 3477 C C . GLY C 3 32 ? -12.630 64.734 -25.485 1.00 34.08 161 GLY C C 1
ATOM 3478 O O . GLY C 3 32 ? -12.362 65.734 -24.812 1.00 33.24 161 GLY C O 1
ATOM 3479 N N . ILE C 3 33 ? -13.673 63.955 -25.225 1.00 32.71 162 ILE C N 1
ATOM 3480 C CA . ILE C 3 33 ? -14.526 64.221 -24.071 1.00 29.63 162 ILE C CA 1
ATOM 3481 C C . ILE C 3 33 ? -14.845 62.922 -23.335 1.00 25.12 162 ILE C C 1
ATOM 3482 O O . ILE C 3 33 ? -15.158 61.910 -23.960 1.00 26.05 162 ILE C O 1
ATOM 3487 N N . ARG C 3 34 ? -14.716 62.947 -22.010 1.00 28.67 163 ARG C N 1
ATOM 3488 C CA . ARG C 3 34 ? -15.131 61.829 -21.173 1.00 24.72 163 ARG C CA 1
ATOM 3489 C C . ARG C 3 34 ? -16.574 62.057 -20.746 1.00 24.27 163 ARG C C 1
ATOM 3490 O O . ARG C 3 34 ? -16.940 63.166 -20.337 1.00 24.80 163 ARG C O 1
ATOM 3498 N N . ILE C 3 35 ? -17.397 61.013 -20.853 1.00 25.02 164 ILE C N 1
ATOM 3499 C CA . ILE C 3 35 ? -18.775 61.075 -20.381 1.00 21.17 164 ILE C CA 1
ATOM 3500 C C . ILE C 3 35 ? -19.026 60.094 -19.236 1.00 23.58 164 ILE C C 1
ATOM 3501 O O . ILE C 3 35 ? -20.177 59.797 -18.900 1.00 20.81 164 ILE C O 1
ATOM 3506 N N . ASP C 3 36 ? -17.947 59.600 -18.631 1.00 23.41 165 ASP C N 1
ATOM 3507 C CA . ASP C 3 36 ? -18.074 58.732 -17.464 1.00 21.71 165 ASP C CA 1
ATOM 3508 C C . ASP C 3 36 ? -17.679 59.515 -16.214 1.00 21.82 165 ASP C C 1
ATOM 3509 O O . ASP C 3 36 ? -17.820 60.742 -16.178 1.00 22.11 165 ASP C O 1
ATOM 3514 N N . ALA C 3 37 ? -17.143 58.824 -15.211 1.00 21.32 166 ALA C N 1
ATOM 3515 C CA . ALA C 3 37 ? -16.754 59.471 -13.952 1.00 23.48 166 ALA C CA 1
ATOM 3516 C C . ALA C 3 37 ? -15.723 60.577 -14.126 1.00 21.73 166 ALA C C 1
ATOM 3517 O O . ALA C 3 37 ? -15.634 61.471 -13.287 1.00 22.07 166 ALA C O 1
ATOM 3519 N N . GLY C 3 38 ? -14.936 60.514 -15.200 1.00 20.81 167 GLY C N 1
ATOM 3520 C CA . GLY C 3 38 ? -13.929 61.534 -15.440 1.00 23.24 167 GLY C CA 1
ATOM 3521 C C . GLY C 3 38 ? -14.425 62.731 -16.237 1.00 26.67 167 GLY C C 1
ATOM 3522 O O . GLY C 3 38 ? -13.637 63.624 -16.590 1.00 20.17 167 GLY C O 1
ATOM 3523 N N . GLY C 3 39 ? -15.722 62.748 -16.536 1.00 22.32 168 GLY C N 1
ATOM 3524 C CA . GLY C 3 39 ? -16.334 63.882 -17.206 1.00 19.54 168 GLY C CA 1
ATOM 3525 C C . GLY C 3 39 ? -17.025 64.712 -16.152 1.00 20.33 168 GLY C C 1
ATOM 3526 O O . GLY C 3 39 ? -16.785 64.501 -14.966 1.00 21.68 168 GLY C O 1
ATOM 3527 N N . ILE C 3 40 ? -17.885 65.645 -16.547 1.00 20.10 169 ILE C N 1
ATOM 3528 C CA . ILE C 3 40 ? -18.573 66.453 -15.542 1.00 18.42 169 ILE C CA 1
ATOM 3529 C C . ILE C 3 40 ? -19.655 65.663 -14.809 1.00 22.64 169 ILE C C 1
ATOM 3530 O O . ILE C 3 40 ? -20.153 64.643 -15.306 1.00 22.90 169 ILE C O 1
ATOM 3535 N N . ASP C 3 41 ? -20.014 66.162 -13.629 1.00 23.23 170 ASP C N 1
ATOM 3536 C CA . ASP C 3 41 ? -21.169 65.695 -12.880 1.00 24.75 170 ASP C CA 1
ATOM 3537 C C . ASP C 3 41 ? -22.347 66.588 -13.266 1.00 25.61 170 ASP C C 1
ATOM 3538 O O . ASP C 3 41 ? -22.273 67.807 -13.130 1.00 24.73 170 ASP C O 1
ATOM 3543 N N . LEU C 3 42 ? -23.429 65.993 -13.758 1.00 19.64 171 LEU C N 1
ATOM 3544 C CA . LEU C 3 42 ? -24.576 66.777 -14.214 1.00 22.86 171 LEU C CA 1
ATOM 3545 C C . LEU C 3 42 ? -25.466 67.217 -13.051 1.00 23.40 171 LEU C C 1
ATOM 3546 O O . LEU C 3 42 ? -26.321 68.091 -13.207 1.00 24.58 171 LEU C O 1
ATOM 3551 N N . VAL C 3 43 ? -25.258 66.605 -11.887 1.00 22.36 172 VAL C N 1
ATOM 3552 C CA . VAL C 3 43 ? -25.946 67.011 -10.663 1.00 23.36 172 VAL C CA 1
ATOM 3553 C C . VAL C 3 43 ? -25.197 68.183 -10.018 1.00 26.99 172 VAL C C 1
ATOM 3554 O O . VAL C 3 43 ? -24.449 68.018 -9.044 1.00 28.22 172 VAL C O 1
ATOM 3558 N N . ASP C 3 44 ? -25.401 69.369 -10.579 1.00 23.55 173 ASP C N 1
ATOM 3559 C CA . ASP C 3 44 ? -24.650 70.563 -10.197 1.00 24.59 173 ASP C CA 1
ATOM 3560 C C . ASP C 3 44 ? -25.566 71.742 -10.449 1.00 24.96 173 ASP C C 1
ATOM 3561 O O . ASP C 3 44 ? -25.860 72.070 -11.605 1.00 24.82 173 ASP C O 1
ATOM 3566 N N . PRO C 3 45 ? -26.029 72.389 -9.367 1.00 26.37 174 PRO C N 1
ATOM 3567 C CA . PRO C 3 45 ? -27.019 73.464 -9.494 1.00 26.36 174 PRO C CA 1
ATOM 3568 C C . PRO C 3 45 ? -26.546 74.583 -10.410 1.00 27.26 174 PRO C C 1
ATOM 3569 O O . PRO C 3 45 ? -27.366 75.141 -11.136 1.00 31.89 174 PRO C O 1
ATOM 3573 N N . THR C 3 46 ? -25.251 74.883 -10.399 1.00 26.08 175 THR C N 1
ATOM 3574 C CA . THR C 3 46 ? -24.716 75.987 -11.198 1.00 28.97 175 THR C CA 1
ATOM 3575 C C . THR C 3 46 ? -24.859 75.769 -12.706 1.00 29.99 175 THR C C 1
ATOM 3576 O O . THR C 3 46 ? -24.787 76.721 -13.478 1.00 29.84 175 THR C O 1
ATOM 3580 N N . LEU C 3 47 ? -25.058 74.525 -13.127 1.00 28.34 176 LEU C N 1
ATOM 3581 C CA . LEU C 3 47 ? -25.232 74.243 -14.557 1.00 27.42 176 LEU C CA 1
ATOM 3582 C C . LEU C 3 47 ? -26.611 74.665 -15.071 1.00 29.03 176 LEU C C 1
ATOM 3583 O O . LEU C 3 47 ? -26.836 74.725 -16.287 1.00 26.46 176 LEU C O 1
ATOM 3588 N N . TYR C 3 48 ? -27.526 74.957 -14.150 1.00 26.43 177 TYR C N 1
ATOM 3589 C CA . TYR C 3 48 ? -28.934 75.180 -14.502 1.00 31.38 177 TYR C CA 1
ATOM 3590 C C . TYR C 3 48 ? -29.430 76.529 -13.985 1.00 31.33 177 TYR C C 1
ATOM 3591 O O . TYR C 3 48 ? -30.628 76.811 -14.004 1.00 32.17 177 TYR C O 1
ATOM 3600 N N . GLY C 3 49 ? -28.496 77.354 -13.520 1.00 31.77 178 GLY C N 1
ATOM 3601 C CA . GLY C 3 49 ? -28.823 78.711 -13.118 1.00 31.60 178 GLY C CA 1
ATOM 3602 C C . GLY C 3 49 ? -29.058 78.894 -11.633 1.00 30.74 178 GLY C C 1
ATOM 3603 O O . GLY C 3 49 ? -29.517 79.949 -11.205 1.00 34.18 178 GLY C O 1
ATOM 3604 N N . TYR C 3 50 ? -28.745 77.878 -10.840 1.00 29.68 179 TYR C N 1
ATOM 3605 C CA . TYR C 3 50 ? -28.966 77.974 -9.408 1.00 27.24 179 TYR C CA 1
ATOM 3606 C C . TYR C 3 50 ? -27.657 78.223 -8.668 1.00 29.67 179 TYR C C 1
ATOM 3607 O O . TYR C 3 50 ? -26.609 77.696 -9.035 1.00 28.87 179 TYR C O 1
ATOM 3616 N N . ALA C 3 51 ? -27.722 79.043 -7.628 1.00 29.56 180 ALA C N 1
ATOM 3617 C CA . ALA C 3 51 ? -26.574 79.236 -6.760 1.00 32.91 180 ALA C CA 1
ATOM 3618 C C . ALA C 3 51 ? -26.417 77.989 -5.912 1.00 32.88 180 ALA C C 1
ATOM 3619 O O . ALA C 3 51 ? -27.420 77.383 -5.514 1.00 33.42 180 ALA C O 1
ATOM 3621 N N . VAL C 3 52 ? -25.169 77.604 -5.640 1.00 35.55 181 VAL C N 1
ATOM 3622 C CA . VAL C 3 52 ? -24.883 76.528 -4.692 1.00 32.70 181 VAL C CA 1
ATOM 3623 C C . VAL C 3 52 ? -25.553 76.891 -3.381 1.00 34.62 181 VAL C C 1
ATOM 3624 O O . VAL C 3 52 ? -25.414 78.017 -2.912 1.00 34.31 181 VAL C O 1
ATOM 3628 N N . GLY C 3 53 ? -26.310 75.960 -2.809 1.00 33.62 182 GLY C N 1
ATOM 3629 C CA . GLY C 3 53 ? -26.999 76.226 -1.559 1.00 33.21 182 GLY C CA 1
ATOM 3630 C C . GLY C 3 53 ? -28.421 76.744 -1.701 1.00 38.52 182 GLY C C 1
ATOM 3631 O O . GLY C 3 53 ? -29.173 76.779 -0.725 1.00 40.88 182 GLY C O 1
ATOM 3632 N N . ASP C 3 54 ? -28.799 77.153 -2.905 1.00 37.50 183 ASP C N 1
ATOM 3633 C CA . ASP C 3 54 ? -30.171 77.589 -3.128 1.00 37.92 183 ASP C CA 1
ATOM 3634 C C . ASP C 3 54 ? -31.116 76.410 -2.935 1.00 37.26 183 ASP C C 1
ATOM 3635 O O . ASP C 3 54 ? -31.043 75.427 -3.666 1.00 33.35 183 ASP C O 1
ATOM 3640 N N . PRO C 3 55 ? -32.014 76.509 -1.945 1.00 38.53 184 PRO C N 1
ATOM 3641 C CA . PRO C 3 55 ? -32.919 75.397 -1.648 1.00 39.82 184 PRO C CA 1
ATOM 3642 C C . PRO C 3 55 ? -33.909 75.172 -2.784 1.00 36.41 184 PRO C C 1
ATOM 3643 O O . PRO C 3 55 ? -34.501 74.100 -2.866 1.00 40.07 184 PRO C O 1
ATOM 3647 N N . ARG C 3 56 ? -34.080 76.167 -3.648 1.00 36.01 185 ARG C N 1
ATOM 3648 C CA . ARG C 3 56 ? -34.928 76.024 -4.830 1.00 39.45 185 ARG C CA 1
ATOM 3649 C C . ARG C 3 56 ? -34.437 74.905 -5.767 1.00 35.80 185 ARG C C 1
ATOM 3650 O O . ARG C 3 56 ? -35.234 74.297 -6.492 1.00 34.05 185 ARG C O 1
ATOM 3658 N N . TRP C 3 57 ? -33.129 74.649 -5.752 1.00 30.72 186 TRP C N 1
ATOM 3659 C CA . TRP C 3 57 ? -32.518 73.626 -6.602 1.00 32.12 186 TRP C CA 1
ATOM 3660 C C . TRP C 3 57 ? -33.169 72.248 -6.459 1.00 33.10 186 TRP C C 1
ATOM 3661 O O . TRP C 3 57 ? -33.479 71.606 -7.463 1.00 29.26 186 TRP C O 1
ATOM 3672 N N . LYS C 3 58 ? -33.385 71.802 -5.223 1.00 28.21 187 LYS C N 1
ATOM 3673 C CA . LYS C 3 58 ? -33.942 70.468 -4.991 1.00 29.16 187 LYS C CA 1
ATOM 3674 C C . LYS C 3 58 ? -35.413 70.370 -5.398 1.00 30.23 187 LYS C C 1
ATOM 3675 O O . LYS C 3 58 ? -35.938 69.272 -5.585 1.00 28.54 187 LYS C O 1
ATOM 3681 N N . ASP C 3 59 ? -36.068 71.521 -5.553 1.00 32.88 188 ASP C N 1
ATOM 3682 C CA . ASP C 3 59 ? -37.457 71.561 -6.004 1.00 29.72 188 ASP C CA 1
ATOM 3683 C C . ASP C 3 59 ? -37.563 71.807 -7.516 1.00 29.37 188 ASP C C 1
ATOM 3684 O O . ASP C 3 59 ? -38.662 71.855 -8.068 1.00 31.33 188 ASP C O 1
ATOM 3689 N N . SER C 3 60 ? -36.427 71.980 -8.185 1.00 27.00 189 SER C N 1
ATOM 3690 C CA . SER C 3 60 ? -36.437 72.257 -9.621 1.00 26.58 189 SER C CA 1
ATOM 3691 C C . SER C 3 60 ? -36.859 71.030 -10.416 1.00 25.38 189 SER C C 1
ATOM 3692 O O . SER C 3 60 ? -36.724 69.902 -9.935 1.00 25.84 189 SER C O 1
ATOM 3695 N N . PRO C 3 61 ? -37.398 71.241 -11.630 1.00 24.86 190 PRO C N 1
ATOM 3696 C CA . PRO C 3 61 ? -37.724 70.087 -12.478 1.00 23.90 190 PRO C CA 1
ATOM 3697 C C . PRO C 3 61 ? -36.451 69.437 -12.998 1.00 23.94 190 PRO C C 1
ATOM 3698 O O . PRO C 3 61 ? -36.461 68.247 -13.296 1.00 24.19 190 PRO C O 1
ATOM 3702 N N . GLU C 3 62 ? -35.382 70.216 -13.123 1.00 24.69 191 GLU C N 1
ATOM 3703 C CA . GLU C 3 62 ? -34.093 69.661 -13.505 1.00 26.77 191 GLU C CA 1
ATOM 3704 C C . GLU C 3 62 ? -33.661 68.604 -12.495 1.00 23.19 191 GLU C C 1
ATOM 3705 O O . GLU C 3 62 ? -33.276 67.502 -12.880 1.00 22.25 191 GLU C O 1
ATOM 3711 N N . TYR C 3 63 ? -33.713 68.947 -11.209 1.00 24.15 192 TYR C N 1
ATOM 3712 C CA . TYR C 3 63 ? -33.317 68.010 -10.163 1.00 23.17 192 TYR C CA 1
ATOM 3713 C C . TYR C 3 63 ? -34.255 66.815 -10.105 1.00 21.75 192 TY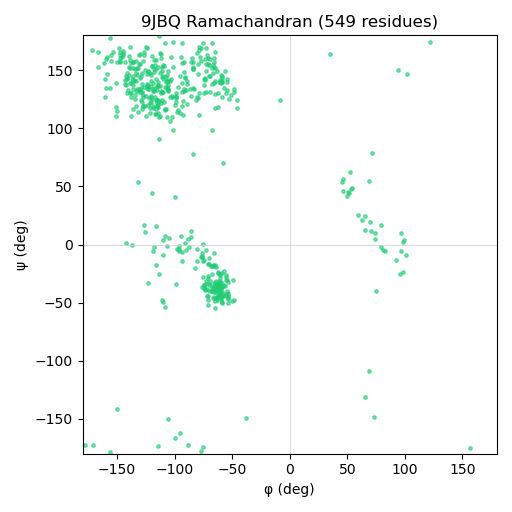R C C 1
ATOM 3714 O O . TYR C 3 63 ? -33.823 65.684 -9.857 1.00 21.31 192 TYR C O 1
ATOM 3723 N N . ALA C 3 64 ? -35.543 67.064 -10.320 1.00 22.52 193 ALA C N 1
ATOM 3724 C CA . ALA C 3 64 ? -36.525 65.983 -10.296 1.00 19.00 193 ALA C CA 1
ATOM 3725 C C . ALA C 3 64 ? -36.205 64.944 -11.371 1.00 21.32 193 ALA C C 1
ATOM 3726 O O . ALA C 3 64 ? -36.287 63.740 -11.140 1.00 24.38 193 ALA C O 1
ATOM 3728 N N . LEU C 3 65 ? -35.846 65.418 -12.553 1.00 22.23 194 LEU C N 1
ATOM 3729 C CA . LEU C 3 65 ? -35.478 64.532 -13.648 1.00 22.68 194 LEU C CA 1
ATOM 3730 C C . LEU C 3 65 ? -34.210 63.744 -13.332 1.00 21.78 194 LEU C C 1
ATOM 3731 O O . LEU C 3 65 ? -34.193 62.514 -13.398 1.00 19.73 194 LEU C O 1
ATOM 3736 N N . LEU C 3 66 ? -33.143 64.462 -12.995 1.00 21.00 195 LEU C N 1
ATOM 3737 C CA . LEU C 3 66 ? -31.851 63.830 -12.763 1.00 23.52 195 LEU C CA 1
ATOM 3738 C C . LEU C 3 66 ? -31.904 62.842 -11.605 1.00 21.89 195 LEU C C 1
ATOM 3739 O O . LEU C 3 66 ? -31.356 61.744 -11.709 1.00 22.42 195 LEU C O 1
ATOM 3744 N N . SER C 3 67 ? -32.563 63.227 -10.510 1.00 19.68 196 SER C N 1
ATOM 3745 C CA . SER C 3 67 ? -32.489 62.464 -9.259 1.00 20.48 196 SER C CA 1
ATOM 3746 C C . SER C 3 67 ? -33.333 61.200 -9.291 1.00 21.72 196 SER C C 1
ATOM 3747 O O . SER C 3 67 ? -33.231 60.345 -8.397 1.00 18.40 196 SER C O 1
ATOM 3750 N N . ASN C 3 68 ? -34.167 61.077 -10.317 1.00 19.10 197 ASN C N 1
ATOM 3751 C CA . ASN C 3 68 ? -35.019 59.903 -10.440 1.00 20.12 197 ASN C CA 1
ATOM 3752 C C . ASN C 3 68 ? -34.555 58.904 -11.515 1.00 19.45 197 ASN C C 1
ATOM 3753 O O . ASN C 3 68 ? -35.226 57.905 -11.774 1.00 18.02 197 ASN C O 1
ATOM 3758 N N . LEU C 3 69 ? -33.397 59.161 -12.118 1.00 18.84 198 LEU C N 1
ATOM 3759 C CA . LEU C 3 69 ? -32.861 58.256 -13.135 1.00 19.36 198 LEU C CA 1
ATOM 3760 C C . LEU C 3 69 ? -32.303 56.988 -12.488 1.00 20.52 198 LEU C C 1
ATOM 3761 O O . LEU C 3 69 ? -31.698 57.047 -11.399 1.00 17.29 198 LEU C O 1
ATOM 3766 N N . ASP C 3 70 ? -32.496 55.843 -13.148 1.00 18.59 199 ASP C N 1
ATOM 3767 C CA . ASP C 3 70 ? -31.943 54.582 -12.635 1.00 19.69 199 ASP C CA 1
ATOM 3768 C C . ASP C 3 70 ? -30.420 54.648 -12.413 1.00 21.70 199 ASP C C 1
ATOM 3769 O O . ASP C 3 70 ? -29.875 53.937 -11.569 1.00 17.49 199 ASP C O 1
ATOM 3774 N N . THR C 3 71 ? -29.744 55.495 -13.189 1.00 18.70 200 THR C N 1
ATOM 3775 C CA . THR C 3 71 ? -28.282 55.594 -13.152 1.00 19.24 200 THR C CA 1
ATOM 3776 C C . THR C 3 71 ? -27.761 56.639 -12.157 1.00 18.75 200 THR C C 1
ATOM 3777 O O . THR C 3 71 ? -26.545 56.864 -12.056 1.00 21.17 200 THR C O 1
ATOM 3781 N N . PHE C 3 72 ? -28.682 57.282 -11.445 1.00 19.35 201 PHE C N 1
ATOM 3782 C CA . PHE C 3 72 ? -28.354 58.306 -10.440 1.00 18.10 201 PHE C CA 1
ATOM 3783 C C . PHE C 3 72 ? -27.955 57.701 -9.104 1.00 19.24 201 PHE C C 1
ATOM 3784 O O . PHE C 3 72 ? -28.710 56.916 -8.528 1.00 16.49 201 PHE C O 1
ATOM 3792 N N . SER C 3 73 ? -26.771 58.056 -8.608 1.00 18.79 202 SER C N 1
ATOM 3793 C CA . SER C 3 73 ? -26.350 57.645 -7.266 1.00 19.83 202 SER C CA 1
ATOM 3794 C C . SER C 3 73 ? -25.814 58.827 -6.490 1.00 22.56 202 SER C C 1
ATOM 3795 O O . SER C 3 73 ? -24.697 58.783 -5.977 1.00 22.57 202 SER C O 1
ATOM 3798 N N . GLY C 3 74 ? -26.619 59.884 -6.405 1.00 22.15 203 GLY C N 1
ATOM 3799 C CA . GLY C 3 74 ? -26.201 61.113 -5.762 1.00 26.04 203 GLY C CA 1
ATOM 3800 C C . GLY C 3 74 ? -25.398 61.957 -6.725 1.00 23.69 203 GLY C C 1
ATOM 3801 O O . GLY C 3 74 ? -25.019 63.092 -6.412 1.00 23.95 203 GLY C O 1
ATOM 3802 N N . LYS C 3 75 ? -25.132 61.394 -7.899 1.00 23.59 204 LYS C N 1
ATOM 3803 C CA . LYS C 3 75 ? -24.293 62.038 -8.915 1.00 20.76 204 LYS C CA 1
ATOM 3804 C C . LYS C 3 75 ? -24.681 61.468 -10.278 1.00 22.99 204 LYS C C 1
ATOM 3805 O O . LYS C 3 75 ? -25.309 60.411 -10.347 1.00 23.27 204 LYS C O 1
ATOM 3811 N N . LEU C 3 76 ? -24.305 62.145 -11.357 1.00 20.62 205 LEU C N 1
ATOM 3812 C CA . LEU C 3 76 ? -24.685 61.677 -12.684 1.00 22.77 205 LEU C CA 1
ATOM 3813 C C . LEU C 3 76 ? -23.678 62.070 -13.755 1.00 22.12 205 LEU C C 1
ATOM 3814 O O . LEU C 3 76 ? -23.447 63.262 -13.998 1.00 23.51 205 LEU C O 1
ATOM 3819 N N . SER C 3 77 ? -23.084 61.072 -14.405 1.00 21.38 206 SER C N 1
ATOM 3820 C CA . SER C 3 77 ? -22.209 61.342 -15.539 1.00 20.27 206 SER C CA 1
ATOM 3821 C C . SER C 3 77 ? -23.071 61.656 -16.747 1.00 21.98 206 SER C C 1
ATOM 3822 O O . SER C 3 77 ? -24.294 61.452 -16.724 1.00 20.19 206 SER C O 1
ATOM 3825 N N . ILE C 3 78 ? -22.446 62.152 -17.808 1.00 18.65 207 ILE C N 1
ATOM 3826 C CA . ILE C 3 78 ? -23.189 62.480 -19.017 1.00 20.60 207 ILE C CA 1
ATOM 3827 C C . ILE C 3 78 ? -23.759 61.192 -19.604 1.00 19.31 207 ILE C C 1
ATOM 3828 O O . ILE C 3 78 ? -24.878 61.162 -20.121 1.00 19.10 207 ILE C O 1
ATOM 3833 N N . LYS C 3 79 ? -22.990 60.115 -19.494 1.00 19.31 208 LYS C N 1
ATOM 3834 C CA . LYS C 3 79 ? -23.439 58.805 -19.966 1.00 19.08 208 LYS C CA 1
ATOM 3835 C C . LYS C 3 79 ? -24.605 58.275 -19.128 1.00 17.14 208 LYS C C 1
ATOM 3836 O O . LYS C 3 79 ? -25.539 57.643 -19.659 1.00 20.39 208 LYS C O 1
ATOM 3842 N N . ASP C 3 80 ? -24.558 58.527 -17.825 1.00 17.49 209 ASP C N 1
ATOM 3843 C CA . ASP C 3 80 ? -25.642 58.107 -16.948 1.00 18.43 209 ASP C CA 1
ATOM 3844 C C . ASP C 3 80 ? -26.936 58.773 -17.377 1.00 18.67 209 ASP C C 1
ATOM 3845 O O . ASP C 3 80 ? -27.995 58.159 -17.340 1.00 20.57 209 ASP C O 1
ATOM 3850 N N . PHE C 3 81 ? -26.853 60.036 -17.780 1.00 19.17 210 PHE C N 1
ATOM 3851 C CA . PHE C 3 81 ? -28.063 60.751 -18.181 1.00 21.98 210 PHE C CA 1
ATOM 3852 C C . PHE C 3 81 ? -28.572 60.207 -19.500 1.00 19.91 210 PHE C C 1
ATOM 3853 O O . PHE C 3 81 ? -29.742 59.829 -19.616 1.00 18.76 210 PHE C O 1
ATOM 3861 N N . LEU C 3 82 ? -27.686 60.149 -20.487 1.00 18.73 211 LEU C N 1
ATOM 3862 C CA . LEU C 3 82 ? -28.078 59.717 -21.821 1.00 19.07 211 LEU C CA 1
ATOM 3863 C C . LEU C 3 82 ? -28.650 58.294 -21.830 1.00 21.71 211 LEU C C 1
ATOM 3864 O O . LEU C 3 82 ? -29.611 58.000 -22.550 1.00 20.43 211 LEU C O 1
ATOM 3869 N N . SER C 3 83 ? -28.090 57.415 -21.008 1.00 20.39 212 SER C N 1
ATOM 3870 C CA . SER C 3 83 ? -28.543 56.022 -20.979 1.00 23.46 212 SER C CA 1
ATOM 3871 C C . SER C 3 83 ? -29.558 55.751 -19.877 1.00 24.05 212 SER C C 1
ATOM 3872 O O . SER C 3 83 ? -30.075 54.633 -19.772 1.00 24.21 212 SER C O 1
ATOM 3875 N N . GLY C 3 84 ? -29.840 56.761 -19.055 1.00 21.17 213 GLY C N 1
ATOM 3876 C CA . GLY C 3 84 ? -30.738 56.571 -17.923 1.00 23.40 213 GLY C CA 1
ATOM 3877 C C . GLY C 3 84 ? -32.219 56.711 -18.242 1.00 23.33 213 GLY C C 1
ATOM 3878 O O . GLY C 3 84 ? -32.601 57.305 -19.267 1.00 22.39 213 GLY C O 1
ATOM 3879 N N . SER C 3 85 ? -33.045 56.161 -17.350 1.00 20.58 214 SER C N 1
ATOM 3880 C CA . SER C 3 85 ? -34.500 56.249 -17.438 1.00 22.15 214 SER C CA 1
ATOM 3881 C C . SER C 3 85 ? -35.060 56.557 -16.044 1.00 23.48 214 SER C C 1
ATOM 3882 O O . SER C 3 85 ? -34.398 56.284 -15.046 1.00 21.92 214 SER C O 1
ATOM 3885 N N . PRO C 3 86 ? -36.277 57.130 -15.965 1.00 20.52 215 PRO C N 1
ATOM 3886 C CA . PRO C 3 86 ? -37.143 57.500 -17.090 1.00 20.66 215 PRO C CA 1
ATOM 3887 C C . PRO C 3 86 ? -36.873 58.907 -17.593 1.00 23.12 215 PRO C C 1
ATOM 3888 O O . PRO C 3 86 ? -36.645 59.826 -16.809 1.00 21.31 215 PRO C O 1
ATOM 3892 N N . LYS C 3 87 ? -36.865 59.059 -18.907 1.00 19.14 216 LYS C N 1
ATOM 3893 C CA . LYS C 3 87 ? -37.003 60.374 -19.513 1.00 22.73 216 LYS C CA 1
ATOM 3894 C C . LYS C 3 87 ? -37.803 60.291 -20.807 1.00 22.83 216 LYS C C 1
ATOM 3895 O O . LYS C 3 87 ? -38.007 59.205 -21.355 1.00 23.86 216 LYS C O 1
ATOM 3901 N N . GLN C 3 88 ? -38.258 61.444 -21.281 1.00 23.18 217 GLN C N 1
ATOM 3902 C CA . GLN C 3 88 ? -39.148 61.495 -22.423 1.00 26.46 217 GLN C CA 1
ATOM 3903 C C . GLN C 3 88 ? -38.427 60.998 -23.668 1.00 28.49 217 GLN C C 1
ATOM 3904 O O . GLN C 3 88 ? -39.025 60.330 -24.506 1.00 25.09 217 GLN C O 1
ATOM 3910 N N . SER C 3 89 ? -37.132 61.297 -23.769 1.00 22.08 218 SER C N 1
ATOM 3911 C CA . SER C 3 89 ? -36.365 60.966 -24.970 1.00 23.90 218 SER C CA 1
ATOM 3912 C C . SER C 3 89 ? -35.801 59.546 -24.961 1.00 24.52 218 SER C C 1
ATOM 3913 O O . SER C 3 89 ? -34.973 59.208 -25.809 1.00 26.20 218 SER C O 1
ATOM 3916 N N . GLY C 3 90 ? -36.252 58.715 -24.020 1.00 27.00 219 GLY C N 1
ATOM 3917 C CA . GLY C 3 90 ? -35.813 57.324 -23.952 1.00 25.21 219 GLY C CA 1
ATOM 3918 C C . GLY C 3 90 ? -34.385 57.158 -23.441 1.00 24.75 219 GLY C C 1
ATOM 3919 O O . GLY C 3 90 ? -33.908 57.948 -22.622 1.00 22.42 219 GLY C O 1
ATOM 3920 N N . GLU C 3 91 ? -33.702 56.125 -23.925 1.00 21.78 220 GLU C N 1
ATOM 3921 C CA . GLU C 3 91 ? -32.338 55.834 -23.496 1.00 22.59 220 GLU C CA 1
ATOM 3922 C C . GLU C 3 91 ? -31.427 55.642 -24.694 1.00 28.45 220 GLU C C 1
ATOM 3923 O O . GLU C 3 91 ? -31.776 54.913 -25.624 1.00 27.68 220 GLU C O 1
ATOM 3929 N N . LEU C 3 92 ? -30.256 56.276 -24.666 1.00 23.68 221 LEU C N 1
ATOM 3930 C CA . LEU C 3 92 ? -29.202 55.967 -25.630 1.00 26.31 221 LEU C CA 1
ATOM 3931 C C . LEU C 3 92 ? -28.342 54.844 -25.070 1.00 30.20 221 LEU C C 1
ATOM 3932 O O . LEU C 3 92 ? -27.761 54.981 -23.991 1.00 31.29 221 LEU C O 1
ATOM 3937 N N . LYS C 3 93 ? -28.253 53.732 -25.793 1.00 28.47 222 LYS C N 1
ATOM 3938 C CA . LYS C 3 93 ? -27.539 52.567 -25.274 1.00 31.59 222 LYS C CA 1
ATOM 3939 C C . LYS C 3 93 ? -26.239 52.298 -26.034 1.00 30.80 222 LYS C C 1
ATOM 3940 O O . LYS C 3 93 ? -26.115 52.660 -27.201 1.00 30.56 222 LYS C O 1
ATOM 3946 N N . GLY C 3 94 ? -25.270 51.678 -25.362 1.00 31.34 223 GLY C N 1
ATOM 3947 C CA . GLY C 3 94 ? -24.027 51.260 -26.001 1.00 27.69 223 GLY C CA 1
ATOM 3948 C C . GLY C 3 94 ? -22.988 52.349 -26.207 1.00 27.98 223 GLY C C 1
ATOM 3949 O O . GLY C 3 94 ? -22.062 52.183 -26.992 1.00 29.76 223 GLY C O 1
ATOM 3950 N N . LEU C 3 95 ? -23.139 53.470 -25.508 1.00 23.12 224 LEU C N 1
ATOM 3951 C CA . LEU C 3 95 ? -22.195 54.572 -25.615 1.00 23.07 224 LEU C CA 1
ATOM 3952 C C . LEU C 3 95 ? -20.828 54.209 -25.036 1.00 24.24 224 LEU C C 1
ATOM 3953 O O . LEU C 3 95 ? -20.727 53.390 -24.122 1.00 21.65 224 LEU C O 1
ATOM 3958 N N . SER C 3 96 ? -19.783 54.845 -25.561 1.00 26.16 225 SER C N 1
ATOM 3959 C CA . SER C 3 96 ? -18.429 54.699 -25.031 1.00 25.23 225 SER C CA 1
ATOM 3960 C C . SER C 3 96 ? -18.195 55.636 -23.850 1.00 26.00 225 SER C C 1
ATOM 3961 O O . SER C 3 96 ? -18.803 56.704 -23.784 1.00 25.01 225 SER C O 1
ATOM 3964 N N . ASP C 3 97 ? -17.322 55.246 -22.919 1.00 22.13 226 ASP C N 1
ATOM 3965 C CA . ASP C 3 97 ? -17.068 56.073 -21.737 1.00 22.58 226 ASP C CA 1
ATOM 3966 C C . ASP C 3 97 ? -16.345 57.374 -22.091 1.00 23.53 226 ASP C C 1
ATOM 3967 O O . ASP C 3 97 ? -16.337 58.329 -21.303 1.00 19.95 226 ASP C O 1
ATOM 3972 N N . GLU C 3 98 ? -15.729 57.406 -23.270 1.00 25.75 227 GLU C N 1
ATOM 3973 C CA . GLU C 3 98 ? -15.116 58.640 -23.771 1.00 26.43 227 GLU C CA 1
ATOM 3974 C C . GLU C 3 98 ? -15.021 58.643 -25.296 1.00 29.21 227 GLU C C 1
ATOM 3975 O O . GLU C 3 98 ? -15.051 57.592 -25.937 1.00 28.30 227 GLU C O 1
ATOM 3981 N N . TYR C 3 99 ? -14.912 59.839 -25.863 1.00 28.36 228 TYR C N 1
ATOM 3982 C CA . TYR C 3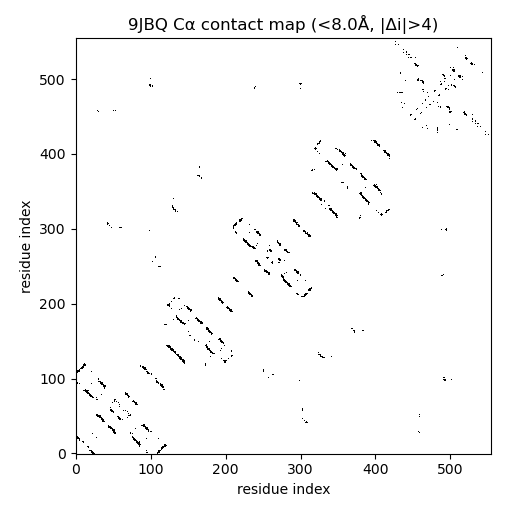 99 ? -14.801 59.999 -27.302 1.00 27.93 228 TYR C CA 1
ATOM 3983 C C . TYR C 3 99 ? -13.581 60.871 -27.594 1.00 29.89 228 TYR C C 1
ATOM 3984 O O . TYR C 3 99 ? -13.528 62.029 -27.183 1.00 29.49 228 TYR C O 1
ATOM 3993 N N . PRO C 3 100 ? -12.585 60.305 -28.287 1.00 29.20 229 PRO C N 1
ATOM 3994 C CA . PRO C 3 100 ? -11.337 61.034 -28.543 1.00 35.66 229 PRO C CA 1
ATOM 3995 C C . PRO C 3 100 ? -11.452 61.929 -29.764 1.00 36.38 229 PRO C C 1
ATOM 3996 O O . PRO C 3 100 ? -12.241 61.628 -30.664 1.00 35.74 229 PRO C O 1
ATOM 4000 N N . PHE C 3 101 ? -10.677 63.009 -29.797 1.00 38.01 230 PHE C N 1
ATOM 4001 C CA . PHE C 3 101 ? -10.568 63.822 -31.005 1.00 42.96 230 PHE C CA 1
ATOM 4002 C C . PHE C 3 101 ? -9.754 63.093 -32.081 1.00 43.80 230 PHE C C 1
ATOM 4003 O O . PHE C 3 101 ? -8.668 62.591 -31.806 1.00 42.28 230 PHE C O 1
ATOM 4011 N N . GLU C 3 102 ? -10.280 63.038 -33.302 1.00 45.72 231 GLU C N 1
ATOM 4012 C CA . GLU C 3 102 ? -9.504 62.566 -34.452 1.00 44.90 231 GLU C CA 1
ATOM 4013 C C . GLU C 3 102 ? -9.674 63.548 -35.604 1.00 51.53 231 GLU C C 1
ATOM 4014 O O . GLU C 3 102 ? -10.700 64.224 -35.695 1.00 50.88 231 GLU C O 1
ATOM 4020 N N . LYS C 3 103 ? -8.673 63.638 -36.477 1.00 55.28 232 LYS C N 1
ATOM 4021 C CA . LYS C 3 103 ? -8.748 64.535 -37.629 1.00 54.89 232 LYS C CA 1
ATOM 4022 C C . LYS C 3 103 ? -9.711 63.982 -38.675 1.00 54.72 232 LYS C C 1
ATOM 4023 O O . LYS C 3 103 ? -10.400 64.735 -39.363 1.00 58.33 232 LYS C O 1
ATOM 4025 N N . ASP C 3 104 ? -9.763 62.658 -38.781 1.00 55.14 233 ASP C N 1
ATOM 4026 C CA . ASP C 3 104 ? -10.661 62.000 -39.723 1.00 59.29 233 ASP C CA 1
ATOM 4027 C C . ASP C 3 104 ? -11.895 61.453 -39.010 1.00 55.33 233 ASP C C 1
ATOM 4028 O O . ASP C 3 104 ? -11.766 60.707 -38.037 1.00 55.23 233 ASP C O 1
ATOM 4030 N N . ASN C 3 105 ? -13.075 61.826 -39.506 1.00 52.23 234 ASN C N 1
ATOM 4031 C CA . ASN C 3 105 ? -14.354 61.348 -38.978 1.00 50.84 234 ASN C CA 1
ATOM 4032 C C . ASN C 3 105 ? -14.409 61.412 -37.452 1.00 46.27 234 ASN C C 1
ATOM 4033 O O . ASN C 3 105 ? -14.640 60.402 -36.792 1.00 44.96 234 ASN C O 1
ATOM 4038 N N . ASN C 3 106 ? -14.178 62.609 -36.920 1.00 42.72 235 ASN C N 1
ATOM 4039 C CA . ASN C 3 106 ? -14.062 62.861 -35.486 1.00 42.47 235 ASN C CA 1
ATOM 4040 C C . ASN C 3 106 ? -15.148 62.194 -34.620 1.00 40.75 235 ASN C C 1
ATOM 4041 O O . ASN C 3 106 ? -16.339 62.479 -34.771 1.00 38.23 235 ASN C O 1
ATOM 4046 N N . PRO C 3 107 ? -14.731 61.285 -33.724 1.00 40.84 236 PRO C N 1
ATOM 4047 C CA . PRO C 3 107 ? -15.664 60.647 -32.785 1.00 40.02 236 PRO C CA 1
ATOM 4048 C C . PRO C 3 107 ? -16.475 61.670 -31.990 1.00 35.49 236 PRO C C 1
ATOM 4049 O O . PRO C 3 107 ? -17.684 61.482 -31.825 1.00 34.98 236 PRO C O 1
ATOM 4053 N N . VAL C 3 108 ? -15.824 62.729 -31.506 1.00 36.15 237 VAL C N 1
ATOM 4054 C CA . VAL C 3 108 ? -16.529 63.777 -30.765 1.00 35.63 237 VAL C CA 1
ATOM 4055 C C . VAL C 3 108 ? -17.612 64.399 -31.630 1.00 31.39 237 VAL C C 1
ATOM 4056 O O . VAL C 3 108 ? -18.675 64.765 -31.137 1.00 30.39 237 VAL C O 1
ATOM 4060 N N . GLY C 3 109 ? -17.333 64.529 -32.923 1.00 35.04 238 GLY C N 1
ATOM 4061 C CA . GLY C 3 109 ? -18.306 65.087 -33.846 1.00 31.05 238 GLY C CA 1
ATOM 4062 C C . GLY C 3 109 ? -19.478 64.150 -34.062 1.00 30.43 238 GLY C C 1
ATOM 4063 O O . GLY C 3 109 ? -20.625 64.594 -34.150 1.00 30.78 238 GLY C O 1
ATOM 4064 N N . ASN C 3 110 ? -19.189 62.853 -34.162 1.00 32.70 239 ASN C N 1
ATOM 4065 C CA . ASN C 3 110 ? -20.229 61.844 -34.323 1.00 31.89 239 ASN C CA 1
ATOM 4066 C C . ASN C 3 110 ? -21.049 61.709 -33.050 1.00 32.09 239 ASN C C 1
ATOM 4067 O O . ASN C 3 110 ? -22.253 61.456 -33.089 1.00 30.06 239 ASN C O 1
ATOM 4072 N N . PHE C 3 111 ? -20.383 61.869 -31.917 1.00 25.92 240 PHE C N 1
ATOM 4073 C CA . PHE C 3 111 ? -21.080 61.867 -30.645 1.00 27.45 240 PHE C CA 1
ATOM 4074 C C . PHE C 3 111 ? -22.013 63.079 -30.599 1.00 29.81 240 PHE C C 1
ATOM 4075 O O . PHE C 3 111 ? -23.155 62.980 -30.140 1.00 28.14 240 PHE C O 1
ATOM 4083 N N . ALA C 3 112 ? -21.537 64.219 -31.097 1.00 27.55 241 ALA C N 1
ATOM 4084 C CA . ALA C 3 112 ? -22.347 65.433 -31.066 1.00 29.02 241 ALA C CA 1
ATOM 4085 C C . ALA C 3 112 ? -23.655 65.254 -31.840 1.00 29.18 241 ALA C C 1
ATOM 4086 O O . ALA C 3 112 ? -24.730 65.647 -31.375 1.00 29.07 241 ALA C O 1
ATOM 4088 N N . THR C 3 113 ? -23.564 64.666 -33.026 1.00 28.29 242 THR C N 1
ATOM 4089 C CA . THR C 3 113 ? -24.751 64.470 -33.845 1.00 29.30 242 THR C CA 1
ATOM 4090 C C . THR C 3 113 ? -25.658 63.371 -33.283 1.00 29.41 242 THR C C 1
ATOM 4091 O O . THR C 3 113 ? -26.881 63.438 -33.425 1.00 32.80 242 THR C O 1
ATOM 4095 N N . THR C 3 114 ? -25.066 62.368 -32.642 1.00 26.80 243 THR C N 1
ATOM 4096 C CA . THR C 3 114 ? -25.853 61.347 -31.954 1.00 31.07 243 THR C CA 1
ATOM 4097 C C . THR C 3 114 ? -26.722 61.989 -30.867 1.00 27.79 243 THR C C 1
ATOM 4098 O O . THR C 3 114 ? -27.907 61.660 -30.721 1.00 29.10 243 THR C O 1
ATOM 4102 N N . VAL C 3 115 ? -26.131 62.912 -30.113 1.00 25.38 244 VAL C N 1
ATOM 4103 C CA . VAL C 3 115 ? -26.860 63.578 -29.038 1.00 27.43 244 VAL C CA 1
ATOM 4104 C C . VAL C 3 115 ? -27.909 64.543 -29.585 1.00 29.40 244 VAL C C 1
ATOM 4105 O O . VAL C 3 115 ? -29.064 64.523 -29.145 1.00 26.42 244 VAL C O 1
ATOM 4109 N N . SER C 3 116 ? -27.513 65.379 -30.543 1.00 25.90 245 SER C N 1
ATOM 4110 C CA . SER C 3 116 ? -28.458 66.316 -31.147 1.00 29.39 245 SER C CA 1
ATOM 4111 C C . SER C 3 116 ? -29.602 65.613 -31.888 1.00 27.04 245 SER C C 1
ATOM 4112 O O . SER C 3 116 ? -30.728 66.120 -31.902 1.00 28.51 245 SER C O 1
ATOM 4115 N N . ASP C 3 117 ? -29.328 64.460 -32.497 1.00 26.07 246 ASP C N 1
ATOM 4116 C CA . ASP C 3 117 ? -30.389 63.711 -33.172 1.00 29.41 246 ASP C CA 1
ATOM 4117 C C . ASP C 3 117 ? -31.413 63.225 -32.152 1.00 30.04 246 ASP C C 1
ATOM 4118 O O . ASP C 3 117 ? -32.606 63.153 -32.442 1.00 28.08 246 ASP C O 1
ATOM 4123 N N . ARG C 3 118 ? -30.937 62.899 -30.956 1.00 25.12 247 ARG C N 1
ATOM 4124 C CA . ARG C 3 118 ? -31.787 62.380 -29.894 1.00 24.35 247 ARG C CA 1
ATOM 4125 C C . ARG C 3 118 ? -32.620 63.481 -29.255 1.00 25.77 247 ARG C C 1
ATOM 4126 O O . ARG C 3 118 ? -33.775 63.267 -28.878 1.00 27.08 247 ARG C O 1
ATOM 4134 N N . SER C 3 119 ? -32.034 64.664 -29.122 1.00 26.74 248 SER C N 1
ATOM 4135 C CA . SER C 3 119 ? -32.755 65.786 -28.517 1.00 25.84 248 SER C CA 1
ATOM 4136 C C . SER C 3 119 ? -33.689 66.531 -29.498 1.00 29.03 248 SER C C 1
ATOM 4137 O O . SER C 3 119 ? -34.595 67.239 -29.057 1.00 31.96 248 SER C O 1
ATOM 4140 N N . ARG C 3 120 ? -33.463 66.399 -30.809 1.00 28.94 249 ARG C N 1
ATOM 4141 C CA . ARG C 3 120 ? -34.317 67.068 -31.818 1.00 28.81 249 ARG C CA 1
ATOM 4142 C C . ARG C 3 120 ? -35.846 66.872 -31.646 1.00 23.29 249 ARG C C 1
ATOM 4143 O O . ARG C 3 120 ? -36.606 67.841 -31.692 1.00 27.89 249 ARG C O 1
ATOM 4151 N N . PRO C 3 121 ? -36.310 65.627 -31.450 1.00 29.29 250 PRO C N 1
ATOM 4152 C CA . PRO C 3 121 ? -37.766 65.469 -31.301 1.00 27.53 250 PRO C CA 1
ATOM 4153 C C . PRO C 3 121 ? -38.286 66.150 -30.040 1.00 31.28 250 PRO C C 1
ATOM 4154 O O . PRO C 3 121 ? -39.421 66.648 -29.996 1.00 28.61 250 PRO C O 1
ATOM 4158 N N . LEU C 3 122 ? -37.452 66.138 -29.006 1.00 26.10 251 LEU C N 1
ATOM 4159 C CA . LEU C 3 122 ? -37.787 66.762 -27.738 1.00 27.99 251 LEU C CA 1
ATOM 4160 C C . LEU C 3 122 ? -37.958 68.258 -27.968 1.00 29.05 251 LEU C C 1
ATOM 4161 O O . LEU C 3 122 ? -38.919 68.874 -27.500 1.00 32.52 251 LEU C O 1
ATOM 4166 N N . ASN C 3 123 ? -37.019 68.833 -28.710 1.00 27.42 252 ASN C N 1
ATOM 4167 C CA . ASN C 3 123 ? -37.050 70.253 -29.038 1.00 28.12 252 ASN C CA 1
ATOM 4168 C C . ASN C 3 123 ? -38.266 70.615 -29.889 1.00 33.72 252 ASN C C 1
ATOM 4169 O O . ASN C 3 123 ? -38.888 71.666 -29.690 1.00 34.96 252 ASN C O 1
ATOM 4174 N N . ASP C 3 124 ? -38.606 69.737 -30.828 1.00 31.32 253 ASP C N 1
ATOM 4175 C CA . ASP C 3 124 ? -39.789 69.925 -31.660 1.00 30.53 253 ASP C CA 1
ATOM 4176 C C . ASP C 3 124 ? -41.045 69.997 -30.816 1.00 35.55 253 ASP C C 1
ATOM 4177 O O . ASP C 3 124 ? -41.863 70.897 -31.008 1.00 40.76 253 ASP C O 1
ATOM 4182 N N . LYS C 3 125 ? -41.194 69.048 -29.886 1.00 35.10 254 LYS C N 1
ATOM 4183 C CA . LYS C 3 125 ? -42.344 69.020 -28.991 1.00 32.80 254 LYS C CA 1
ATOM 4184 C C . LYS C 3 125 ? -42.427 70.304 -28.174 1.00 38.03 254 LYS C C 1
ATOM 4185 O O . LYS C 3 125 ? -43.500 70.879 -28.011 1.00 38.64 254 LYS C O 1
ATOM 4191 N N . VAL C 3 126 ? -41.288 70.742 -27.647 1.00 38.56 255 VAL C N 1
ATOM 4192 C CA . VAL C 3 126 ? -41.251 71.953 -26.832 1.00 36.49 255 VAL C CA 1
ATOM 4193 C C . VAL C 3 126 ? -41.658 73.179 -27.647 1.00 39.09 255 VAL C C 1
ATOM 4194 O O . VAL C 3 126 ? -42.469 73.976 -27.196 1.00 42.77 255 VAL C O 1
ATOM 4198 N N . ASN C 3 127 ? -41.115 73.312 -28.854 1.00 38.73 256 ASN C N 1
ATOM 4199 C CA . ASN C 3 127 ? -41.503 74.396 -29.751 1.00 41.11 256 ASN C CA 1
ATOM 4200 C C . ASN C 3 127 ? -42.987 74.360 -30.047 1.00 45.89 256 ASN C C 1
ATOM 4201 O O . ASN C 3 127 ? -43.657 75.387 -30.041 1.00 46.57 256 ASN C O 1
ATOM 4206 N N . GLU C 3 128 ? -43.491 73.162 -30.312 1.00 46.81 257 GLU C N 1
ATOM 4207 C CA . GLU C 3 128 ? -44.866 72.981 -30.759 1.00 50.48 257 GLU C CA 1
ATOM 4208 C C . GLU C 3 128 ? -45.876 73.167 -29.622 1.00 51.32 257 GLU C C 1
ATOM 4209 O O . GLU C 3 128 ? -46.976 73.675 -29.843 1.00 55.27 257 GLU C O 1
ATOM 4215 N N . LYS C 3 129 ? -45.507 72.760 -28.410 1.00 46.13 258 LYS C N 1
ATOM 4216 C CA . LYS C 3 129 ? -46.356 73.003 -27.242 1.00 50.20 258 LYS C CA 1
ATOM 4217 C C . LYS C 3 129 ? -46.302 74.476 -26.831 1.00 52.95 258 LYS C C 1
ATOM 4218 O O . LYS C 3 129 ? -47.305 75.056 -26.418 1.00 54.95 258 LYS C O 1
ATOM 4224 N N . THR C 3 130 ? -45.119 75.074 -26.939 1.00 51.07 259 THR C N 1
ATOM 4225 C CA . THR C 3 130 ? -44.971 76.509 -26.731 1.00 52.32 259 THR C CA 1
ATOM 4226 C C . THR C 3 130 ? -45.762 77.253 -27.801 1.00 53.90 259 THR C C 1
ATOM 4227 O O . THR C 3 130 ? -46.383 78.281 -27.530 1.00 56.66 259 THR C O 1
ATOM 4231 N N . THR C 3 131 ? -45.757 76.713 -29.015 1.00 50.71 260 THR C N 1
ATOM 4232 C CA . THR C 3 131 ? -46.403 77.383 -30.137 1.00 53.81 260 THR C CA 1
ATOM 4233 C C . THR C 3 131 ? -47.926 77.447 -29.997 1.00 56.84 260 THR C C 1
ATOM 4234 O O . THR C 3 131 ? -48.554 78.346 -30.552 1.00 61.23 260 THR C O 1
ATOM 4238 N N . LEU C 3 132 ? -48.531 76.522 -29.254 1.00 57.61 261 LEU C N 1
ATOM 4239 C CA . LEU C 3 132 ? -49.959 76.680 -28.980 1.00 61.11 261 LEU C CA 1
ATOM 4240 C C . LEU C 3 132 ? -50.237 77.272 -27.591 1.00 61.22 261 LEU C C 1
ATOM 4241 O O . LEU C 3 132 ? -51.131 76.827 -26.870 1.00 63.26 261 LEU C O 1
ATOM 4246 N N . LEU C 3 133 ? -49.419 78.266 -27.236 1.00 63.27 262 LEU C N 1
ATOM 4247 C CA . LEU C 3 133 ? -49.743 79.278 -26.220 1.00 66.67 262 LEU C CA 1
ATOM 4248 C C . LEU C 3 133 ? -48.869 80.520 -26.351 1.00 68.12 262 LEU C C 1
ATOM 4249 O O . LEU C 3 133 ? -47.637 80.444 -26.356 1.00 71.58 262 LEU C O 1
ATOM 4254 N N . ASN C 3 134 ? -49.525 81.669 -26.426 1.00 70.42 263 ASN C N 1
ATOM 4255 C CA . ASN C 3 134 ? -48.845 82.922 -26.683 1.00 73.81 263 ASN C CA 1
ATOM 4256 C C . ASN C 3 134 ? -49.562 84.105 -26.032 1.00 74.10 263 ASN C C 1
ATOM 4257 O O . ASN C 3 134 ? -49.933 84.057 -24.855 1.00 72.25 263 ASN C O 1
#

Radius of gyration: 29.49 Å; Cα contacts (8 Å, |Δi|>4): 1302; chains: 3; bounding box: 53×80×88 Å

InterPro domains:
  IPR005413 Low calcium response V antigen [PF04792] (74-294)
  IPR005413 Low calcium response V antigen [PR01592] (30-55)
  IPR005413 Low calcium response V antigen [PR01592] (87-105)
  IPR005413 Low calcium response V antigen [PR01592] (108-128)
  IPR005413 Low calcium response V antigen [PR01592] (131-153)
  IPR005413 Low calcium response V antigen [PR01592] (156-179)
  IPR005413 Low calcium response V antigen [PR01592] (206-226)
  IPR005413 Low calcium response V antigen [PR01592] (228-249)
  IPR005413 Low calcium response V antigen [PR01592] (250-269)
  IPR005413 Low calcium response V antigen [PR01592] (269-291)
  IPR036139 Virulence-associated V antigen superfamily [SSF103388] (26-293)

GO terms:
  GO:0030257 type III protein secretion system complex (C, IDA)
  GO:0030254 protein secretion by the type III secretion system (P, IMP)

B-factor: mean 26.29, std 9.21, range [2.85, 75.52]

Sequence (555 aa):
VQLVQSGAEVKKPGASVKVSCKASGYSFTSYWMHWVRQAPGQGLEWMGEINPSNGRTNYNEKFNTRVTMTRDTSTSTVYMELSSLRSEDTAVYYCVLYGNYVVYYTMDYWGQGTTVTVSSASTKGPSVFPLAPTAALGCLVKDYFPEPVTVSWNSGALTSGVHTFPAVLQSSGLYSLSSVVTVPSSSLKTYTCNVDHKPSNTKVDKRVEDIQLTQSPSFLSASVGDRVTITCSASTSVSYMEWYQQKPGKAPKLLIYTTSKLASGVPSRFSGSGSGTEFTLTISSLQPEDFATYYCHQWRNYPFTFGQGTKLEIKRAVAAPSVFIFPPSDEQLKSGTASVVCLLNNFYPREAKVQWKVDNALQSGNSQESVTEQDSKDSTYSLSSTLTLSKADYEKHKVYACEVTHQGLSSPVTKSFNRGEALLDELKALTAELKVYSVIQSQINAALSAKQGIRIDAGGIDLVDPTLYGYAVGDPRWKDSPEYALLSNLDTFSGKLSIKDFLSGSPKQSGELKGLSDEYPFEKDNNPVGNFATTVSDRSRPLNDKVNEKTTLLN